Protein 7SBE (pdb70)

InterPro domains:
  IPR000477 Reverse transcriptase domain [PS50878] (412-735)
  IPR003545 Telomerase reverse transcriptase [PR01365] (371-385)
  IPR003545 Telomerase reverse transcriptase [PR01365] (511-527)
  IPR003545 Telomerase reverse transcriptase [PR01365] (613-629)
  IPR003545 Telomerase reverse transcriptase [PR01365] (653-665)
  IPR003545 Telomerase reverse transcriptase [PTHR12066] (258-808)
  IPR021891 Telomerase ribonucleoprotein complex - RNA-binding domain [PF12009] (265-401)
  IPR021891 Telomerase ribonucleoprotein complex - RNA-binding domain [SM00975] (264-403)
  IPR043502 DNA/RNA polymerase superfamily [SSF56672] (508-769)

Sequence (456 aa):
LTIDWNSALYHKIRPQDYKNIIETDQGLLIAEIFPKISESSKTPRSLNFALNNLKPILYELIRAHERFSYRHIINNICPKSDTFYSSPKSVIKLLIVCVRKTFPLDLLGSNSNYSVLSKAIAILVKKPLHSKILFDELCKGLRVKDVKWLETRRLPAGEQTQKIPYYDVKNRQALLYKLFFWILSCYVPKLLSTFFYVTELSSTVDIVYIRHDTWKTMSQPFLKSYFRLTIDWNSALYHKIRPQDYKNIIETDQGLLIAEIFPKISESSKTPRSLNFALNNLKPILYELIRAHERFSYRHIINNICPKSDTFYSSPKSVIKLLIVCVRKTFPLDLLGSNSNYSVLSKAIAILVKKPLHSKILFDELCKGLRVKDVKWLETRRLPAGEQTQKIPYYDVKNRQALLYKLFFWILSCYVPKLLSTFFYVTELSSTVDIVYIRHDTWKTMSQPFLKSYFR

Solvent-accessible surface area: 27005 Å² total; per-residue (Å²): 150,62,5,47,3,41,60,28,2,99,121,126,76,133,79,83,55,28,96,62,6,2,55,54,74,51,49,105,0,26,34,70,6,0,81,172,29,38,115,53,114,185,20,64,197,51,28,66,111,2,14,78,41,0,125,75,15,0,92,81,0,13,104,19,0,82,164,38,62,3,155,107,16,6,81,97,38,3,70,135,72,149,67,93,97,14,50,54,168,22,0,26,125,0,0,30,31,0,5,153,144,6,15,27,98,61,0,0,9,21,104,46,0,20,42,16,2,22,129,1,0,21,63,0,0,126,64,42,24,118,15,130,6,129,11,107,91,4,8,131,38,13,74,13,154,19,3,150,6,4,54,26,58,177,52,98,100,69,122,109,134,82,188,41,75,160,152,40,41,119,33,18,69,44,6,0,50,80,0,0,65,10,0,0,19,55,2,0,1,48,0,1,10,5,2,2,54,4,29,66,102,106,60,128,80,64,34,15,3,6,25,29,50,25,74,137,101,86,10,120,91,159,103,161,81,182,195,283,134,55,8,54,0,41,68,19,1,99,112,138,78,127,79,72,40,53,124,63,7,3,59,41,73,50,47,105,0,26,24,80,5,0,66,172,38,38,112,53,117,189,27,73,181,47,23,61,108,1,16,78,43,0,103,82,16,0,115,81,0,13,116,20,4,101,158,44,49,7,148,84,13,3,72,104,27,3,71,118,66,148,72,137,117,18,49,45,109,22,0,18,101,0,0,47,33,0,5,204,139,6,14,25,96,57,0,0,9,20,110,53,0,30,52,17,1,26,134,1,0,18,85,0,0,134,15,55,11,118,19,112,32,104,10,99,118,13,5,177,42,18,135,15,174,46,3,98,7,3,49,23,58,190,52,86,97,68,90,124,131,80,185,47,72,182,172,37,40,110,39,16,74,60,10,0,58,91,0,0,66,9,0,0,21,48,2,0,0,46,0,0,6,2,2,1,56,2,35,73,116,91,95,139,67,53,18,16,0,13,22,30,56,26,93,136,47,84,17,100,84,131,111,169,75,169,143,271

Radius of gyration: 27.52 Å; Cα contacts (8 Å, |Δi|>4): 487; chains: 2; bounding box: 83×62×60 Å

CATH classification: 1.10.132.70

Secondary structure (DSSP, 8-state):
-B--HHHHHSSS--TT-GGGGS--SHHHHHHHHSTTTTT-TT--HHHHHHHHHHHHHHHHHHHHHHS--HHHHHHHHS---SSSS--HHHHHHHHHHHHHHHS-HHHH-SHHHHHHHHHHHHHHHHS-SS---BSTTT-SS--TTS-GGG------SS---PPPPHHHHHHHHHHHHHHHHHIIIIIHHHHHHHHEEEE--SSS---EEEEHHHHHHHHHHHHH----/-EEEHHHHHTSS--TT-GGGSS---HHHHHHHHSTTTTT-S---HHHHHHHHHHHHHHHHHHHHHHT--HHHHHHHHS---SSSSB-HHHHHHHHHHHHHHHS-HHHH-SHHHHHHHHHHHHHHHTSPSS-EEEHHHHTTT--GGG-GGG------SS--SPPP-HHHHHHHHHHHHHHHHHIIIIIHHHHHHHHEEEE--STT---EEEEHHHHHHHHHHHHHT---

Foldseek 3Di:
DWQQVQCLQPPPFDALPLLVLADLPLLVRVCLLVVAQSPDPPHPVLVVQLVVLCSVQSNQLSVLSVPDDLVVLCCVLPNCDPDQFGDLVSVLCSLLVVCVRRHDCLLLQHVQSSVLVSVLSSVPLQDFHRDIDDLVVSCPRRDLVRRCSLPPDDDDPPPPVDDDDPVSVVVSVVSSSSNSCCCNSHNSSNSQSHQFDWAQPPPPRRTTTGGPVSVCVVCVVVVVDDPD/DKAFLQCLLVPPADALPQLVLAPLPLLVRLCLLVPPQSPDPPHPVLVVQLSVLCSVQSNQLSVLSNVDDLVVLCCPQPNPDPDQFGDLVSVLVSVLVVCVRRHDCLLLQHPQSSVLVSVVSSCSSQDFNRDMDDLVVSCPRRDLVRRVSSVRDDDDPPPPPDDDDDVRVVVSVVSSSSNSVCCNRHNSSRSQSNAFDWAQDDDPGRTTTGGPVSVCVVCVVVVVPDDD

B-factor: mean 91.44, std 20.19, range [41.0, 183.96]

Structure (mmCIF, N/CA/C/O backbone):
data_7SBE
#
_entry.id   7SBE
#
_cell.length_a   140.370
_cell.length_b   85.000
_cell.length_c   48.420
_cell.angle_alpha   90.000
_cell.angle_beta   106.110
_cell.angle_gamma   90.000
#
_symmetry.space_group_name_H-M   'C 1 2 1'
#
loop_
_entity.id
_entity.type
_entity.pdbx_description
1 polymer 'Telomerase reverse transcriptase'
2 water water
#
loop_
_atom_site.group_PDB
_atom_site.id
_atom_site.type_symbol
_atom_site.label_atom_id
_atom_site.label_alt_id
_atom_site.label_comp_id
_atom_site.label_asym_id
_atom_site.label_entity_id
_atom_site.label_seq_id
_atom_site.pdbx_PDB_ins_code
_atom_site.Cartn_x
_atom_site.Cartn_y
_atom_site.Cartn_z
_atom_site.occupancy
_atom_site.B_iso_or_equiv
_atom_site.auth_seq_id
_atom_site.auth_comp_id
_atom_site.auth_asym_id
_atom_site.auth_atom_id
_atom_site.pdbx_PDB_model_num
ATOM 1 N N . LEU A 1 9 ? 2.969 19.650 43.110 1.00 92.07 176 LEU A N 1
ATOM 2 C CA . LEU A 1 9 ? 2.056 19.136 44.124 1.00 104.43 176 LEU A CA 1
ATOM 3 C C . LEU A 1 9 ? 2.433 19.672 45.499 1.00 96.90 176 LEU A C 1
ATOM 4 O O . LEU A 1 9 ? 3.608 19.694 45.865 1.00 91.39 176 LEU A O 1
ATOM 9 N N . THR A 1 10 ? 1.432 20.105 46.260 1.00 93.70 177 THR A N 1
ATOM 10 C CA . THR A 1 10 ? 1.659 20.715 47.558 1.00 106.08 177 THR A CA 1
ATOM 11 C C . THR A 1 10 ? 0.840 20.008 48.627 1.00 109.75 177 THR A C 1
ATOM 12 O O . THR A 1 10 ? -0.046 19.198 48.341 1.00 112.25 177 THR A O 1
ATOM 16 N N . ILE A 1 11 ? 1.160 20.326 49.874 1.00 113.64 178 ILE A N 1
ATOM 17 C CA . ILE A 1 11 ? 0.310 20.010 51.017 1.00 114.65 178 ILE A CA 1
ATOM 18 C C . ILE A 1 11 ? -0.074 21.346 51.638 1.00 106.40 178 ILE A C 1
ATOM 19 O O . ILE A 1 11 ? 0.650 21.897 52.473 1.00 98.32 178 ILE A O 1
ATOM 24 N N . ASP A 1 12 ? -1.205 21.898 51.204 1.00 106.12 179 ASP A N 1
ATOM 25 C CA . ASP A 1 12 ? -1.807 23.015 51.917 1.00 114.98 179 ASP A CA 1
ATOM 26 C C . ASP A 1 12 ? -2.144 22.512 53.314 1.00 115.55 179 ASP A C 1
ATOM 27 O O . ASP A 1 12 ? -3.100 21.750 53.494 1.00 114.38 179 ASP A O 1
ATOM 32 N N . TRP A 1 13 ? -1.344 22.907 54.304 1.00 115.40 180 TRP A N 1
ATOM 33 C CA . TRP A 1 13 ? -1.438 22.261 55.606 1.00 113.35 180 TRP A CA 1
ATOM 34 C C . TRP A 1 13 ? -2.563 22.821 56.463 1.00 121.88 180 TRP A C 1
ATOM 35 O O . TRP A 1 13 ? -3.160 22.071 57.241 1.00 115.25 180 TRP A O 1
ATOM 46 N N . ASN A 1 14 ? -2.870 24.116 56.342 1.00 126.21 181 ASN A N 1
ATOM 47 C CA . ASN A 1 14 ? -3.923 24.701 57.168 1.00 117.12 181 ASN A CA 1
ATOM 48 C C . ASN A 1 14 ? -5.255 23.992 56.955 1.00 128.67 181 ASN A C 1
ATOM 49 O O . ASN A 1 14 ? -5.968 23.691 57.920 1.00 128.64 181 ASN A O 1
ATOM 54 N N . SER A 1 15 ? -5.608 23.711 55.697 1.00 132.87 182 SER A N 1
ATOM 55 C CA . SER A 1 15 ? -6.825 22.951 55.433 1.00 133.54 182 SER A CA 1
ATOM 56 C C . SER A 1 15 ? -6.657 21.494 55.841 1.00 125.26 182 SER A C 1
ATOM 57 O O . SER A 1 15 ? -7.577 20.893 56.407 1.00 125.41 182 SER A O 1
ATOM 60 N N . ALA A 1 16 ? -5.489 20.910 55.565 1.00 118.93 183 ALA A N 1
ATOM 61 C CA . ALA A 1 16 ? -5.197 19.569 56.055 1.00 109.38 183 ALA A CA 1
ATOM 62 C C . ALA A 1 16 ? -5.181 19.512 57.577 1.00 117.44 183 ALA A C 1
ATOM 63 O O . ALA A 1 16 ? -5.323 18.425 58.147 1.00 111.26 183 ALA A O 1
ATOM 65 N N . LEU A 1 17 ? -5.029 20.656 58.244 1.00 128.68 184 LEU A N 1
ATOM 66 C CA . LEU A 1 17 ? -4.982 20.718 59.699 1.00 115.73 184 LEU A CA 1
ATOM 67 C C . LEU A 1 17 ? -6.349 20.915 60.341 1.00 119.00 184 LEU A C 1
ATOM 68 O O . LEU A 1 17 ? -6.478 20.710 61.553 1.00 119.02 184 LEU A O 1
ATOM 73 N N . TYR A 1 18 ? -7.364 21.318 59.576 1.00 125.67 185 TYR A N 1
ATOM 74 C CA . TYR A 1 18 ? -8.685 21.593 60.134 1.00 122.83 185 TYR A CA 1
ATOM 75 C C . TYR A 1 18 ? -9.773 20.958 59.279 1.00 126.14 185 TYR A C 1
ATOM 76 O O . TYR A 1 18 ? -10.871 21.505 59.128 1.00 128.78 185 TYR A O 1
ATOM 85 N N . HIS A 1 19 ? -9.485 19.788 58.716 1.00 133.37 186 HIS A N 1
ATOM 86 C CA . HIS A 1 19 ? -10.445 19.021 57.933 1.00 138.72 186 HIS A CA 1
ATOM 87 C C . HIS A 1 19 ? -10.676 17.684 58.621 1.00 133.03 186 HIS A C 1
ATOM 88 O O . HIS A 1 19 ? -9.714 16.998 58.985 1.00 137.03 186 HIS A O 1
ATOM 95 N N . LYS A 1 20 ? -11.949 17.318 58.794 1.00 129.83 187 LYS A N 1
ATOM 96 C CA . LYS A 1 20 ? -12.328 16.123 59.547 1.00 132.25 187 LYS A CA 1
ATOM 97 C C . LYS A 1 20 ? -11.751 16.148 60.959 1.00 125.89 187 LYS A C 1
ATOM 98 O O . LYS A 1 20 ? -11.433 15.099 61.528 1.00 114.40 187 LYS A O 1
ATOM 104 N N . ILE A 1 21 ? -11.598 17.346 61.526 1.00 131.18 188 ILE A N 1
ATOM 105 C CA . ILE A 1 21 ? -11.011 17.470 62.851 1.00 125.44 188 ILE A CA 1
ATOM 106 C C . ILE A 1 21 ? -11.968 16.895 63.884 1.00 115.28 188 ILE A C 1
ATOM 107 O O . ILE A 1 21 ? -13.182 17.127 63.835 1.00 116.09 188 ILE A O 1
ATOM 112 N N . ARG A 1 22 ? -11.426 16.108 64.807 1.00 113.01 189 ARG A N 1
ATOM 113 C CA . ARG A 1 22 ? -12.216 15.490 65.867 1.00 121.33 189 ARG A CA 1
ATOM 114 C C . ARG A 1 22 ? -11.378 15.591 67.131 1.00 117.81 189 ARG A C 1
ATOM 115 O O . ARG A 1 22 ? -10.616 14.674 67.468 1.00 116.90 189 ARG A O 1
ATOM 123 N N . PRO A 1 23 ? -11.469 16.716 67.840 1.00 108.93 190 PRO A N 1
ATOM 124 C CA . PRO A 1 23 ? -10.563 16.963 68.972 1.00 111.71 190 PRO A CA 1
ATOM 125 C C . PRO A 1 23 ? -10.682 15.879 70.031 1.00 111.79 190 PRO A C 1
ATOM 126 O O . PRO A 1 23 ? -11.780 15.542 70.481 1.00 108.91 190 PRO A O 1
ATOM 130 N N . GLN A 1 24 ? -9.531 15.343 70.438 1.00 110.33 191 GLN A N 1
ATOM 131 C CA . GLN A 1 24 ? -9.402 14.271 71.423 1.00 106.34 191 GLN A CA 1
ATOM 132 C C . GLN A 1 24 ? -10.174 13.012 71.039 1.00 98.27 191 GLN A C 1
ATOM 133 O O . GLN A 1 24 ? -10.381 12.135 71.886 1.00 101.19 191 GLN A O 1
ATOM 139 N N . ASP A 1 25 ? -10.605 12.898 69.781 1.00 101.60 192 ASP A N 1
ATOM 140 C CA . ASP A 1 25 ? -11.163 11.654 69.250 1.00 117.32 192 ASP A CA 1
ATOM 141 C C . ASP A 1 25 ? -10.004 10.760 68.812 1.00 101.66 192 ASP A C 1
ATOM 142 O O . ASP A 1 25 ? -9.753 10.527 67.627 1.00 96.08 192 ASP A O 1
ATOM 147 N N . TYR A 1 26 ? -9.285 10.254 69.815 1.00 96.81 193 TYR A N 1
ATOM 148 C CA . TYR A 1 26 ? -8.070 9.493 69.559 1.00 97.74 193 TYR A CA 1
ATOM 149 C C . TYR A 1 26 ? -8.338 8.207 68.794 1.00 96.32 193 TYR A C 1
ATOM 150 O O . TYR A 1 26 ? -7.396 7.605 68.267 1.00 82.64 193 TYR A O 1
ATOM 159 N N . LYS A 1 27 ? -9.596 7.778 68.707 1.00 95.21 194 LYS A N 1
ATOM 160 C CA . LYS A 1 27 ? -9.908 6.594 67.920 1.00 92.60 194 LYS A CA 1
ATOM 161 C C . LYS A 1 27 ? -9.997 6.904 66.433 1.00 86.30 194 LYS A C 1
ATOM 162 O O . LYS A 1 27 ? -9.679 6.043 65.606 1.00 95.09 194 LYS A O 1
ATOM 168 N N . ASN A 1 28 ? -10.415 8.116 66.072 1.00 85.00 195 ASN A N 1
ATOM 169 C CA . ASN A 1 28 ? -10.583 8.493 64.677 1.00 86.04 195 ASN A CA 1
ATOM 170 C C . ASN A 1 28 ? -9.319 9.093 64.071 1.00 78.86 195 ASN A C 1
ATOM 171 O O . ASN A 1 28 ? -9.400 9.797 63.057 1.00 94.00 195 ASN A O 1
ATOM 176 N N . ILE A 1 29 ? -8.156 8.834 64.673 1.00 75.94 196 ILE A N 1
ATOM 177 C CA . ILE A 1 29 ? -6.894 9.224 64.053 1.00 82.73 196 ILE A CA 1
ATOM 178 C C . ILE A 1 29 ? -6.676 8.440 62.767 1.00 84.13 196 ILE A C 1
ATOM 179 O O . ILE A 1 29 ? -6.252 8.996 61.746 1.00 71.25 196 ILE A O 1
ATOM 184 N N . ILE A 1 30 ? -6.971 7.143 62.791 1.00 88.18 197 ILE A N 1
ATOM 185 C CA . ILE A 1 30 ? -6.820 6.266 61.638 1.00 68.85 197 ILE A CA 1
ATOM 186 C C . ILE A 1 30 ? -8.175 5.654 61.317 1.00 81.49 197 ILE A C 1
ATOM 187 O O . ILE A 1 30 ? -8.899 5.225 62.223 1.00 84.02 197 ILE A O 1
ATOM 192 N N . GLU A 1 31 ? -8.513 5.618 60.029 1.00 80.21 198 GLU A N 1
ATOM 193 C CA . GLU A 1 31 ? -9.719 4.947 59.564 1.00 72.82 198 GLU A CA 1
ATOM 194 C C . GLU A 1 31 ? -9.702 3.483 59.984 1.00 74.19 198 GLU A C 1
ATOM 195 O O . GLU A 1 31 ? -8.916 2.692 59.454 1.00 78.28 198 GLU A O 1
ATOM 201 N N . THR A 1 32 ? -10.554 3.113 60.942 1.00 82.62 199 THR A N 1
ATOM 202 C CA . THR A 1 32 ? -10.598 1.737 61.420 1.00 73.94 199 THR A CA 1
ATOM 203 C C . THR A 1 32 ? -11.379 0.812 60.495 1.00 71.94 199 THR A C 1
ATOM 204 O O . THR A 1 32 ? -11.295 -0.411 60.654 1.00 73.02 199 THR A O 1
ATOM 208 N N . ASP A 1 33 ? -12.132 1.361 59.544 1.00 85.24 200 ASP A N 1
ATOM 209 C CA . ASP A 1 33 ? -12.741 0.576 58.474 1.00 71.59 200 ASP A CA 1
ATOM 210 C C . ASP A 1 33 ? -11.664 0.310 57.428 1.00 65.99 200 ASP A C 1
ATOM 211 O O . ASP A 1 33 ? -11.258 1.223 56.702 1.00 66.61 200 ASP A O 1
ATOM 216 N N . GLN A 1 34 ? -11.195 -0.939 57.351 1.00 68.25 201 GLN A N 1
ATOM 217 C CA . GLN A 1 34 ? -9.993 -1.221 56.571 1.00 61.01 201 GLN A CA 1
ATOM 218 C C . GLN A 1 34 ? -10.222 -1.049 55.075 1.00 75.42 201 GLN A C 1
ATOM 219 O O . GLN A 1 34 ? -9.308 -0.627 54.357 1.00 62.82 201 GLN A O 1
ATOM 225 N N . GLY A 1 35 ? -11.416 -1.375 54.582 1.00 75.38 202 GLY A N 1
ATOM 226 C CA . GLY A 1 35 ? -11.704 -1.124 53.181 1.00 71.46 202 GLY A CA 1
ATOM 227 C C . GLY A 1 35 ? -11.697 0.356 52.849 1.00 71.48 202 GLY A C 1
ATOM 228 O O . GLY A 1 35 ? -11.162 0.770 51.818 1.00 81.67 202 GLY A O 1
ATOM 229 N N . LEU A 1 36 ? -12.288 1.173 53.724 1.00 75.07 203 LEU A N 1
ATOM 230 C CA . LEU A 1 36 ? -12.215 2.619 53.553 1.00 66.90 203 LEU A CA 1
ATOM 231 C C . LEU A 1 36 ? -10.783 3.122 53.663 1.00 67.93 203 LEU A C 1
ATOM 232 O O . LEU A 1 36 ? -10.416 4.093 52.991 1.00 80.27 203 LEU A O 1
ATOM 237 N N . LEU A 1 37 ? -9.962 2.474 54.493 1.00 57.15 204 LEU A N 1
ATOM 238 C CA . LEU A 1 37 ? -8.589 2.932 54.683 1.00 57.45 204 LEU A CA 1
ATOM 239 C C . LEU A 1 37 ? -7.773 2.792 53.406 1.00 67.74 204 LEU A C 1
ATOM 240 O O . LEU A 1 37 ? -7.008 3.695 53.050 1.00 75.55 204 LEU A O 1
ATOM 245 N N . ILE A 1 38 ? -7.911 1.665 52.705 1.00 69.55 205 ILE A N 1
ATOM 246 C CA . ILE A 1 38 ? -7.088 1.463 51.518 1.00 68.94 205 ILE A CA 1
ATOM 247 C C . ILE A 1 38 ? -7.560 2.352 50.372 1.00 65.34 205 ILE A C 1
ATOM 248 O O . ILE A 1 38 ? -6.747 2.804 49.555 1.00 64.22 205 ILE A O 1
ATOM 253 N N . ALA A 1 39 ? -8.864 2.635 50.294 1.00 65.49 206 ALA A N 1
ATOM 254 C CA . ALA A 1 39 ? -9.343 3.592 49.302 1.00 76.53 206 ALA A CA 1
ATOM 255 C C . ALA A 1 39 ? -8.896 5.004 49.646 1.00 76.29 206 ALA A C 1
ATOM 256 O O . ALA A 1 39 ? -8.703 5.832 48.750 1.00 85.13 206 ALA A O 1
ATOM 258 N N . GLU A 1 40 ? -8.735 5.290 50.938 1.00 81.92 207 GLU A N 1
ATOM 259 C CA . GLU A 1 40 ? -8.157 6.557 51.371 1.00 72.14 207 GLU A CA 1
ATOM 260 C C . GLU A 1 40 ? -6.752 6.739 50.810 1.00 76.02 207 GLU A C 1
ATOM 261 O O . GLU A 1 40 ? -6.406 7.815 50.307 1.00 81.76 207 GLU A O 1
ATOM 267 N N . ILE A 1 41 ? -5.932 5.689 50.880 1.00 75.48 208 ILE A N 1
ATOM 268 C CA . ILE A 1 41 ? -4.534 5.785 50.476 1.00 79.13 208 ILE A CA 1
ATOM 269 C C . ILE A 1 41 ? -4.391 5.669 48.965 1.00 73.47 208 ILE A C 1
ATOM 270 O O . ILE A 1 41 ? -3.638 6.427 48.343 1.00 71.44 208 ILE A O 1
ATOM 275 N N . PHE A 1 42 ? -5.099 4.720 48.351 1.00 81.19 209 PHE A N 1
ATOM 276 C CA . PHE A 1 42 ? -5.029 4.467 46.914 1.00 81.81 209 PHE A CA 1
ATOM 277 C C . PHE A 1 42 ? -6.413 4.725 46.332 1.00 90.10 209 PHE A C 1
ATOM 278 O O . PHE A 1 42 ? -7.195 3.787 46.111 1.00 90.30 209 PHE A O 1
ATOM 286 N N . PRO A 1 43 ? -6.742 5.998 46.057 1.00 88.29 210 PRO A N 1
ATOM 287 C CA . PRO A 1 43 ? -8.123 6.380 45.717 1.00 82.66 210 PRO A CA 1
ATOM 288 C C . PRO A 1 43 ? -8.748 5.603 44.570 1.00 104.36 210 PRO A C 1
ATOM 289 O O . PRO A 1 43 ? -9.779 4.955 44.762 1.00 112.51 210 PRO A O 1
ATOM 293 N N . LYS A 1 44 ? -8.157 5.674 43.378 1.00 98.41 211 LYS A N 1
ATOM 294 C CA . LYS A 1 44 ? -8.724 4.996 42.216 1.00 98.76 211 LYS A CA 1
ATOM 295 C C . LYS A 1 44 ? -8.238 3.558 42.091 1.00 94.59 211 LYS A C 1
ATOM 296 O O . LYS A 1 44 ? -9.000 2.675 41.680 1.00 99.23 211 LYS A O 1
ATOM 302 N N . ILE A 1 45 ? -6.985 3.316 42.475 1.00 94.98 212 ILE A N 1
ATOM 303 C CA . ILE A 1 45 ? -6.322 2.048 42.185 1.00 84.42 212 ILE A CA 1
ATOM 304 C C . ILE A 1 45 ? -7.027 0.892 42.886 1.00 85.79 212 ILE A C 1
ATOM 305 O O . ILE A 1 45 ? -7.108 -0.221 42.350 1.00 96.22 212 ILE A O 1
ATOM 310 N N . SER A 1 46 ? -7.558 1.133 44.082 1.00 87.66 213 SER A N 1
ATOM 311 C CA . SER A 1 46 ? -8.002 0.055 44.959 1.00 83.69 213 SER A CA 1
ATOM 312 C C . SER A 1 46 ? -9.425 -0.425 44.686 1.00 90.38 213 SER A C 1
ATOM 313 O O . SER A 1 46 ? -9.882 -1.350 45.363 1.00 103.39 213 SER A O 1
ATOM 316 N N . GLU A 1 47 ? -10.141 0.171 43.730 1.00 83.11 214 GLU A N 1
ATOM 317 C CA . GLU A 1 47 ? -11.403 -0.399 43.277 1.00 84.31 214 GLU A CA 1
ATOM 318 C C . GLU A 1 47 ? -11.498 -0.510 41.765 1.00 76.22 214 GLU A C 1
ATOM 319 O O . GLU A 1 47 ? -12.527 -0.970 41.265 1.00 75.93 214 GLU A O 1
ATOM 325 N N . SER A 1 48 ? -10.471 -0.102 41.026 1.00 82.36 215 SER A N 1
ATOM 326 C CA . SER A 1 48 ? -10.460 -0.332 39.589 1.00 72.73 215 SER A CA 1
ATOM 327 C C . SER A 1 48 ? -10.482 -1.826 39.306 1.00 73.87 215 SER A C 1
ATOM 328 O O . SER A 1 48 ? -9.691 -2.589 39.870 1.00 78.19 215 SER A O 1
ATOM 331 N N . SER A 1 49 ? -11.404 -2.249 38.446 1.00 71.36 216 SER A N 1
ATOM 332 C CA . SER A 1 49 ? -11.461 -3.633 37.999 1.00 73.14 216 SER A CA 1
ATOM 333 C C . SER A 1 49 ? -10.525 -3.901 36.829 1.00 65.39 216 SER A C 1
ATOM 334 O O . SER A 1 49 ? -10.576 -4.988 36.245 1.00 80.39 216 SER A O 1
ATOM 337 N N . LYS A 1 50 ? -9.674 -2.937 36.479 1.00 65.47 217 LYS A N 1
ATOM 338 C CA . LYS A 1 50 ? -8.726 -3.048 35.376 1.00 81.42 217 LYS A CA 1
ATOM 339 C C . LYS A 1 50 ? -7.312 -2.758 35.857 1.00 78.86 217 LYS A C 1
ATOM 340 O O . LYS A 1 50 ? -6.501 -2.163 35.141 1.00 86.94 217 LYS A O 1
ATOM 346 N N . THR A 1 51 ? -6.993 -3.168 37.081 1.00 69.01 218 THR A N 1
ATOM 347 C CA . THR A 1 51 ? -5.656 -2.947 37.616 1.00 74.82 218 THR A CA 1
ATOM 348 C C . THR A 1 51 ? -4.707 -4.038 37.122 1.00 82.85 218 THR A C 1
ATOM 349 O O . THR A 1 51 ? -5.083 -5.214 37.082 1.00 64.99 218 THR A O 1
ATOM 353 N N . PRO A 1 52 ? -3.486 -3.679 36.721 1.00 82.19 219 PRO A N 1
ATOM 354 C CA . PRO A 1 52 ? -2.494 -4.710 36.401 1.00 65.95 219 PRO A CA 1
ATOM 355 C C . PRO A 1 52 ? -2.252 -5.611 37.598 1.00 76.32 219 PRO A C 1
ATOM 356 O O . PRO A 1 52 ? -2.284 -5.172 38.749 1.00 87.50 219 PRO A O 1
ATOM 360 N N . ARG A 1 53 ? -2.014 -6.886 37.306 1.00 80.93 220 ARG A N 1
ATOM 361 C CA . ARG A 1 53 ? -2.003 -7.896 38.354 1.00 83.47 220 ARG A CA 1
ATOM 362 C C . ARG A 1 53 ? -0.799 -7.744 39.272 1.00 82.79 220 ARG A C 1
ATOM 363 O O . ARG A 1 53 ? -0.860 -8.137 40.444 1.00 72.91 220 ARG A O 1
ATOM 371 N N . SER A 1 54 ? 0.307 -7.203 38.756 1.00 76.37 221 SER A N 1
ATOM 372 C CA . SER A 1 54 ? 1.441 -6.898 39.619 1.00 70.11 221 SER A CA 1
ATOM 373 C C . SER A 1 54 ? 1.035 -5.918 40.711 1.00 85.27 221 SER A C 1
ATOM 374 O O . SER A 1 54 ? 1.503 -6.014 41.852 1.00 89.97 221 SER A O 1
ATOM 377 N N . LEU A 1 55 ? 0.146 -4.979 40.384 1.00 81.33 222 LEU A N 1
ATOM 378 C CA . LEU A 1 55 ? -0.334 -4.042 41.392 1.00 78.84 222 LEU A CA 1
ATOM 379 C C . LEU A 1 55 ? -1.329 -4.709 42.334 1.00 74.38 222 LEU A C 1
ATOM 380 O O . LEU A 1 55 ? -1.269 -4.503 43.551 1.00 62.28 222 LEU A O 1
ATOM 385 N N . ASN A 1 56 ? -2.243 -5.519 41.792 1.00 83.16 223 ASN A N 1
ATOM 386 C CA . ASN A 1 56 ? -3.220 -6.204 42.635 1.00 76.22 223 ASN A CA 1
ATOM 387 C C . ASN A 1 56 ? -2.536 -7.066 43.690 1.00 73.22 223 ASN A C 1
ATOM 388 O O . ASN A 1 56 ? -3.026 -7.183 44.820 1.00 71.32 223 ASN A O 1
ATOM 393 N N . PHE A 1 57 ? -1.400 -7.680 43.342 1.00 71.91 224 PHE A N 1
ATOM 394 C CA . PHE A 1 57 ? -0.617 -8.397 44.344 1.00 69.77 224 PHE A CA 1
ATOM 395 C C . PHE A 1 57 ? -0.054 -7.441 45.388 1.00 76.98 224 PHE A C 1
ATOM 396 O O . PHE A 1 57 ? -0.025 -7.765 46.582 1.00 68.88 224 PHE A O 1
ATOM 404 N N . ALA A 1 58 ? 0.401 -6.261 44.956 1.00 76.95 225 ALA A N 1
ATOM 405 C CA . ALA A 1 58 ? 0.939 -5.280 45.894 1.00 62.36 225 ALA A CA 1
ATOM 406 C C . ALA A 1 58 ? -0.103 -4.887 46.932 1.00 68.14 225 ALA A C 1
ATOM 407 O O . ALA A 1 58 ? 0.188 -4.843 48.133 1.00 54.67 225 ALA A O 1
ATOM 409 N N . LEU A 1 59 ? -1.329 -4.599 46.485 1.00 69.37 226 LEU A N 1
ATOM 410 C CA . LEU A 1 59 ? -2.405 -4.297 47.423 1.00 56.53 226 LEU A CA 1
ATOM 411 C C . LEU A 1 59 ? -2.698 -5.486 48.329 1.00 70.95 226 LEU A C 1
ATOM 412 O O . LEU A 1 59 ? -2.953 -5.315 49.527 1.00 64.76 226 LEU A O 1
ATOM 417 N N . ASN A 1 60 ? -2.672 -6.701 47.772 1.00 77.20 227 ASN A N 1
ATOM 418 C CA . ASN A 1 60 ? -2.895 -7.891 48.588 1.00 76.06 227 ASN A CA 1
ATOM 419 C C . ASN A 1 60 ? -1.824 -8.025 49.663 1.00 67.05 227 ASN A C 1
ATOM 420 O O . ASN A 1 60 ? -2.129 -8.341 50.818 1.00 64.04 227 ASN A O 1
ATOM 425 N N . ASN A 1 61 ? -0.561 -7.778 49.301 1.00 68.45 228 ASN A N 1
ATOM 426 C CA . ASN A 1 61 ? 0.509 -7.761 50.294 1.00 59.53 228 ASN A CA 1
ATOM 427 C C . ASN A 1 61 ? 0.249 -6.715 51.371 1.00 67.82 228 ASN A C 1
ATOM 428 O O . ASN A 1 61 ? 0.753 -6.835 52.494 1.00 74.76 228 ASN A O 1
ATOM 433 N N . LEU A 1 62 ? -0.533 -5.683 51.045 1.00 72.10 229 LEU A N 1
ATOM 434 C CA . LEU A 1 62 ? -0.773 -4.573 51.961 1.00 72.40 229 LEU A CA 1
ATOM 435 C C . LEU A 1 62 ? -1.888 -4.869 52.957 1.00 74.50 229 LEU A C 1
ATOM 436 O O . LEU A 1 62 ? -1.852 -4.359 54.083 1.00 69.41 229 LEU A O 1
ATOM 441 N N . LYS A 1 63 ? -2.878 -5.676 52.561 1.00 73.13 230 LYS A N 1
ATOM 442 C CA . LYS A 1 63 ? -4.002 -6.038 53.431 1.00 72.16 230 LYS A CA 1
ATOM 443 C C . LYS A 1 63 ? -3.597 -6.437 54.847 1.00 78.92 230 LYS A C 1
ATOM 444 O O . LYS A 1 63 ? -4.212 -5.933 55.796 1.00 66.48 230 LYS A O 1
ATOM 450 N N . PRO A 1 64 ? -2.603 -7.307 55.072 1.00 79.67 231 PRO A N 1
ATOM 451 C CA . PRO A 1 64 ? -2.233 -7.617 56.462 1.00 77.84 231 PRO A CA 1
ATOM 452 C C . PRO A 1 64 ? -1.566 -6.459 57.179 1.00 65.18 231 PRO A C 1
ATOM 453 O O . PRO A 1 64 ? -1.757 -6.308 58.392 1.00 67.55 231 PRO A O 1
ATOM 457 N N . ILE A 1 65 ? -0.791 -5.636 56.471 1.00 77.36 232 ILE A N 1
ATOM 458 C CA . ILE A 1 65 ? -0.087 -4.535 57.123 1.00 74.84 232 ILE A CA 1
ATOM 459 C C . ILE A 1 65 ? -1.077 -3.487 57.612 1.00 72.44 232 ILE A C 1
ATOM 460 O O . ILE A 1 65 ? -1.008 -3.030 58.759 1.00 60.09 232 ILE A O 1
ATOM 465 N N . LEU A 1 66 ? -2.008 -3.083 56.744 1.00 68.93 233 LEU A N 1
ATOM 466 C CA . LEU A 1 66 ? -3.039 -2.139 57.158 1.00 66.69 233 LEU A CA 1
ATOM 467 C C . LEU A 1 66 ? -3.873 -2.708 58.296 1.00 73.38 233 LEU A C 1
ATOM 468 O O . LEU A 1 66 ? -4.225 -1.987 59.237 1.00 77.76 233 LEU A O 1
ATOM 473 N N . TYR A 1 67 ? -4.190 -4.003 58.233 1.00 81.04 234 TYR A N 1
ATOM 474 C CA . TYR A 1 67 ? -4.919 -4.639 59.324 1.00 60.89 234 TYR A CA 1
ATOM 475 C C . TYR A 1 67 ? -4.168 -4.494 60.640 1.00 79.82 234 TYR A C 1
ATOM 476 O O . TYR A 1 67 ? -4.746 -4.096 61.660 1.00 73.97 234 TYR A O 1
ATOM 485 N N . GLU A 1 68 ? -2.877 -4.831 60.640 1.00 75.35 235 GLU A N 1
ATOM 486 C CA . GLU A 1 68 ? -2.093 -4.718 61.864 1.00 68.14 235 GLU A CA 1
ATOM 487 C C . GLU A 1 68 ? -2.014 -3.273 62.333 1.00 75.12 235 GLU A C 1
ATOM 488 O O . GLU A 1 68 ? -2.083 -3.000 63.537 1.00 83.51 235 GLU A O 1
ATOM 494 N N . LEU A 1 69 ? -1.864 -2.335 61.395 1.00 77.26 236 LEU A N 1
ATOM 495 C CA . LEU A 1 69 ? -1.826 -0.922 61.756 1.00 62.56 236 LEU A CA 1
ATOM 496 C C . LEU A 1 69 ? -3.099 -0.504 62.481 1.00 76.80 236 LEU A C 1
ATOM 497 O O . LEU A 1 69 ? -3.045 0.237 63.470 1.00 77.08 236 LEU A O 1
ATOM 502 N N . ILE A 1 70 ? -4.255 -0.974 62.007 1.00 74.03 237 ILE A N 1
ATOM 503 C CA . ILE A 1 70 ? -5.515 -0.656 62.671 1.00 61.91 237 ILE A CA 1
ATOM 504 C C . ILE A 1 70 ? -5.559 -1.273 64.064 1.00 75.01 237 ILE A C 1
ATOM 505 O O . ILE A 1 70 ? -6.037 -0.649 65.019 1.00 84.16 237 ILE A O 1
ATOM 510 N N . ARG A 1 71 ? -5.060 -2.503 64.204 1.00 85.97 238 ARG A N 1
ATOM 511 C CA . ARG A 1 71 ? -5.070 -3.167 65.504 1.00 78.01 238 ARG A CA 1
ATOM 512 C C . ARG A 1 71 ? -4.185 -2.433 66.504 1.00 81.09 238 ARG A C 1
ATOM 513 O O . ARG A 1 71 ? -4.587 -2.192 67.648 1.00 79.06 238 ARG A O 1
ATOM 521 N N . ALA A 1 72 ? -2.967 -2.075 66.089 1.00 83.54 239 ALA A N 1
ATOM 522 C CA . ALA A 1 72 ? -2.072 -1.329 66.967 1.00 78.89 239 ALA A CA 1
ATOM 523 C C . ALA A 1 72 ? -2.681 0.008 67.367 1.00 79.91 239 ALA A C 1
ATOM 524 O O . ALA A 1 72 ? -2.585 0.419 68.530 1.00 82.67 239 ALA A O 1
ATOM 526 N N . HIS A 1 73 ? -3.324 0.692 66.419 1.00 82.21 240 HIS A N 1
ATOM 527 C CA . HIS A 1 73 ? -3.928 1.988 66.706 1.00 86.84 240 HIS A CA 1
ATOM 528 C C . HIS A 1 73 ? -5.018 1.884 67.765 1.00 91.82 240 HIS A C 1
ATOM 529 O O . HIS A 1 73 ? -5.250 2.841 68.512 1.00 88.06 240 HIS A O 1
ATOM 536 N N . GLU A 1 74 ? -5.683 0.733 67.860 1.00 87.89 241 GLU A N 1
ATOM 537 C CA . GLU A 1 74 ? -6.816 0.585 68.764 1.00 83.50 241 GLU A CA 1
ATOM 538 C C . GLU A 1 74 ? -6.424 0.104 70.155 1.00 90.61 241 GLU A C 1
ATOM 539 O O . GLU A 1 74 ? -7.228 0.230 71.086 1.00 86.95 241 GLU A O 1
ATOM 545 N N . ARG A 1 75 ? -5.220 -0.440 70.322 1.00 87.84 242 ARG A N 1
ATOM 546 C CA . ARG A 1 75 ? -4.710 -0.821 71.632 1.00 78.57 242 ARG A CA 1
ATOM 547 C C . ARG A 1 75 ? -3.719 0.194 72.186 1.00 81.08 242 ARG A C 1
ATOM 548 O O . ARG A 1 75 ? -3.044 -0.088 73.181 1.00 79.99 242 ARG A O 1
ATOM 556 N N . PHE A 1 76 ? -3.620 1.364 71.564 1.00 94.23 243 PHE A N 1
ATOM 557 C CA . PHE A 1 76 ? -2.668 2.395 71.945 1.00 76.59 243 PHE A CA 1
ATOM 558 C C . PHE A 1 76 ? -3.379 3.491 72.727 1.00 81.62 243 PHE A C 1
ATOM 559 O O . PHE A 1 76 ? -4.495 3.890 72.380 1.00 90.89 243 PHE A O 1
ATOM 567 N N . SER A 1 77 ? -2.734 3.971 73.787 1.00 71.10 244 SER A N 1
ATOM 568 C CA . SER A 1 77 ? -3.236 5.106 74.557 1.00 92.27 244 SER A CA 1
ATOM 569 C C . SER A 1 77 ? -2.476 6.346 74.100 1.00 78.48 244 SER A C 1
ATOM 570 O O . SER A 1 77 ? -1.325 6.562 74.489 1.00 78.94 244 SER A O 1
ATOM 573 N N . TYR A 1 78 ? -3.121 7.156 73.259 1.00 77.13 245 TYR A N 1
ATOM 574 C CA . TYR A 1 78 ? -2.510 8.412 72.846 1.00 88.28 245 TYR A CA 1
ATOM 575 C C . TYR A 1 78 ? -2.489 9.418 73.989 1.00 88.72 245 TYR A C 1
ATOM 576 O O . TYR A 1 78 ? -1.589 10.263 74.053 1.00 89.54 245 TYR A O 1
ATOM 585 N N . ARG A 1 79 ? -3.463 9.336 74.901 1.00 97.45 246 ARG A N 1
ATOM 586 C CA . ARG A 1 79 ? -3.442 10.183 76.088 1.00 91.25 246 ARG A CA 1
ATOM 587 C C . ARG A 1 79 ? -2.219 9.904 76.950 1.00 95.92 246 ARG A C 1
ATOM 588 O O . ARG A 1 79 ? -1.704 10.814 77.611 1.00 99.37 246 ARG A O 1
ATOM 596 N N . HIS A 1 80 ? -1.739 8.659 76.958 1.00 88.98 247 HIS A N 1
ATOM 597 C CA . HIS A 1 80 ? -0.582 8.320 77.779 1.00 88.44 247 HIS A CA 1
ATOM 598 C C . HIS A 1 80 ? 0.680 8.997 77.265 1.00 88.89 247 HIS A C 1
ATOM 599 O O . HIS A 1 80 ? 1.381 9.682 78.018 1.00 86.94 247 HIS A O 1
ATOM 606 N N . ILE A 1 81 ? 0.987 8.813 75.979 1.00 92.20 248 ILE A N 1
ATOM 607 C CA . ILE A 1 81 ? 2.295 9.210 75.470 1.00 86.41 248 ILE A CA 1
ATOM 608 C C . ILE A 1 81 ? 2.428 10.728 75.416 1.00 89.85 248 ILE A C 1
ATOM 609 O O . ILE A 1 81 ? 3.531 11.264 75.584 1.00 89.32 248 ILE A O 1
ATOM 614 N N . ILE A 1 82 ? 1.326 11.452 75.199 1.00 79.86 249 ILE A N 1
ATOM 615 C CA . ILE A 1 82 ? 1.431 12.907 75.171 1.00 89.42 249 ILE A CA 1
ATOM 616 C C . ILE A 1 82 ? 1.726 13.445 76.565 1.00 91.10 249 ILE A C 1
ATOM 617 O O . ILE A 1 82 ? 2.453 14.433 76.712 1.00 93.01 249 ILE A O 1
ATOM 622 N N . ASN A 1 83 ? 1.195 12.803 77.611 1.00 88.50 250 ASN A N 1
ATOM 623 C CA . ASN A 1 83 ? 1.534 13.210 78.969 1.00 84.09 250 ASN A CA 1
ATOM 624 C C . ASN A 1 83 ? 2.997 12.946 79.297 1.00 81.71 250 ASN A C 1
ATOM 625 O O . ASN A 1 83 ? 3.543 13.587 80.200 1.00 92.30 250 ASN A O 1
ATOM 630 N N . ASN A 1 84 ? 3.641 12.019 78.587 1.00 89.10 251 ASN A N 1
ATOM 631 C CA . ASN A 1 84 ? 5.072 11.802 78.766 1.00 88.24 251 ASN A CA 1
ATOM 632 C C . ASN A 1 84 ? 5.884 12.788 77.931 1.00 97.14 251 ASN A C 1
ATOM 633 O O . ASN A 1 84 ? 6.680 13.566 78.469 1.00 105.29 251 ASN A O 1
ATOM 638 N N . ILE A 1 85 ? 5.680 12.782 76.612 1.00 81.67 252 ILE A N 1
ATOM 639 C CA . ILE A 1 85 ? 6.513 13.593 75.727 1.00 93.66 252 ILE A CA 1
ATOM 640 C C . ILE A 1 85 ? 6.184 15.075 75.870 1.00 80.69 252 ILE A C 1
ATOM 641 O O . ILE A 1 85 ? 7.087 15.920 75.911 1.00 85.57 252 ILE A O 1
ATOM 646 N N . CYS A 1 86 ? 4.900 15.420 75.951 1.00 82.13 253 CYS A N 1
ATOM 647 C CA . CYS A 1 86 ? 4.456 16.815 75.944 1.00 86.04 253 CYS A CA 1
ATOM 648 C C . CYS A 1 86 ? 3.550 17.100 77.138 1.00 86.47 253 CYS A C 1
ATOM 649 O O . CYS A 1 86 ? 2.377 17.449 76.973 1.00 97.89 253 CYS A O 1
ATOM 652 N N . PRO A 1 87 ? 4.062 16.975 78.361 1.00 99.02 254 PRO A N 1
ATOM 653 C CA . PRO A 1 87 ? 3.203 17.167 79.534 1.00 100.85 254 PRO A CA 1
ATOM 654 C C . PRO A 1 87 ? 2.832 18.629 79.729 1.00 104.97 254 PRO A C 1
ATOM 655 O O . PRO A 1 87 ? 3.441 19.539 79.163 1.00 118.34 254 PRO A O 1
ATOM 659 N N . LYS A 1 88 ? 1.804 18.841 80.551 1.00 109.36 255 LYS A N 1
ATOM 660 C CA . LYS A 1 88 ? 1.373 20.189 80.899 1.00 110.77 255 LYS A CA 1
ATOM 661 C C . LYS A 1 88 ? 2.499 20.939 81.597 1.00 114.60 255 LYS A C 1
ATOM 662 O O . LYS A 1 88 ? 3.008 20.493 82.630 1.00 114.89 255 LYS A O 1
ATOM 668 N N . SER A 1 89 ? 2.895 22.100 81.093 1.00 119.36 256 SER A N 1
ATOM 669 C CA . SER A 1 89 ? 4.020 22.794 81.712 1.00 114.08 256 SER A CA 1
ATOM 670 C C . SER A 1 89 ? 3.809 24.226 82.107 1.00 122.59 256 SER A C 1
ATOM 671 O O . SER A 1 89 ? 2.704 24.739 82.091 1.00 132.51 256 SER A O 1
ATOM 674 N N . ASP A 1 90 ? 4.919 24.870 82.443 1.00 132.43 257 ASP A N 1
ATOM 675 C CA . ASP A 1 90 ? 4.932 26.267 82.837 1.00 134.27 257 ASP A CA 1
ATOM 676 C C . ASP A 1 90 ? 4.638 27.050 81.606 1.00 136.24 257 ASP A C 1
ATOM 677 O O . ASP A 1 90 ? 3.886 28.010 81.630 1.00 135.67 257 ASP A O 1
ATOM 682 N N . THR A 1 91 ? 5.271 26.644 80.518 1.00 130.83 258 THR A N 1
ATOM 683 C CA . THR A 1 91 ? 5.009 27.261 79.245 1.00 126.99 258 THR A CA 1
ATOM 684 C C . THR A 1 91 ? 3.646 26.702 78.865 1.00 127.10 258 THR A C 1
ATOM 685 O O . THR A 1 91 ? 3.354 25.535 79.084 1.00 131.99 258 THR A O 1
ATOM 689 N N . PHE A 1 92 ? 2.793 27.524 78.296 1.00 119.97 259 PHE A N 1
ATOM 690 C CA . PHE A 1 92 ? 1.485 27.035 77.941 1.00 117.03 259 PHE A CA 1
ATOM 691 C C . PHE A 1 92 ? 1.415 26.476 76.535 1.00 111.97 259 PHE A C 1
ATOM 692 O O . PHE A 1 92 ? 0.369 26.060 76.098 1.00 111.30 259 PHE A O 1
ATOM 700 N N . TYR A 1 93 ? 2.532 26.461 75.834 1.00 107.24 260 TYR A N 1
ATOM 701 C CA . TYR A 1 93 ? 2.590 25.953 74.484 1.00 108.86 260 TYR A CA 1
ATOM 702 C C . TYR A 1 93 ? 3.611 24.837 74.450 1.00 107.10 260 TYR A C 1
ATOM 703 O O . TYR A 1 93 ? 4.586 24.878 75.170 1.00 106.31 260 TYR A O 1
ATOM 712 N N . SER A 1 94 ? 3.393 23.851 73.598 1.00 97.47 261 SER A N 1
ATOM 713 C CA . SER A 1 94 ? 4.276 22.703 73.474 1.00 94.57 261 SER A CA 1
ATOM 714 C C . SER A 1 94 ? 5.357 23.014 72.447 1.00 95.77 261 SER A C 1
ATOM 715 O O . SER A 1 94 ? 5.055 23.456 71.333 1.00 97.54 261 SER A O 1
ATOM 718 N N . SER A 1 95 ? 6.609 22.805 72.835 1.00 84.42 262 SER A N 1
ATOM 719 C CA . SER A 1 95 ? 7.716 23.104 71.944 1.00 77.58 262 SER A CA 1
ATOM 720 C C . SER A 1 95 ? 7.632 22.219 70.704 1.00 86.93 262 SER A C 1
ATOM 721 O O . SER A 1 95 ? 7.267 21.041 70.807 1.00 82.20 262 SER A O 1
ATOM 724 N N . PRO A 1 96 ? 7.944 22.752 69.520 1.00 94.76 263 PRO A N 1
ATOM 725 C CA . PRO A 1 96 ? 7.940 21.905 68.316 1.00 88.64 263 PRO A CA 1
ATOM 726 C C . PRO A 1 96 ? 8.786 20.655 68.472 1.00 84.62 263 PRO A C 1
ATOM 727 O O . PRO A 1 96 ? 8.378 19.580 68.020 1.00 81.33 263 PRO A O 1
ATOM 731 N N . LYS A 1 97 ? 9.942 20.767 69.135 1.00 90.17 264 LYS A N 1
ATOM 732 C CA . LYS A 1 97 ? 10.786 19.600 69.380 1.00 82.72 264 LYS A CA 1
ATOM 733 C C . LYS A 1 97 ? 10.033 18.522 70.150 1.00 82.16 264 LYS A C 1
ATOM 734 O O . LYS A 1 97 ? 10.151 17.330 69.842 1.00 90.13 264 LYS A O 1
ATOM 740 N N . SER A 1 98 ? 9.255 18.918 71.159 1.00 84.71 265 SER A N 1
ATOM 741 C CA . SER A 1 98 ? 8.435 17.943 71.868 1.00 92.12 265 SER A CA 1
ATOM 742 C C . SER A 1 98 ? 7.332 17.403 70.967 1.00 82.15 265 SER A C 1
ATOM 743 O O . SER A 1 98 ? 6.998 16.215 71.029 1.00 82.02 265 SER A O 1
ATOM 746 N N . VAL A 1 99 ? 6.759 18.262 70.120 1.00 77.60 266 VAL A N 1
ATOM 747 C CA . VAL A 1 99 ? 5.757 17.808 69.161 1.00 85.91 266 VAL A CA 1
ATOM 748 C C . VAL A 1 99 ? 6.374 16.830 68.167 1.00 85.97 266 VAL A C 1
ATOM 749 O O . VAL A 1 99 ? 5.748 15.831 67.791 1.00 76.21 266 VAL A O 1
ATOM 753 N N . ILE A 1 100 ? 7.606 17.100 67.728 1.00 82.67 267 ILE A N 1
ATOM 754 C CA . ILE A 1 100 ? 8.368 16.191 66.874 1.00 78.54 267 ILE A CA 1
ATOM 755 C C . ILE A 1 100 ? 8.421 14.810 67.502 1.00 77.56 267 ILE A C 1
ATOM 756 O O . ILE A 1 100 ? 7.885 13.840 66.954 1.00 91.67 267 ILE A O 1
ATOM 761 N N . LYS A 1 101 ? 9.106 14.733 68.643 1.00 85.68 268 LYS A N 1
ATOM 762 C CA . LYS A 1 101 ? 9.315 13.466 69.328 1.00 76.41 268 LYS A CA 1
ATOM 763 C C . LYS A 1 101 ? 8.004 12.714 69.502 1.00 76.46 268 LYS A C 1
ATOM 764 O O . LYS A 1 101 ? 7.929 11.507 69.251 1.00 81.70 268 LYS A O 1
ATOM 770 N N . LEU A 1 102 ? 6.949 13.426 69.907 1.00 81.58 269 LEU A N 1
ATOM 771 C CA . LEU A 1 102 ? 5.657 12.784 70.125 1.00 85.69 269 LEU A CA 1
ATOM 772 C C . LEU A 1 102 ? 5.155 12.102 68.860 1.00 85.27 269 LEU A C 1
ATOM 773 O O . LEU A 1 102 ? 4.762 10.930 68.888 1.00 72.22 269 LEU A O 1
ATOM 778 N N . LEU A 1 103 ? 5.159 12.825 67.738 1.00 75.21 270 LEU A N 1
ATOM 779 C CA . LEU A 1 103 ? 4.675 12.253 66.486 1.00 71.44 270 LEU A CA 1
ATOM 780 C C . LEU A 1 103 ? 5.519 11.056 66.066 1.00 81.49 270 LEU A C 1
ATOM 781 O O . LEU A 1 103 ? 4.988 9.973 65.793 1.00 75.44 270 LEU A O 1
ATOM 786 N N . ILE A 1 104 ? 6.841 11.234 66.020 1.00 81.35 271 ILE A N 1
ATOM 787 C CA . ILE A 1 104 ? 7.735 10.154 65.610 1.00 74.91 271 ILE A CA 1
ATOM 788 C C . ILE A 1 104 ? 7.552 8.938 66.506 1.00 74.86 271 ILE A C 1
ATOM 789 O O . ILE A 1 104 ? 7.506 7.797 66.028 1.00 85.87 271 ILE A O 1
ATOM 794 N N . VAL A 1 105 ? 7.440 9.161 67.818 1.00 77.03 272 VAL A N 1
ATOM 795 C CA . VAL A 1 105 ? 7.252 8.053 68.754 1.00 73.56 272 VAL A CA 1
ATOM 796 C C . VAL A 1 105 ? 5.942 7.329 68.465 1.00 80.32 272 VAL A C 1
ATOM 797 O O . VAL A 1 105 ? 5.887 6.093 68.442 1.00 76.48 272 VAL A O 1
ATOM 801 N N . CYS A 1 106 ? 4.868 8.091 68.236 1.00 76.76 273 CYS A N 1
ATOM 802 C CA . CYS A 1 106 ? 3.581 7.486 67.906 1.00 67.80 273 CYS A CA 1
ATOM 803 C C . CYS A 1 106 ? 3.691 6.587 66.681 1.00 80.07 273 CYS A C 1
ATOM 804 O O . CYS A 1 106 ? 3.145 5.477 66.665 1.00 72.45 273 CYS A O 1
ATOM 807 N N . VAL A 1 107 ? 4.398 7.048 65.648 1.00 72.69 274 VAL A N 1
ATOM 808 C CA . VAL A 1 107 ? 4.602 6.229 64.456 1.00 65.48 274 VAL A CA 1
ATOM 809 C C . VAL A 1 107 ? 5.400 4.980 64.803 1.00 75.47 274 VAL A C 1
ATOM 810 O O . VAL A 1 107 ? 5.054 3.865 64.395 1.00 74.36 274 VAL A O 1
ATOM 814 N N . ARG A 1 108 ? 6.476 5.149 65.576 1.00 72.70 275 ARG A N 1
ATOM 815 C CA . ARG A 1 108 ? 7.375 4.036 65.861 1.00 74.51 275 ARG A CA 1
ATOM 816 C C . ARG A 1 108 ? 6.685 2.929 66.650 1.00 83.99 275 ARG A C 1
ATOM 817 O O . ARG A 1 108 ? 7.051 1.755 66.520 1.00 88.82 275 ARG A O 1
ATOM 825 N N . LYS A 1 109 ? 5.682 3.272 67.455 1.00 87.15 276 LYS A N 1
ATOM 826 C CA . LYS A 1 109 ? 5.062 2.296 68.341 1.00 77.20 276 LYS A CA 1
ATOM 827 C C . LYS A 1 109 ? 3.801 1.661 67.767 1.00 71.69 276 LYS A C 1
ATOM 828 O O . LYS A 1 109 ? 3.329 0.662 68.320 1.00 88.48 276 LYS A O 1
ATOM 834 N N . THR A 1 110 ? 3.247 2.198 66.681 1.00 79.01 277 THR A N 1
ATOM 835 C CA . THR A 1 110 ? 2.033 1.650 66.089 1.00 75.90 277 THR A CA 1
ATOM 836 C C . THR A 1 110 ? 2.199 1.186 64.650 1.00 76.84 277 THR A C 1
ATOM 837 O O . THR A 1 110 ? 1.567 0.200 64.263 1.00 73.21 277 THR A O 1
ATOM 841 N N . PHE A 1 111 ? 3.019 1.860 63.853 1.00 79.52 278 PHE A N 1
ATOM 842 C CA . PHE A 1 111 ? 3.159 1.500 62.446 1.00 76.78 278 PHE A CA 1
ATOM 843 C C . PHE A 1 111 ? 3.901 0.175 62.316 1.00 76.70 278 PHE A C 1
ATOM 844 O O . PHE A 1 111 ? 4.961 0.003 62.929 1.00 80.26 278 PHE A O 1
ATOM 852 N N . PRO A 1 112 ? 3.379 -0.785 61.552 1.00 71.99 279 PRO A N 1
ATOM 853 C CA . PRO A 1 112 ? 4.194 -1.949 61.190 1.00 62.80 279 PRO A CA 1
ATOM 854 C C . PRO A 1 112 ? 5.442 -1.505 60.444 1.00 71.73 279 PRO A C 1
ATOM 855 O O . PRO A 1 112 ? 5.442 -0.494 59.739 1.00 79.05 279 PRO A O 1
ATOM 859 N N . LEU A 1 113 ? 6.521 -2.271 60.615 1.00 82.63 280 LEU A N 1
ATOM 860 C CA . LEU A 1 113 ? 7.778 -1.898 59.977 1.00 78.89 280 LEU A CA 1
ATOM 861 C C . LEU A 1 113 ? 7.700 -2.034 58.461 1.00 74.22 280 LEU A C 1
ATOM 862 O O . LEU A 1 113 ? 8.306 -1.235 57.738 1.00 88.79 280 LEU A O 1
ATOM 867 N N . ASP A 1 114 ? 6.943 -3.012 57.959 1.00 75.26 281 ASP A N 1
ATOM 868 C CA . ASP A 1 114 ? 6.843 -3.203 56.515 1.00 81.26 281 ASP A CA 1
ATOM 869 C C . ASP A 1 114 ? 5.964 -2.164 55.828 1.00 82.10 281 ASP A C 1
ATOM 870 O O . ASP A 1 114 ? 5.793 -2.261 54.607 1.00 71.14 281 ASP A O 1
ATOM 875 N N . LEU A 1 115 ? 5.396 -1.192 56.546 1.00 71.82 282 LEU A N 1
ATOM 876 C CA . LEU A 1 115 ? 4.569 -0.191 55.877 1.00 68.18 282 LEU A CA 1
ATOM 877 C C . LEU A 1 115 ? 5.425 0.761 55.052 1.00 75.14 282 LEU A C 1
ATOM 878 O O . LEU A 1 115 ? 5.184 0.951 53.854 1.00 74.72 282 LEU A O 1
ATOM 883 N N . LEU A 1 116 ? 6.422 1.381 55.675 1.00 68.70 283 LEU A N 1
ATOM 884 C CA . LEU A 1 116 ? 7.406 2.159 54.939 1.00 80.87 283 LEU A CA 1
ATOM 885 C C . LEU A 1 116 ? 8.659 1.355 54.628 1.00 86.68 283 LEU A C 1
ATOM 886 O O . LEU A 1 116 ? 9.554 1.864 53.947 1.00 94.93 283 LEU A O 1
ATOM 891 N N . GLY A 1 117 ? 8.739 0.114 55.100 1.00 77.53 284 GLY A N 1
ATOM 892 C CA . GLY A 1 117 ? 9.811 -0.779 54.711 1.00 76.02 284 GLY A CA 1
ATOM 893 C C . GLY A 1 117 ? 10.926 -0.916 55.726 1.00 81.42 284 GLY A C 1
ATOM 894 O O . GLY A 1 117 ? 10.997 -1.913 56.451 1.00 90.91 284 GLY A O 1
ATOM 895 N N . SER A 1 118 ? 11.804 0.078 55.783 1.00 84.84 285 SER A N 1
ATOM 896 C CA . SER A 1 118 ? 12.999 0.031 56.610 1.00 83.43 285 SER A CA 1
ATOM 897 C C . SER A 1 118 ? 13.024 1.219 57.561 1.00 93.99 285 SER A C 1
ATOM 898 O O . SER A 1 118 ? 12.206 2.138 57.470 1.00 97.46 285 SER A O 1
ATOM 901 N N . ASN A 1 119 ? 13.988 1.192 58.484 1.00 89.58 286 ASN A N 1
ATOM 902 C CA . ASN A 1 119 ? 14.233 2.363 59.320 1.00 82.76 286 ASN A CA 1
ATOM 903 C C . ASN A 1 119 ? 14.755 3.523 58.484 1.00 92.36 286 ASN A C 1
ATOM 904 O O . ASN A 1 119 ? 14.439 4.687 58.761 1.00 95.05 286 ASN A O 1
ATOM 909 N N . SER A 1 120 ? 15.567 3.222 57.467 1.00 82.82 287 SER A N 1
ATOM 910 C CA . SER A 1 120 ? 16.012 4.242 56.523 1.00 87.92 287 SER A CA 1
ATOM 911 C C . SER A 1 120 ? 14.832 5.045 55.990 1.00 91.68 287 SER A C 1
ATOM 912 O O . SER A 1 120 ? 14.858 6.281 55.979 1.00 100.73 287 SER A O 1
ATOM 915 N N . ASN A 1 121 ? 13.777 4.353 55.557 1.00 85.20 288 ASN A N 1
ATOM 916 C CA . ASN A 1 121 ? 12.599 5.048 55.051 1.00 87.92 288 ASN A CA 1
ATOM 917 C C . ASN A 1 121 ? 11.826 5.734 56.171 1.00 89.02 288 ASN A C 1
ATOM 918 O O . ASN A 1 121 ? 11.215 6.784 55.945 1.00 96.97 288 ASN A O 1
ATOM 923 N N . TYR A 1 122 ? 11.835 5.164 57.379 1.00 78.02 289 TYR A N 1
ATOM 924 C CA . TYR A 1 122 ? 11.174 5.829 58.496 1.00 86.35 289 TYR A CA 1
ATOM 925 C C . TYR A 1 122 ? 11.954 7.055 58.952 1.00 93.04 289 TYR A C 1
ATOM 926 O O . TYR A 1 122 ? 11.371 7.977 59.535 1.00 80.64 289 TYR A O 1
ATOM 935 N N . SER A 1 123 ? 13.264 7.084 58.698 1.00 94.30 290 SER A N 1
ATOM 936 C CA . SER A 1 123 ? 14.031 8.306 58.917 1.00 87.39 290 SER A CA 1
ATOM 937 C C . SER A 1 123 ? 13.564 9.408 57.975 1.00 91.52 290 SER A C 1
ATOM 938 O O . SER A 1 123 ? 13.344 10.550 58.395 1.00 88.55 290 SER A O 1
ATOM 941 N N . VAL A 1 124 ? 13.402 9.075 56.690 1.00 85.18 291 VAL A N 1
ATOM 942 C CA . VAL A 1 124 ? 12.843 10.014 55.721 1.00 87.22 291 VAL A CA 1
ATOM 943 C C . VAL A 1 124 ? 11.487 10.520 56.186 1.00 89.77 291 VAL A C 1
ATOM 944 O O . VAL A 1 124 ? 11.124 11.677 55.939 1.00 83.31 291 VAL A O 1
ATOM 948 N N . LEU A 1 125 ? 10.719 9.669 56.870 1.00 82.48 292 LEU A N 1
ATOM 949 C CA . LEU A 1 125 ? 9.484 10.128 57.49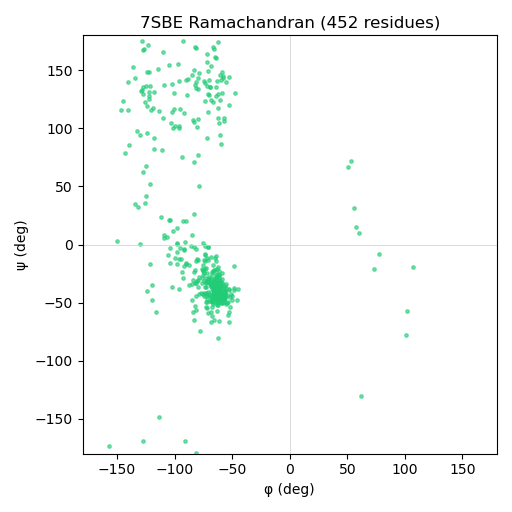3 1.00 75.74 292 LEU A CA 1
ATOM 950 C C . LEU A 1 125 ? 9.780 11.089 58.637 1.00 82.56 292 LEU A C 1
ATOM 951 O O . LEU A 1 125 ? 9.207 12.181 58.706 1.00 75.55 292 LEU A O 1
ATOM 956 N N . SER A 1 126 ? 10.685 10.698 59.540 1.00 78.32 293 SER A N 1
ATOM 957 C CA . SER A 1 126 ? 11.061 11.553 60.662 1.00 71.49 293 SER A C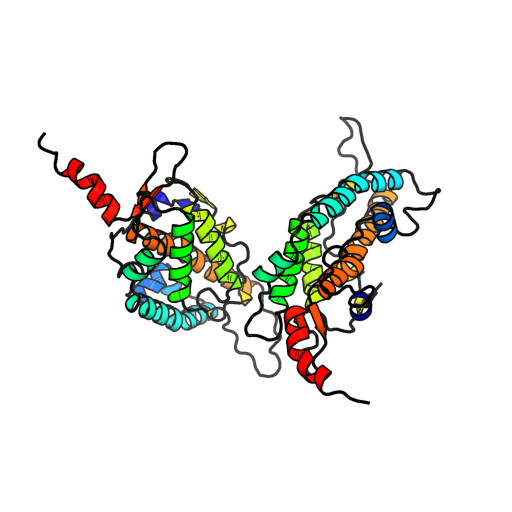A 1
ATOM 958 C C . SER A 1 126 ? 11.499 12.932 60.186 1.00 87.92 293 SER A C 1
ATOM 959 O O . SER A 1 126 ? 11.037 13.958 60.700 1.00 79.24 293 SER A O 1
ATOM 962 N N . LYS A 1 127 ? 12.400 12.971 59.201 1.00 86.24 294 LYS A N 1
ATOM 963 C CA . LYS A 1 127 ? 12.812 14.245 58.623 1.00 76.04 294 LYS A CA 1
ATOM 964 C C . LYS A 1 127 ? 11.618 15.000 58.057 1.00 80.61 294 LYS A C 1
ATOM 965 O O . LYS A 1 127 ? 11.496 16.216 58.249 1.00 84.86 294 LYS A O 1
ATOM 971 N N . ALA A 1 128 ? 10.721 14.295 57.364 1.00 82.33 295 ALA A N 1
ATOM 972 C CA . ALA A 1 128 ? 9.528 14.938 56.824 1.00 81.16 295 ALA A CA 1
ATOM 973 C C . ALA A 1 128 ? 8.650 15.490 57.939 1.00 82.75 295 ALA A C 1
ATOM 974 O O . ALA A 1 128 ? 8.103 16.593 57.821 1.00 66.77 295 ALA A O 1
ATOM 976 N N . ILE A 1 129 ? 8.506 14.738 59.032 1.00 83.11 296 ILE A N 1
ATOM 977 C CA . ILE A 1 129 ? 7.732 15.240 60.160 1.00 82.36 296 ILE A CA 1
ATOM 978 C C . ILE A 1 129 ? 8.396 16.469 60.764 1.00 90.24 296 ILE A C 1
ATOM 979 O O . ILE A 1 129 ? 7.707 17.380 61.227 1.00 87.54 296 ILE A O 1
ATOM 984 N N . ALA A 1 130 ? 9.730 16.532 60.752 1.00 88.80 297 ALA A N 1
ATOM 985 C CA . ALA A 1 130 ? 10.423 17.673 61.346 1.00 75.82 297 ALA A CA 1
ATOM 986 C C . ALA A 1 130 ? 10.193 18.944 60.539 1.00 87.63 297 ALA A C 1
ATOM 987 O O . ALA A 1 130 ? 9.923 20.009 61.106 1.00 74.30 297 ALA A O 1
ATOM 989 N N . ILE A 1 131 ? 10.311 18.852 59.213 1.00 72.17 298 ILE A N 1
ATOM 990 C CA . ILE A 1 131 ? 10.081 20.013 58.359 1.00 69.03 298 ILE A CA 1
ATOM 991 C C . ILE A 1 131 ? 8.666 20.541 58.558 1.00 84.58 298 ILE A C 1
ATOM 992 O O . ILE A 1 131 ? 8.451 21.751 58.689 1.00 92.40 298 ILE A O 1
ATOM 997 N N . LEU A 1 132 ? 7.690 19.634 58.635 1.00 85.23 299 LEU A N 1
ATOM 998 C CA . LEU A 1 132 ? 6.278 20.001 58.568 1.00 93.37 299 LEU A CA 1
ATOM 999 C C . LEU A 1 132 ? 5.879 20.926 59.712 1.00 91.81 299 LEU A C 1
ATOM 1000 O O . LEU A 1 132 ? 5.521 22.090 59.497 1.00 95.27 299 LEU A O 1
ATOM 1005 N N . VAL A 1 133 ? 5.922 20.404 60.938 1.00 83.22 300 VAL A N 1
ATOM 1006 C CA . VAL A 1 133 ? 5.508 21.132 62.136 1.00 89.19 300 VAL A CA 1
ATOM 1007 C C . VAL A 1 133 ? 6.211 22.477 62.249 1.00 94.28 300 VAL A C 1
ATOM 1008 O O . VAL A 1 133 ? 5.615 23.474 62.677 1.00 90.51 300 VAL A O 1
ATOM 1012 N N . LYS A 1 134 ? 7.493 22.526 61.880 1.00 103.35 301 LYS A N 1
ATOM 1013 C CA . LYS A 1 134 ? 8.233 23.780 61.941 1.00 91.17 301 LYS A CA 1
ATOM 1014 C C . LYS A 1 134 ? 7.693 24.817 60.966 1.00 93.35 301 LYS A C 1
ATOM 1015 O O . LYS A 1 134 ? 7.922 26.013 61.168 1.00 101.01 301 LYS A O 1
ATOM 1021 N N . LYS A 1 135 ? 6.982 24.390 59.917 1.00 95.28 302 LYS A N 1
ATOM 1022 C CA . LYS A 1 135 ? 6.402 25.346 58.989 1.00 101.82 302 LYS A CA 1
ATOM 1023 C C . LYS A 1 135 ? 5.130 25.954 59.578 1.00 102.41 302 LYS A C 1
ATOM 1024 O O . LYS A 1 135 ? 4.399 25.291 60.319 1.00 99.46 302 LYS A O 1
ATOM 1030 N N . PRO A 1 136 ? 4.847 27.211 59.262 1.00 109.24 303 PRO A N 1
ATOM 1031 C CA . PRO A 1 136 ? 3.760 27.936 59.927 1.00 117.14 303 PRO A CA 1
ATOM 1032 C C . PRO A 1 136 ? 2.398 27.593 59.329 1.00 117.82 303 PRO A C 1
ATOM 1033 O O . PRO A 1 136 ? 2.278 26.785 58.410 1.00 123.40 303 PRO A O 1
ATOM 1037 N N . LEU A 1 137 ? 1.364 28.229 59.875 1.00 115.90 304 LEU A N 1
ATOM 1038 C CA . LEU A 1 137 ? 0.022 28.081 59.331 1.00 120.63 304 LEU A CA 1
ATOM 1039 C C . LEU A 1 137 ? -0.069 28.736 57.959 1.00 125.82 304 LEU A C 1
ATOM 1040 O O . LEU A 1 137 ? 0.662 29.681 57.648 1.00 122.69 304 LEU A O 1
ATOM 1045 N N . HIS A 1 138 ? -0.991 28.229 57.142 1.00 122.94 305 HIS A N 1
ATOM 1046 C CA . HIS A 1 138 ? -1.187 28.684 55.766 1.00 124.67 305 HIS A CA 1
ATOM 1047 C C . HIS A 1 138 ? 0.144 28.700 55.008 1.00 127.16 305 HIS A C 1
ATOM 1048 O O . HIS A 1 138 ? 0.675 29.744 54.633 1.00 137.07 305 HIS A O 1
ATOM 1055 N N . SER A 1 139 ? 0.671 27.494 54.801 1.00 122.51 306 SER A N 1
ATOM 1056 C CA . SER A 1 139 ? 1.962 27.310 54.150 1.00 120.03 306 SER A CA 1
ATOM 1057 C C . SER A 1 139 ? 1.890 26.102 53.231 1.00 115.37 306 SER A C 1
ATOM 1058 O O . SER A 1 139 ? 1.692 24.977 53.698 1.00 117.94 306 SER A O 1
ATOM 1061 N N . LYS A 1 140 ? 2.046 26.339 51.932 1.00 116.10 307 LYS A N 1
ATOM 1062 C CA . LYS A 1 140 ? 2.134 25.255 50.967 1.00 106.89 307 LYS A CA 1
ATOM 1063 C C . LYS A 1 140 ? 3.541 24.671 50.977 1.00 110.02 307 LYS A C 1
ATOM 1064 O O . LYS A 1 140 ? 4.528 25.394 51.140 1.00 107.05 307 LYS A O 1
ATOM 1070 N N . ILE A 1 141 ? 3.631 23.352 50.808 1.00 114.44 308 ILE A N 1
ATOM 1071 C CA . ILE A 1 141 ? 4.894 22.627 50.904 1.00 105.40 308 ILE A CA 1
ATOM 1072 C C . ILE A 1 141 ? 5.054 21.749 49.672 1.00 89.50 308 ILE A C 1
ATOM 1073 O O . ILE A 1 141 ? 4.128 21.021 49.303 1.00 101.23 308 ILE A O 1
ATOM 1078 N N . LEU A 1 142 ? 6.231 21.799 49.055 1.00 95.38 309 LEU A N 1
ATOM 1079 C CA . LEU A 1 142 ? 6.526 20.943 47.910 1.00 108.01 309 LEU A CA 1
ATOM 1080 C C . LEU A 1 142 ? 6.690 19.507 48.390 1.00 98.44 309 LEU A C 1
ATOM 1081 O O . LEU A 1 142 ? 7.626 19.195 49.133 1.00 94.27 309 LEU A O 1
ATOM 1086 N N . PHE A 1 143 ? 5.775 18.630 47.971 1.00 96.20 310 PHE A N 1
ATOM 1087 C CA . PHE A 1 143 ? 5.768 17.263 48.483 1.00 101.20 310 PHE A CA 1
ATOM 1088 C C . PHE A 1 143 ? 6.999 16.488 48.029 1.00 97.85 310 PHE A C 1
ATOM 1089 O O . PHE A 1 143 ? 7.644 15.807 48.835 1.00 91.38 310 PHE A O 1
ATOM 1097 N N . ASP A 1 144 ? 7.339 16.576 46.740 1.00 101.77 311 ASP A N 1
ATOM 1098 C CA . ASP A 1 144 ? 8.434 15.773 46.204 1.00 95.37 311 ASP A CA 1
ATOM 1099 C C . ASP A 1 144 ? 9.773 16.115 46.843 1.00 90.63 311 ASP A C 1
ATOM 1100 O O . ASP A 1 144 ? 10.694 15.291 46.803 1.00 91.12 311 ASP A O 1
ATOM 1105 N N . GLU A 1 145 ? 9.904 17.306 47.431 1.00 103.71 312 GLU A N 1
ATOM 1106 C CA . GLU A 1 145 ? 11.111 17.623 48.186 1.00 102.55 312 GLU A CA 1
ATOM 1107 C C . GLU A 1 145 ? 11.270 16.705 49.391 1.00 99.96 312 GLU A C 1
ATOM 1108 O O . GLU A 1 145 ? 12.396 16.435 49.823 1.00 100.24 312 GLU A O 1
ATOM 1114 N N . LEU A 1 146 ? 10.159 16.202 49.932 1.00 94.80 313 LEU A N 1
ATOM 1115 C CA . LEU A 1 146 ? 10.199 15.399 51.148 1.00 87.50 313 LEU A CA 1
ATOM 1116 C C . LEU A 1 146 ? 10.539 13.937 50.891 1.00 90.23 313 LEU A C 1
ATOM 1117 O O . LEU A 1 146 ? 11.034 13.263 51.801 1.00 86.04 313 LEU A O 1
ATOM 1122 N N . CYS A 1 147 ? 10.292 13.430 49.683 1.00 81.52 314 CYS A N 1
ATOM 1123 C CA . CYS A 1 147 ? 10.569 12.032 49.370 1.00 66.50 314 CYS A CA 1
ATOM 1124 C C . CYS A 1 147 ? 12.053 11.826 49.099 1.00 86.69 314 CYS A C 1
ATOM 1125 O O . CYS A 1 147 ? 12.432 11.218 48.093 1.00 102.50 314 CYS A O 1
ATOM 1128 N N . LYS A 1 148 ? 12.898 12.306 50.011 1.00 87.86 315 LYS A N 1
ATOM 1129 C CA . LYS A 1 148 ? 14.318 12.464 49.715 1.00 95.49 315 LYS A CA 1
ATOM 1130 C C . LYS A 1 148 ? 15.020 11.121 49.536 1.00 94.96 315 LYS A C 1
ATOM 1131 O O . LYS A 1 148 ? 15.552 10.824 48.460 1.00 104.01 315 LYS A O 1
ATOM 1137 N N . GLY A 1 149 ? 15.033 10.291 50.573 1.00 93.54 316 GLY A N 1
ATOM 1138 C CA . GLY A 1 149 ? 15.845 9.092 50.542 1.00 106.78 316 GLY A CA 1
ATOM 1139 C C . GLY A 1 149 ? 15.024 7.821 50.500 1.00 92.24 316 GLY A C 1
ATOM 1140 O O . GLY A 1 149 ? 15.489 6.744 50.885 1.00 93.83 316 GLY A O 1
ATOM 1141 N N . LEU A 1 150 ? 13.789 7.952 50.016 1.00 92.03 317 LEU A N 1
ATOM 1142 C CA . LEU A 1 150 ? 12.865 6.825 49.959 1.00 81.09 317 LEU A CA 1
ATOM 1143 C C . LEU A 1 150 ? 13.393 5.723 49.050 1.00 91.65 317 LEU A C 1
ATOM 1144 O O . LEU A 1 150 ? 13.452 5.888 47.827 1.00 98.03 317 LEU A O 1
ATOM 1149 N N . ARG A 1 151 ? 13.803 4.605 49.644 1.00 91.12 318 ARG A N 1
ATOM 1150 C CA . ARG A 1 151 ? 14.241 3.434 48.893 1.00 96.08 318 ARG A CA 1
ATOM 1151 C C . ARG A 1 151 ? 13.038 2.525 48.676 1.00 91.39 318 ARG A C 1
ATOM 1152 O O . ARG A 1 151 ? 12.492 1.966 49.634 1.00 91.07 318 ARG A O 1
ATOM 1160 N N . VAL A 1 152 ? 12.620 2.379 47.417 1.00 89.89 319 VAL A N 1
ATOM 1161 C CA . VAL A 1 152 ? 11.550 1.444 47.092 1.00 87.71 319 VAL A CA 1
ATOM 1162 C C . VAL A 1 152 ? 12.012 -0.003 47.147 1.00 89.69 319 VAL A C 1
ATOM 1163 O O . VAL A 1 152 ? 11.181 -0.913 47.053 1.00 93.36 319 VAL A O 1
ATOM 1167 N N . LYS A 1 153 ? 13.317 -0.239 47.297 1.00 94.94 320 LYS A N 1
ATOM 1168 C CA . LYS A 1 153 ? 13.834 -1.597 47.390 1.00 90.08 320 LYS A CA 1
ATOM 1169 C C . LYS A 1 153 ? 13.713 -2.175 48.794 1.00 101.35 320 LYS A C 1
ATOM 1170 O O . LYS A 1 153 ? 13.716 -3.401 48.945 1.00 100.42 320 LYS A O 1
ATOM 1176 N N . ASP A 1 154 ? 13.608 -1.327 49.817 1.00 99.14 321 ASP A N 1
ATOM 1177 C CA . ASP A 1 154 ? 13.513 -1.798 51.193 1.00 100.93 321 ASP A CA 1
ATOM 1178 C C . ASP A 1 154 ? 12.109 -2.247 51.576 1.00 89.40 321 ASP A C 1
ATOM 1179 O O . ASP A 1 154 ? 11.945 -2.881 52.623 1.00 80.08 321 ASP A O 1
ATOM 1184 N N . VAL A 1 155 ? 11.104 -1.936 50.766 1.00 90.70 322 VAL A N 1
ATOM 1185 C CA . VAL A 1 155 ? 9.713 -2.204 51.099 1.00 75.87 322 VAL A CA 1
ATOM 1186 C C . VAL A 1 155 ? 9.270 -3.466 50.367 1.00 73.05 322 VAL A C 1
ATOM 1187 O O . VAL A 1 155 ? 9.246 -3.506 49.130 1.00 66.41 322 VAL A O 1
ATOM 1191 N N . LYS A 1 156 ? 8.924 -4.502 51.136 1.00 76.50 323 LYS A N 1
ATOM 1192 C CA . LYS A 1 156 ? 8.718 -5.829 50.563 1.00 58.19 323 LYS A CA 1
ATOM 1193 C C . LYS A 1 156 ? 7.340 -6.001 49.940 1.00 67.66 323 LYS A C 1
ATOM 1194 O O . LYS A 1 156 ? 7.208 -6.728 48.949 1.00 79.03 323 LYS A O 1
ATOM 1200 N N . TRP A 1 157 ? 6.304 -5.361 50.493 1.00 60.28 324 TRP A N 1
ATOM 1201 C CA . TRP A 1 157 ? 4.968 -5.545 49.935 1.00 67.63 324 TRP A CA 1
ATOM 1202 C C . TRP A 1 157 ? 4.855 -5.025 48.507 1.00 72.26 324 TRP A C 1
ATOM 1203 O O . TRP A 1 157 ? 3.844 -5.289 47.847 1.00 80.17 324 TRP A O 1
ATOM 1214 N N . LEU A 1 158 ? 5.867 -4.316 48.014 1.00 71.91 325 LEU A N 1
ATOM 1215 C CA . LEU A 1 158 ? 5.959 -3.944 46.611 1.00 75.90 325 LEU A CA 1
ATOM 1216 C C . LEU A 1 158 ? 6.739 -4.958 45.782 1.00 69.61 325 LEU A C 1
ATOM 1217 O O . LEU A 1 158 ? 6.814 -4.807 44.558 1.00 79.47 325 LEU A O 1
ATOM 1222 N N . GLU A 1 159 ? 7.314 -5.982 46.410 1.00 60.07 326 GLU A N 1
ATOM 1223 C CA . GLU A 1 159 ? 8.049 -7.031 45.704 1.00 85.66 326 GLU A CA 1
ATOM 1224 C C . GLU A 1 159 ? 7.101 -8.203 45.480 1.00 78.21 326 GLU A C 1
ATOM 1225 O O . GLU A 1 159 ? 6.839 -8.990 46.393 1.00 75.74 326 GLU A O 1
ATOM 1231 N N . THR A 1 160 ? 6.589 -8.318 44.257 1.00 77.10 327 THR A N 1
ATOM 1232 C CA . THR A 1 160 ? 5.630 -9.354 43.904 1.00 81.47 327 THR A CA 1
ATOM 1233 C C . THR A 1 160 ? 6.248 -10.486 43.092 1.00 82.18 327 THR A C 1
ATOM 1234 O O . THR A 1 160 ? 5.551 -11.454 42.774 1.00 78.90 327 THR A O 1
ATOM 1238 N N . ARG A 1 161 ? 7.531 -10.387 42.753 1.00 76.80 328 ARG A N 1
ATOM 1239 C CA . ARG A 1 161 ? 8.200 -11.462 42.036 1.00 87.48 328 ARG A CA 1
ATOM 1240 C C . ARG A 1 161 ? 8.456 -12.641 42.967 1.00 78.92 328 ARG A C 1
ATOM 1241 O O . ARG A 1 161 ? 8.828 -12.464 44.130 1.00 64.24 328 ARG A O 1
ATOM 1249 N N . ARG A 1 162 ? 8.241 -13.852 42.452 1.00 82.56 329 ARG A N 1
ATOM 1250 C CA . ARG A 1 162 ? 8.523 -15.097 43.173 1.00 72.27 329 ARG A CA 1
ATOM 1251 C C . ARG A 1 162 ? 9.343 -15.972 42.230 1.00 77.49 329 ARG A C 1
ATOM 1252 O O . ARG A 1 162 ? 8.789 -16.699 41.402 1.00 73.16 329 ARG A O 1
ATOM 1260 N N . LEU A 1 163 ? 10.658 -15.903 42.363 1.00 75.33 330 LEU A N 1
ATOM 1261 C CA . LEU A 1 163 ? 11.578 -16.520 41.424 1.00 81.21 330 LEU A CA 1
ATOM 1262 C C . LEU A 1 163 ? 12.046 -17.878 41.926 1.00 83.08 330 LEU A C 1
ATOM 1263 O O . LEU A 1 163 ? 12.028 -18.149 43.130 1.00 90.99 330 LEU A O 1
ATOM 1268 N N . PRO A 1 164 ? 12.462 -18.764 41.021 1.00 82.99 331 PRO A N 1
ATOM 1269 C CA . PRO A 1 164 ? 12.979 -20.071 41.446 1.00 87.00 331 PRO A CA 1
ATOM 1270 C C . PRO A 1 164 ? 14.286 -19.932 42.214 1.00 93.92 331 PRO A C 1
ATOM 1271 O O . PRO A 1 164 ? 14.911 -18.871 42.263 1.00 85.24 331 PRO A O 1
ATOM 1275 N N . ALA A 1 165 ? 14.701 -21.055 42.811 1.00 93.14 332 ALA A N 1
ATOM 1276 C CA . ALA A 1 165 ? 15.836 -21.054 43.731 1.00 97.65 332 ALA A CA 1
ATOM 1277 C C . ALA A 1 165 ? 17.097 -20.492 43.086 1.00 108.00 332 ALA A C 1
ATOM 1278 O O . ALA A 1 165 ? 17.855 -19.753 43.726 1.00 110.74 332 ALA A O 1
ATOM 1280 N N . GLY A 1 166 ? 17.335 -20.823 41.821 1.00 110.52 333 GLY A N 1
ATOM 1281 C CA . GLY A 1 166 ? 18.550 -20.406 41.150 1.00 122.28 333 GLY A CA 1
ATOM 1282 C C . GLY A 1 166 ? 18.684 -18.912 40.935 1.00 114.49 333 GLY A C 1
ATOM 1283 O O . GLY A 1 166 ? 19.575 -18.274 41.504 1.00 131.15 333 GLY A O 1
ATOM 1284 N N . GLU A 1 167 ? 17.796 -18.339 40.123 1.00 116.81 334 GLU A N 1
ATOM 1285 C CA . GLU A 1 167 ? 17.966 -16.971 39.633 1.00 122.71 334 GLU A CA 1
ATOM 1286 C C . GLU A 1 167 ? 17.234 -15.986 40.548 1.00 119.41 334 GLU A C 1
ATOM 1287 O O . GLU A 1 167 ? 16.170 -15.450 40.232 1.00 120.34 334 GLU A O 1
ATOM 1293 N N . GLN A 1 168 ? 17.850 -15.747 41.709 1.00 107.85 335 GLN A N 1
ATOM 1294 C CA . GLN A 1 168 ? 17.342 -14.783 42.677 1.00 98.37 335 GLN A CA 1
ATOM 1295 C C . GLN A 1 168 ? 17.917 -13.386 42.486 1.00 97.18 335 GLN A C 1
ATOM 1296 O O . GLN A 1 168 ? 17.334 -12.418 42.986 1.00 91.53 335 GLN A O 1
ATOM 1302 N N . THR A 1 169 ? 19.039 -13.259 41.779 1.00 105.62 336 THR A N 1
ATOM 1303 C CA . THR A 1 169 ? 19.708 -11.981 41.565 1.00 107.09 336 THR A CA 1
ATOM 1304 C C . THR A 1 169 ? 19.109 -11.179 40.410 1.00 106.83 336 THR A C 1
ATOM 1305 O O . THR A 1 169 ? 19.811 -10.353 39.814 1.00 111.40 336 THR A O 1
ATOM 1309 N N . GLN A 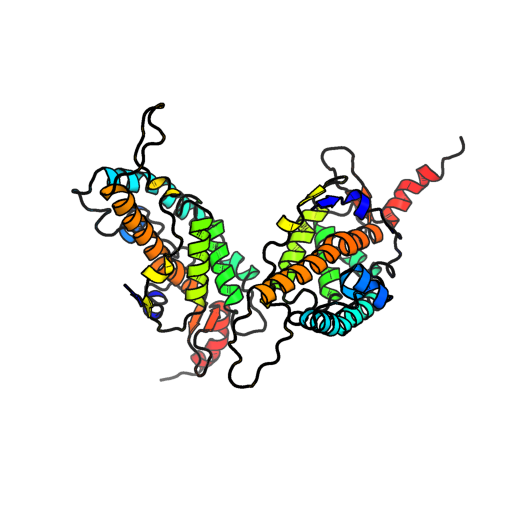1 170 ? 17.834 -11.396 40.098 1.00 101.61 337 GLN A N 1
ATOM 1310 C CA . GLN A 1 170 ? 17.223 -10.785 38.926 1.00 103.32 337 GLN A CA 1
ATOM 1311 C C . GLN A 1 170 ? 17.068 -9.279 39.108 1.00 111.90 337 GLN A C 1
ATOM 1312 O O . GLN A 1 170 ? 16.642 -8.802 40.163 1.00 116.31 337 GLN A O 1
ATOM 1318 N N . LYS A 1 171 ? 17.420 -8.530 38.065 1.00 110.79 338 LYS A N 1
ATOM 1319 C CA . LYS A 1 171 ? 17.266 -7.083 38.078 1.00 105.85 338 LYS A CA 1
ATOM 1320 C C . LYS A 1 171 ? 15.829 -6.703 37.743 1.00 106.43 338 LYS A C 1
ATOM 1321 O O . LYS A 1 171 ? 15.201 -7.301 36.864 1.00 93.03 338 LYS A O 1
ATOM 1327 N N . ILE A 1 172 ? 15.312 -5.705 38.446 1.00 111.40 339 ILE A N 1
ATOM 1328 C CA . ILE A 1 172 ? 13.911 -5.308 38.286 1.00 100.87 339 ILE A CA 1
ATOM 1329 C C . ILE A 1 172 ? 13.786 -4.415 37.055 1.00 89.05 339 ILE A C 1
ATOM 1330 O O . ILE A 1 172 ? 14.612 -3.507 36.872 1.00 95.43 339 ILE A O 1
ATOM 1335 N N . PRO A 1 173 ? 12.787 -4.635 36.200 1.00 95.53 340 PRO A N 1
ATOM 1336 C CA . PRO A 1 173 ? 12.618 -3.779 35.019 1.00 91.08 340 PRO A CA 1
ATOM 1337 C C . PRO A 1 173 ? 12.272 -2.349 35.406 1.00 95.39 340 PRO A C 1
ATOM 1338 O O . PRO A 1 173 ? 11.817 -2.068 36.517 1.00 97.35 340 PRO A O 1
ATOM 1342 N N . TYR A 1 174 ? 12.488 -1.434 34.456 1.00 93.19 341 TYR A N 1
ATOM 1343 C CA . TYR A 1 174 ? 12.227 -0.020 34.714 1.00 97.69 341 TYR A CA 1
ATOM 1344 C C . TYR A 1 174 ? 10.751 0.224 35.000 1.00 94.97 341 TYR A C 1
ATOM 1345 O O . TYR A 1 174 ? 10.402 0.896 35.977 1.00 91.31 341 TYR A O 1
ATOM 1354 N N . TYR A 1 175 ? 9.870 -0.289 34.133 1.00 94.86 342 TYR A N 1
ATOM 1355 C CA . TYR A 1 175 ? 8.431 -0.178 34.361 1.00 95.85 342 TYR A CA 1
ATOM 1356 C C . TYR A 1 175 ? 8.072 -0.653 35.764 1.00 106.65 342 TYR A C 1
ATOM 1357 O O . TYR A 1 175 ? 7.285 -0.009 36.468 1.00 101.05 342 TYR A O 1
ATOM 1366 N N . ASP A 1 176 ? 8.674 -1.759 36.203 1.00 95.44 343 ASP A N 1
ATOM 1367 C CA . ASP A 1 176 ? 8.375 -2.288 37.529 1.00 87.85 343 ASP A CA 1
ATOM 1368 C C . ASP A 1 176 ? 8.789 -1.312 38.625 1.00 94.44 343 ASP A C 1
ATOM 1369 O O . ASP A 1 176 ? 7.983 -0.967 39.497 1.00 87.22 343 ASP A O 1
ATOM 1374 N N . VAL A 1 177 ? 10.042 -0.844 38.595 1.00 93.34 344 VAL A N 1
ATOM 1375 C CA . VAL A 1 177 ? 10.526 0.019 39.672 1.00 93.37 344 VAL A CA 1
ATOM 1376 C C . VAL A 1 177 ? 9.791 1.357 39.670 1.00 94.35 344 VAL A C 1
ATOM 1377 O O . VAL A 1 177 ? 9.524 1.929 40.734 1.00 98.04 344 VAL A O 1
ATOM 1381 N N . LYS A 1 178 ? 9.435 1.868 38.487 1.00 86.58 345 LYS A N 1
ATOM 1382 C CA . LYS A 1 178 ? 8.708 3.133 38.417 1.00 83.01 345 LYS A CA 1
ATOM 1383 C C . LYS A 1 178 ? 7.318 2.991 39.031 1.00 86.24 345 LYS A C 1
ATOM 1384 O O . LYS A 1 178 ? 6.854 3.887 39.745 1.00 88.17 345 LYS A O 1
ATOM 1390 N N . ASN A 1 179 ? 6.651 1.858 38.791 1.00 86.64 346 ASN A N 1
ATOM 1391 C CA . ASN A 1 179 ? 5.342 1.635 39.399 1.00 85.42 346 ASN A CA 1
ATOM 1392 C C . ASN A 1 179 ? 5.433 1.606 40.918 1.00 76.58 346 ASN A C 1
ATOM 1393 O O . ASN A 1 179 ? 4.589 2.188 41.609 1.00 68.97 346 ASN A O 1
ATOM 1398 N N . ARG A 1 180 ? 6.445 0.921 41.456 1.00 82.89 347 ARG A N 1
ATOM 1399 C CA . ARG A 1 180 ? 6.600 0.851 42.905 1.00 82.90 347 ARG A CA 1
ATOM 1400 C C . ARG A 1 180 ? 6.929 2.218 43.490 1.00 85.49 347 ARG A C 1
ATOM 1401 O O . ARG A 1 180 ? 6.483 2.548 44.595 1.00 69.65 347 ARG A O 1
ATOM 1409 N N . GLN A 1 181 ? 7.707 3.025 42.763 1.00 82.44 348 GLN A N 1
ATOM 1410 C CA . GLN A 1 181 ? 7.946 4.401 43.186 1.00 77.88 348 GLN A CA 1
ATOM 1411 C C . GLN A 1 181 ? 6.636 5.164 43.326 1.00 74.08 348 GLN A C 1
ATOM 1412 O O . GLN A 1 181 ? 6.437 5.896 44.302 1.00 67.04 348 GLN A O 1
ATOM 1418 N N . ALA A 1 182 ? 5.728 4.997 42.362 1.00 69.01 349 ALA A N 1
ATOM 1419 C CA . ALA A 1 182 ? 4.441 5.682 42.422 1.00 71.01 349 ALA A CA 1
ATOM 1420 C C . ALA A 1 182 ? 3.639 5.237 43.638 1.00 70.83 349 ALA A C 1
ATOM 1421 O O . ALA A 1 182 ? 3.111 6.069 44.386 1.00 74.17 349 ALA A O 1
ATOM 1423 N N . LEU A 1 183 ? 3.542 3.922 43.853 1.00 72.78 350 LEU A N 1
ATOM 1424 C CA . LEU A 1 183 ? 2.765 3.400 44.973 1.00 67.62 350 LEU A CA 1
ATOM 1425 C C . LEU A 1 183 ? 3.318 3.891 46.306 1.00 74.49 350 LEU A C 1
ATOM 1426 O O . LEU A 1 183 ? 2.572 4.390 47.156 1.00 63.02 350 LEU A O 1
ATOM 1431 N N . LEU A 1 184 ? 4.631 3.752 46.505 1.00 71.33 351 LEU A N 1
ATOM 1432 C CA . LEU A 1 184 ? 5.241 4.170 47.763 1.00 53.96 351 LEU A CA 1
ATOM 1433 C C . LEU A 1 184 ? 5.042 5.660 48.010 1.00 81.91 351 LEU A C 1
ATOM 1434 O O . LEU A 1 184 ? 4.731 6.074 49.134 1.00 86.20 351 LEU A O 1
ATOM 1439 N N . TYR A 1 185 ? 5.215 6.485 46.973 1.00 71.29 352 TYR A N 1
ATOM 1440 C CA . TYR A 1 185 ? 5.021 7.922 47.138 1.00 72.99 352 TYR A CA 1
ATOM 1441 C C . TYR A 1 185 ? 3.561 8.259 47.405 1.00 77.29 352 TYR A C 1
ATOM 1442 O O . TYR A 1 185 ? 3.272 9.212 48.139 1.00 74.94 352 TYR A O 1
ATOM 1451 N N . LYS A 1 186 ? 2.633 7.491 46.828 1.00 68.63 353 LYS A N 1
ATOM 1452 C CA . LYS A 1 186 ? 1.220 7.690 47.130 1.00 77.14 353 LYS A CA 1
ATOM 1453 C C . LYS A 1 186 ? 0.925 7.379 48.591 1.00 80.14 353 LYS A C 1
ATOM 1454 O O . LYS A 1 186 ? 0.106 8.054 49.226 1.00 80.52 353 LYS A O 1
ATOM 1460 N N . LEU A 1 187 ? 1.580 6.353 49.142 1.00 71.76 354 LEU A N 1
ATOM 1461 C CA . LEU A 1 187 ? 1.392 6.030 50.553 1.00 75.74 354 LEU A CA 1
ATOM 1462 C C . LEU A 1 187 ? 2.073 7.058 51.447 1.00 82.01 354 LEU A C 1
ATOM 1463 O O . LEU A 1 187 ? 1.498 7.492 52.453 1.00 76.75 354 LEU A O 1
ATOM 1468 N N . PHE A 1 188 ? 3.303 7.447 51.100 1.00 79.15 355 PHE A N 1
ATOM 1469 C CA . PHE A 1 188 ? 3.991 8.505 51.834 1.00 80.68 355 PHE A CA 1
ATOM 1470 C C . PHE A 1 188 ? 3.166 9.785 51.850 1.00 78.80 355 PHE A C 1
ATOM 1471 O O . PHE A 1 188 ? 3.070 10.459 52.883 1.00 76.19 355 PHE A O 1
ATOM 1479 N N . PHE A 1 189 ? 2.553 10.129 50.714 1.00 78.05 356 PHE A N 1
ATOM 1480 C CA . PHE A 1 189 ? 1.707 11.316 50.649 1.00 73.54 356 PHE A CA 1
ATOM 1481 C C . PHE A 1 189 ? 0.549 11.226 51.633 1.00 70.51 356 PHE A C 1
ATOM 1482 O O . PHE A 1 189 ? 0.159 12.231 52.238 1.00 78.41 356 PHE A O 1
ATOM 1490 N N . TRP A 1 190 ? -0.015 10.029 51.805 1.00 80.91 357 TRP A N 1
ATOM 1491 C CA . TRP A 1 190 ? -1.110 9.866 52.753 1.00 74.09 357 TRP A CA 1
ATOM 1492 C C . TRP A 1 190 ? -0.628 9.992 54.192 1.00 72.93 357 TRP A C 1
ATOM 1493 O O . TRP A 1 190 ? -1.376 10.464 55.056 1.00 63.63 357 TRP A O 1
ATOM 1504 N N . ILE A 1 191 ? 0.608 9.576 54.471 1.00 79.95 358 ILE A N 1
ATOM 1505 C CA . ILE A 1 191 ? 1.145 9.701 55.823 1.00 72.96 358 ILE A CA 1
ATOM 1506 C C . ILE A 1 191 ? 1.268 11.169 56.210 1.00 78.21 358 ILE A C 1
ATOM 1507 O O . ILE A 1 191 ? 0.882 11.577 57.312 1.00 74.44 358 ILE A O 1
ATOM 1512 N N . LEU A 1 192 ? 1.794 11.988 55.299 1.00 81.84 359 LEU A N 1
ATOM 1513 C CA . LEU A 1 192 ? 2.117 13.372 55.620 1.00 72.86 359 LEU A CA 1
ATOM 1514 C C . LEU A 1 192 ? 0.921 14.304 55.480 1.00 75.36 359 LEU A C 1
ATOM 1515 O O . LEU A 1 192 ? 0.809 15.272 56.239 1.00 72.86 359 LEU A O 1
ATOM 1520 N N . SER A 1 193 ? 0.029 14.042 54.529 1.00 75.35 360 SER A N 1
ATOM 1521 C CA . SER A 1 193 ? -1.088 14.937 54.268 1.00 76.64 360 SER A CA 1
ATOM 1522 C C . SER A 1 193 ? -2.385 14.497 54.930 1.00 70.32 360 SER A C 1
ATOM 1523 O O . SER A 1 193 ? -3.310 15.309 55.034 1.00 65.46 360 SER A O 1
ATOM 1526 N N . CYS A 1 194 ? -2.484 13.243 55.370 1.00 82.26 361 CYS A N 1
ATOM 1527 C CA . CYS A 1 194 ? -3.670 12.754 56.063 1.00 76.42 361 CYS A CA 1
ATOM 1528 C C . CYS A 1 194 ? -3.367 12.346 57.499 1.00 71.92 361 CYS A C 1
ATOM 1529 O O . CYS A 1 194 ? -3.964 12.888 58.433 1.00 77.09 361 CYS A O 1
ATOM 1532 N N . TYR A 1 195 ? -2.442 11.406 57.706 1.00 74.66 362 TYR A N 1
ATOM 1533 C CA . TYR A 1 195 ? -2.257 10.845 59.041 1.00 81.01 362 TYR A CA 1
ATOM 1534 C C . TYR A 1 195 ? -1.581 11.836 59.981 1.00 74.96 362 TYR A C 1
ATOM 1535 O O . TYR A 1 195 ? -2.079 12.096 61.083 1.00 69.33 362 TYR A O 1
ATOM 1544 N N . VAL A 1 196 ? -0.424 12.370 59.580 1.00 76.61 363 VAL A N 1
ATOM 1545 C CA . VAL A 1 196 ? 0.290 13.324 60.431 1.00 78.78 363 VAL A CA 1
ATOM 1546 C C . VAL A 1 196 ? -0.588 14.508 60.838 1.00 77.86 363 VAL A C 1
ATOM 1547 O O . VAL A 1 196 ? -0.658 14.809 62.036 1.00 67.44 363 VAL A O 1
ATOM 1551 N N . PRO A 1 197 ? -1.279 15.199 59.922 1.00 79.12 364 PRO A N 1
ATOM 1552 C CA . PRO A 1 197 ? -2.094 16.344 60.360 1.00 80.38 364 PRO A CA 1
ATOM 1553 C C . PRO A 1 197 ? -3.249 15.950 61.260 1.00 72.99 364 PRO A C 1
ATOM 1554 O O . PRO A 1 197 ? -3.665 16.754 62.103 1.00 77.56 364 PRO A O 1
ATOM 1558 N N . LYS A 1 198 ? -3.786 14.737 61.109 1.00 61.32 365 LYS A N 1
ATOM 1559 C CA . LYS A 1 198 ? -4.869 14.308 61.985 1.00 76.04 365 LYS A CA 1
ATOM 1560 C C . LYS A 1 198 ? -4.365 13.954 63.375 1.00 82.21 365 LYS A C 1
ATOM 1561 O O . LYS A 1 198 ? -5.095 14.132 64.356 1.00 68.44 365 LYS A O 1
ATOM 1567 N N . LEU A 1 199 ? -3.133 13.451 63.480 1.00 81.03 366 LEU A N 1
ATOM 1568 C CA . LEU A 1 199 ? -2.517 13.284 64.791 1.00 75.99 366 LEU A CA 1
ATOM 1569 C C . LEU A 1 199 ? -2.360 14.631 65.484 1.00 77.34 366 LEU A C 1
ATOM 1570 O O . LEU A 1 199 ? -2.717 14.787 66.659 1.00 71.44 366 LEU A O 1
ATOM 1575 N N . LEU A 1 200 ? -1.828 15.619 64.761 1.00 82.43 367 LEU A N 1
ATOM 1576 C CA . LEU A 1 200 ? -1.619 16.948 65.328 1.00 65.51 367 LEU A CA 1
ATOM 1577 C C . LEU A 1 200 ? -2.926 17.549 65.826 1.00 82.24 367 LEU A C 1
ATOM 1578 O O . LEU A 1 200 ? -3.014 18.018 66.967 1.00 77.48 367 LEU A O 1
ATOM 1583 N N . SER A 1 201 ? -3.958 17.539 64.978 1.00 87.02 368 SER A N 1
ATOM 1584 C CA . SER A 1 201 ? -5.230 18.153 65.343 1.00 79.36 368 SER A CA 1
ATOM 1585 C C . SER A 1 201 ? -5.844 17.498 66.572 1.00 72.23 368 SER A C 1
ATOM 1586 O O . SER A 1 201 ? -6.511 18.172 67.366 1.00 80.50 368 SER A O 1
ATOM 1589 N N . THR A 1 202 ? -5.627 16.194 66.751 1.00 87.47 369 THR A N 1
ATOM 1590 C CA . THR A 1 202 ? -6.222 15.495 67.885 1.00 85.29 369 THR A CA 1
ATOM 1591 C C . THR A 1 202 ? -5.543 15.879 69.193 1.00 84.80 369 THR A C 1
ATOM 1592 O O . THR A 1 202 ? -6.213 16.076 70.213 1.00 71.95 369 THR A O 1
ATOM 1596 N N . PHE A 1 203 ? -4.213 15.986 69.185 1.00 87.00 370 PHE A N 1
ATOM 1597 C CA . PHE A 1 203 ? -3.486 16.354 70.395 1.00 69.95 370 PHE A CA 1
ATOM 1598 C C . PHE A 1 203 ? -3.558 17.851 70.667 1.00 86.89 370 PHE A C 1
ATOM 1599 O O . PHE A 1 203 ? -3.750 18.266 71.816 1.00 76.43 370 PHE A O 1
ATOM 1607 N N . PHE A 1 204 ? -3.399 18.672 69.631 1.00 82.80 371 PHE A N 1
ATOM 1608 C CA . PHE A 1 204 ? -3.148 20.096 69.801 1.00 78.66 371 PHE A CA 1
ATOM 1609 C C . PHE A 1 204 ? -4.173 20.926 69.051 1.00 84.66 371 PHE A C 1
ATOM 1610 O O . PHE A 1 204 ? -4.509 20.626 67.900 1.00 82.10 371 PHE A O 1
ATOM 1618 N N . TYR A 1 205 ? -4.661 21.969 69.712 1.00 88.75 372 TYR A N 1
ATOM 1619 C CA . TYR A 1 205 ? -5.171 23.130 68.999 1.00 93.52 372 TYR A CA 1
ATOM 1620 C C . TYR A 1 205 ? -3.983 23.903 68.438 1.00 92.61 372 TYR A C 1
ATOM 1621 O O . TYR A 1 205 ? -3.072 24.273 69.186 1.00 76.42 372 TYR A O 1
ATOM 1630 N N . VAL A 1 206 ? -3.965 24.120 67.128 1.00 88.96 373 VAL A N 1
ATOM 1631 C CA . VAL A 1 206 ? -2.836 24.745 66.450 1.00 96.57 373 VAL A CA 1
ATOM 1632 C C . VAL A 1 206 ? -3.228 26.140 65.989 1.00 97.12 373 VAL A C 1
ATOM 1633 O O . VAL A 1 206 ? -4.337 26.351 65.481 1.00 106.77 373 VAL A O 1
ATOM 1637 N N . THR A 1 207 ? -2.318 27.093 66.183 1.00 91.90 374 THR A N 1
ATOM 1638 C CA . THR A 1 207 ? -2.596 28.494 65.902 1.00 89.57 374 THR A CA 1
ATOM 1639 C C . THR A 1 207 ? -1.285 29.237 65.672 1.00 92.87 374 THR A C 1
ATOM 1640 O O . THR A 1 207 ? -0.196 28.655 65.701 1.00 88.50 374 THR A O 1
ATOM 1644 N N . GLU A 1 208 ? -1.369 30.545 65.536 1.00 96.51 375 GLU A N 1
ATOM 1645 C CA . GLU A 1 208 ? -0.200 31.354 65.349 1.00 98.08 375 GLU A CA 1
ATOM 1646 C C . GLU A 1 208 ? -0.293 32.547 66.250 1.00 113.41 375 GLU A C 1
ATOM 1647 O O . GLU A 1 208 ? -1.361 33.077 66.467 1.00 108.64 375 GLU A O 1
ATOM 1653 N N . LEU A 1 209 ? 0.834 32.969 66.786 1.00 121.00 376 LEU A N 1
ATOM 1654 C CA . LEU A 1 209 ? 0.850 34.159 67.629 1.00 120.09 376 LEU A CA 1
ATOM 1655 C C . LEU A 1 209 ? 0.641 35.433 66.828 1.00 127.13 376 LEU A C 1
ATOM 1656 O O . LEU A 1 209 ? 0.586 36.514 67.426 1.00 131.59 376 LEU A O 1
ATOM 1661 N N . SER A 1 210 ? 0.526 35.321 65.504 1.00 132.56 377 SER A N 1
ATOM 1662 C CA . SER A 1 210 ? 0.369 36.376 64.510 1.00 146.25 377 SER A CA 1
ATOM 1663 C C . SER A 1 210 ? 1.687 37.086 64.214 1.00 155.47 377 SER A C 1
ATOM 1664 O O . SER A 1 210 ? 1.737 37.882 63.276 1.00 163.61 377 SER A O 1
ATOM 1667 N N . SER A 1 211 ? 2.758 36.815 64.958 1.00 148.33 378 SER A N 1
ATOM 1668 C CA . SER A 1 211 ? 4.015 37.537 64.845 1.00 153.09 378 SER A CA 1
ATOM 1669 C C . SER A 1 211 ? 5.105 36.605 64.307 1.00 139.35 378 SER A C 1
ATOM 1670 O O . SER A 1 211 ? 4.809 35.698 63.508 1.00 139.51 378 SER A O 1
ATOM 1673 N N . THR A 1 212 ? 6.353 36.832 64.733 1.00 143.20 379 THR A N 1
ATOM 1674 C CA . THR A 1 212 ? 7.475 36.019 64.270 1.00 146.81 379 THR A CA 1
ATOM 1675 C C . THR A 1 212 ? 7.239 34.541 64.558 1.00 144.06 379 THR A C 1
ATOM 1676 O O . THR A 1 212 ? 7.482 33.682 63.702 1.00 141.12 379 THR A O 1
ATOM 1680 N N . VAL A 1 213 ? 6.779 34.225 65.766 1.00 142.71 380 VAL A N 1
ATOM 1681 C CA . VAL A 1 213 ? 6.340 32.875 66.093 1.00 134.07 380 VAL A CA 1
ATOM 1682 C C . VAL A 1 213 ? 5.020 32.620 65.375 1.00 132.95 380 VAL A C 1
ATOM 1683 O O . VAL A 1 213 ? 3.941 32.939 65.890 1.00 124.73 380 VAL A O 1
ATOM 1687 N N . ASP A 1 214 ? 5.130 32.063 64.173 1.00 145.62 381 ASP A N 1
ATOM 1688 C CA . ASP A 1 214 ? 3.966 31.804 63.332 1.00 132.94 381 ASP A CA 1
ATOM 1689 C C . ASP A 1 214 ? 3.430 30.384 63.385 1.00 121.34 381 ASP A C 1
ATOM 1690 O O . ASP A 1 214 ? 2.652 29.985 62.535 1.00 118.82 381 ASP A O 1
ATOM 1695 N N . ILE A 1 215 ? 3.870 29.621 64.368 1.00 106.17 382 ILE A N 1
ATOM 1696 C CA . ILE A 1 215 ? 3.368 28.265 64.559 1.00 106.02 382 ILE A CA 1
ATOM 1697 C C . ILE A 1 215 ? 3.341 27.955 66.053 1.00 101.03 382 ILE A C 1
ATOM 1698 O O . ILE A 1 215 ? 4.379 27.949 66.725 1.00 99.31 382 ILE A O 1
ATOM 1703 N N . VAL A 1 216 ? 2.143 27.736 66.590 1.00 87.35 383 VAL A N 1
ATOM 1704 C CA . VAL A 1 216 ? 1.942 27.511 68.017 1.00 89.89 383 VAL A CA 1
ATOM 1705 C C . VAL A 1 216 ? 1.146 26.227 68.203 1.00 94.16 383 VAL A C 1
ATOM 1706 O O . VAL A 1 216 ? 0.154 26.000 67.503 1.00 95.88 383 VAL A O 1
ATOM 1710 N N . TYR A 1 217 ? 1.577 25.394 69.149 1.00 79.69 384 TYR A N 1
ATOM 1711 C CA . TYR A 1 217 ? 0.896 24.153 69.498 1.00 87.09 384 TYR A CA 1
ATOM 1712 C C . TYR A 1 217 ? 0.500 24.211 70.964 1.00 92.40 384 TYR A C 1
ATOM 1713 O O . TYR A 1 217 ? 1.367 24.261 71.844 1.00 92.73 384 TYR A O 1
ATOM 1722 N N . ILE A 1 218 ? -0.803 24.206 71.222 1.00 87.91 385 ILE A N 1
ATOM 1723 C CA . ILE A 1 218 ? -1.340 24.262 72.574 1.00 84.69 385 ILE A CA 1
ATOM 1724 C C . ILE A 1 218 ? -2.215 23.035 72.779 1.00 82.68 385 ILE A C 1
ATOM 1725 O O . ILE A 1 218 ? -3.129 22.781 71.983 1.00 79.37 385 ILE A O 1
ATOM 1730 N N . ARG A 1 219 ? -1.927 22.270 73.835 1.00 82.19 386 ARG A N 1
ATOM 1731 C CA . ARG A 1 219 ? -2.736 21.105 74.169 1.00 76.85 386 ARG A CA 1
ATOM 1732 C C . ARG A 1 219 ? -4.206 21.491 74.260 1.00 80.24 386 ARG A C 1
ATOM 1733 O O . ARG A 1 219 ? -4.549 22.588 74.709 1.00 88.34 386 ARG A O 1
ATOM 1741 N N . HIS A 1 220 ? -5.076 20.579 73.819 1.00 77.78 387 HIS A N 1
ATOM 1742 C CA . HIS A 1 220 ? -6.491 20.912 73.689 1.00 85.69 387 HIS A CA 1
ATOM 1743 C C . HIS A 1 220 ? -7.116 21.248 75.037 1.00 83.69 387 HIS A C 1
ATOM 1744 O O . HIS A 1 220 ? -7.935 22.169 75.134 1.00 82.18 387 HIS A O 1
ATOM 1751 N N . ASP A 1 221 ? -6.745 20.517 76.089 1.00 78.52 388 ASP A N 1
ATOM 1752 C CA . ASP A 1 221 ? -7.275 20.824 77.414 1.00 77.11 388 ASP A CA 1
ATOM 1753 C C . ASP A 1 221 ? -6.753 22.167 77.913 1.00 84.16 388 ASP A C 1
ATOM 1754 O O . ASP A 1 221 ? -7.526 23.003 78.396 1.00 89.54 388 ASP A O 1
ATOM 1759 N N . THR A 1 222 ? -5.440 22.391 77.794 1.00 85.49 389 THR A N 1
ATOM 1760 C CA . THR A 1 222 ? -4.863 23.686 78.131 1.00 68.94 389 THR A CA 1
ATOM 1761 C C . THR A 1 222 ? -5.550 24.807 77.366 1.00 81.11 389 THR A C 1
ATOM 1762 O O . THR A 1 222 ? -5.869 25.857 77.936 1.00 89.83 389 THR A O 1
ATOM 1766 N N . TRP A 1 223 ? -5.807 24.593 76.074 1.00 82.94 390 TRP A N 1
ATOM 1767 C CA . TRP A 1 223 ? -6.494 25.612 75.292 1.00 82.15 390 TRP A CA 1
ATOM 1768 C C . TRP A 1 223 ? -7.895 25.872 75.829 1.00 83.78 390 TRP A C 1
ATOM 1769 O O . TRP A 1 223 ? -8.335 27.026 75.904 1.00 94.77 390 TRP A O 1
ATOM 1780 N N . LYS A 1 224 ? -8.617 24.812 76.200 1.00 81.48 391 LYS A N 1
ATOM 1781 C CA . LYS A 1 224 ? -9.989 24.989 76.665 1.00 89.23 391 LYS A CA 1
ATOM 1782 C C . LYS A 1 224 ? -10.037 25.715 78.000 1.00 88.91 391 LYS A C 1
ATOM 1783 O O . LYS A 1 224 ? -10.970 26.485 78.253 1.00 83.97 391 LYS A O 1
ATOM 1789 N N . THR A 1 225 ? -9.047 25.486 78.862 1.00 82.65 392 THR A N 1
ATOM 1790 C CA . THR A 1 225 ? -8.957 26.254 80.097 1.00 86.57 392 THR A CA 1
ATOM 1791 C C . THR A 1 225 ? -8.651 27.718 79.806 1.00 90.87 392 THR A C 1
ATOM 1792 O O . THR A 1 225 ? -9.260 28.617 80.401 1.00 88.01 392 THR A O 1
ATOM 1796 N N . MET A 1 226 ? -7.729 27.976 78.875 1.00 91.01 393 MET A N 1
ATOM 1797 C CA . MET A 1 226 ? -7.364 29.349 78.543 1.00 85.88 393 MET A CA 1
ATOM 1798 C C . MET A 1 226 ? -8.446 30.171 77.856 1.00 87.78 393 MET A C 1
ATOM 1799 O O . MET A 1 226 ? -8.453 31.403 77.945 1.00 87.64 393 MET A O 1
ATOM 1804 N N . SER A 1 227 ? -9.374 29.505 77.172 1.00 83.75 394 SER A N 1
ATOM 1805 C CA . SER A 1 227 ? -10.467 30.213 76.520 1.00 88.21 394 SER A CA 1
ATOM 1806 C C . SER A 1 227 ? -11.730 30.289 77.368 1.00 84.05 394 SER A C 1
ATOM 1807 O O . SER A 1 227 ? -12.624 31.072 77.028 1.00 95.87 394 SER A O 1
ATOM 1810 N N . GLN A 1 228 ? -11.821 29.522 78.461 1.00 78.50 395 GLN A N 1
ATOM 1811 C CA . GLN A 1 228 ? -13.037 29.456 79.270 1.00 91.30 395 GLN A CA 1
ATOM 1812 C C . GLN A 1 228 ? -13.546 30.835 79.690 1.00 86.76 395 GLN A C 1
ATOM 1813 O O . GLN A 1 228 ? -14.719 31.140 79.440 1.00 90.09 395 GLN A O 1
ATOM 1819 N N . PRO A 1 229 ? -12.732 31.695 80.320 1.00 83.50 396 PRO A N 1
ATOM 1820 C CA . PRO A 1 229 ? -13.253 33.024 80.688 1.00 86.01 396 PRO A CA 1
ATOM 1821 C C . PRO A 1 229 ? -13.752 33.820 79.497 1.00 98.18 396 PRO A C 1
ATOM 1822 O O . PRO A 1 229 ? -14.717 34.585 79.633 1.00 105.53 396 PRO A O 1
ATOM 1826 N N . PHE A 1 230 ? -13.131 33.655 78.328 1.00 91.55 397 PHE A N 1
ATOM 1827 C CA . PHE A 1 230 ? -13.583 34.372 77.141 1.00 99.66 397 PHE A CA 1
ATOM 1828 C C . PHE A 1 230 ? -14.960 33.890 76.699 1.00 104.87 397 PHE A C 1
ATOM 1829 O O . PHE A 1 230 ? -15.858 34.700 76.445 1.00 118.86 397 PHE A O 1
ATOM 1837 N N . LEU A 1 231 ? -15.147 32.569 76.594 1.00 90.20 398 LEU A N 1
ATOM 1838 C CA . LEU A 1 231 ? -16.466 32.045 76.248 1.00 98.20 398 LEU A CA 1
ATOM 1839 C C . LEU A 1 231 ? -17.488 32.365 77.332 1.00 116.08 398 LEU A C 1
ATOM 1840 O O . LEU A 1 231 ? -18.657 32.638 77.031 1.00 118.60 398 LEU A O 1
ATOM 1845 N N . LYS A 1 232 ? -17.066 32.339 78.600 1.00 112.64 399 LYS A N 1
ATOM 1846 C CA . LYS A 1 232 ? -17.996 32.581 79.700 1.00 111.73 399 LYS A CA 1
ATOM 1847 C C . LYS A 1 232 ? -18.618 33.973 79.617 1.00 118.81 399 LYS A C 1
ATOM 1848 O O . LYS A 1 232 ? -19.733 34.184 80.107 1.00 120.23 399 LYS A O 1
ATOM 1854 N N . SER A 1 233 ? -17.924 34.926 78.997 1.00 114.44 400 SER A N 1
ATOM 1855 C CA . SER A 1 233 ? -18.468 36.254 78.731 1.00 118.76 400 SER A CA 1
ATOM 1856 C C . SER A 1 233 ? -19.033 36.267 77.314 1.00 128.62 400 SER A C 1
ATOM 1857 O O . SER A 1 233 ? -18.287 36.105 76.341 1.00 125.89 400 SER A O 1
ATOM 1860 N N . TYR A 1 234 ? -20.347 36.463 77.192 1.00 134.18 401 TYR A N 1
ATOM 1861 C CA . TYR A 1 234 ? -20.991 36.435 75.886 1.00 133.54 401 TYR A CA 1
ATOM 1862 C C . TYR A 1 234 ? -22.228 37.323 75.778 1.00 137.80 401 TYR A C 1
ATOM 1863 O O . TYR A 1 234 ? -22.890 37.367 74.741 1.00 133.50 401 TYR A O 1
ATOM 1872 N N . PHE A 1 235 ? -22.539 38.057 76.837 1.00 143.99 402 PHE A N 1
ATOM 1873 C CA . PHE A 1 235 ? -23.897 38.510 77.106 1.00 137.79 402 PHE A CA 1
ATOM 1874 C C . PHE A 1 235 ? -24.384 39.587 76.140 1.00 136.82 402 PHE A C 1
ATOM 1875 O O . PHE A 1 235 ? -25.544 40.008 76.239 1.00 137.02 402 PHE A O 1
ATOM 1883 N N . ARG A 1 236 ? -23.551 40.027 75.202 1.00 132.13 403 ARG A N 1
ATOM 1884 C CA . ARG A 1 236 ? -24.007 40.932 74.151 1.00 120.58 403 ARG A CA 1
ATOM 1885 C C . ARG A 1 236 ? -24.787 40.163 73.088 1.00 126.25 403 ARG A C 1
ATOM 1886 O O . ARG A 1 236 ? -25.835 40.613 72.624 1.00 114.73 403 ARG A O 1
ATOM 1894 N N . LEU B 1 9 ? 43.958 0.857 34.498 1.00 102.20 176 LEU B N 1
ATOM 1895 C CA . LEU B 1 9 ? 44.296 1.186 35.881 1.00 107.15 176 LEU B CA 1
ATOM 1896 C C . LEU B 1 9 ? 43.356 0.508 36.846 1.00 115.25 176 LEU B C 1
ATOM 1897 O O . LEU B 1 9 ? 42.141 0.559 36.679 1.00 117.00 176 LEU B O 1
ATOM 1902 N N . THR B 1 10 ? 43.918 -0.106 37.875 1.00 110.54 177 THR B N 1
ATOM 1903 C CA . THR B 1 10 ? 43.130 -0.863 38.825 1.00 114.80 177 THR B CA 1
ATOM 1904 C C . THR B 1 10 ? 43.621 -0.516 40.221 1.00 121.59 177 THR B C 1
ATOM 1905 O O . THR B 1 10 ? 44.766 -0.090 40.401 1.00 127.68 177 THR B O 1
ATOM 1909 N N . ILE B 1 11 ? 42.735 -0.641 41.202 1.00 116.90 178 ILE B N 1
ATOM 1910 C CA . ILE B 1 11 ? 43.035 -0.240 42.573 1.00 119.34 178 ILE B CA 1
ATOM 1911 C C . ILE B 1 11 ? 42.850 -1.452 43.482 1.00 114.28 178 ILE B C 1
ATOM 1912 O O . ILE B 1 11 ? 41.819 -2.136 43.425 1.00 107.49 178 ILE B O 1
ATOM 1917 N N . ASP B 1 12 ? 43.872 -1.743 44.286 1.00 103.18 179 ASP B N 1
ATOM 1918 C CA . ASP B 1 12 ? 43.809 -2.840 45.248 1.00 112.87 179 ASP B CA 1
ATOM 1919 C C . ASP B 1 12 ? 43.046 -2.331 46.459 1.00 114.55 179 ASP B C 1
ATOM 1920 O O . ASP B 1 12 ? 43.591 -1.603 47.292 1.00 112.26 179 ASP B O 1
ATOM 1925 N N . TRP B 1 13 ? 41.772 -2.712 46.547 1.00 114.77 180 TRP B N 1
ATOM 1926 C CA . TRP B 1 13 ? 40.952 -2.310 47.682 1.00 110.69 180 TRP B CA 1
ATOM 1927 C C . TRP B 1 13 ? 41.579 -2.753 48.996 1.00 118.92 180 TRP B C 1
ATOM 1928 O O . TRP B 1 13 ? 41.702 -1.963 49.939 1.00 127.84 180 TRP B O 1
ATOM 1939 N N . ASN B 1 14 ? 42.007 -4.015 49.062 1.00 119.89 181 ASN B N 1
ATOM 1940 C CA . ASN B 1 14 ? 42.568 -4.553 50.298 1.00 118.58 181 ASN B CA 1
ATOM 1941 C C . ASN B 1 14 ? 43.807 -3.779 50.731 1.00 115.23 181 ASN B C 1
ATOM 1942 O O . ASN B 1 14 ? 43.918 -3.363 51.890 1.00 114.95 181 ASN B O 1
ATOM 1947 N N . SER B 1 15 ? 44.755 -3.577 49.811 1.00 120.16 182 SER B N 1
ATOM 1948 C CA . SER B 1 15 ? 45.974 -2.849 50.155 1.00 116.82 182 SER B CA 1
ATOM 1949 C C . SER B 1 15 ? 45.670 -1.401 50.520 1.00 119.58 182 SER B C 1
ATOM 1950 O O . SER B 1 15 ? 46.263 -0.851 51.456 1.00 118.32 182 SER B O 1
ATOM 1953 N N . ALA B 1 16 ? 44.744 -0.767 49.797 1.00 111.41 183 ALA B N 1
ATOM 1954 C CA . ALA B 1 16 ? 44.337 0.588 50.149 1.00 107.64 183 ALA B CA 1
ATOM 1955 C C . ALA B 1 16 ? 43.615 0.630 51.490 1.00 113.27 183 ALA B C 1
ATOM 1956 O O . ALA B 1 16 ? 43.735 1.618 52.222 1.00 103.70 183 ALA B O 1
ATOM 1958 N N . LEU B 1 17 ? 42.887 -0.433 51.839 1.00 126.16 184 LEU B N 1
ATOM 1959 C CA . LEU B 1 17 ? 42.120 -0.444 53.080 1.00 117.10 184 LEU B CA 1
ATOM 1960 C C . LEU B 1 17 ? 43.001 -0.599 54.312 1.00 120.20 184 LEU B C 1
ATOM 1961 O O . LEU B 1 17 ? 42.566 -0.246 55.412 1.00 113.50 184 LEU B O 1
ATOM 1966 N N . TYR B 1 18 ? 44.214 -1.126 54.159 1.00 126.07 185 TYR B N 1
ATOM 1967 C CA . TYR B 1 18 ? 45.156 -1.297 55.260 1.00 120.52 185 TYR B CA 1
ATOM 1968 C C . TYR B 1 18 ? 46.486 -0.616 54.944 1.00 122.61 185 TYR B C 1
ATOM 1969 O O . TYR B 1 18 ? 47.562 -1.155 55.210 1.00 129.01 185 TYR B O 1
ATOM 1978 N N . HIS B 1 19 ? 46.419 0.587 54.371 1.00 123.85 186 HIS B N 1
ATOM 1979 C CA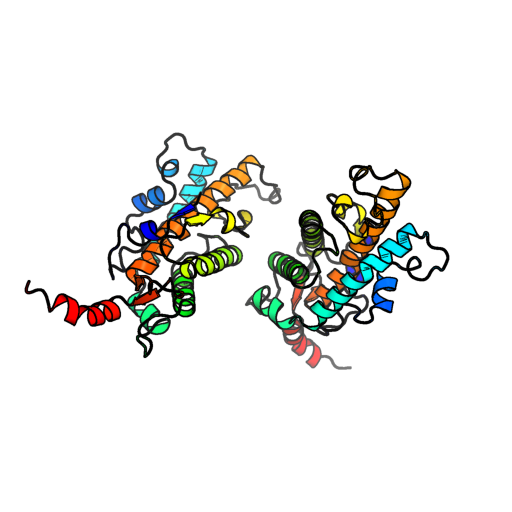 . HIS B 1 19 ? 47.627 1.271 53.904 1.00 130.26 186 HIS B CA 1
ATOM 1980 C C . HIS B 1 19 ? 48.394 1.907 55.061 1.00 128.00 186 HIS B C 1
ATOM 1981 O O . HIS B 1 19 ? 49.456 1.421 55.460 1.00 127.50 186 HIS B O 1
ATOM 1988 N N . LYS B 1 20 ? 47.874 3.015 55.591 1.00 121.69 187 LYS B N 1
ATOM 1989 C CA . LYS B 1 20 ? 48.475 3.676 56.741 1.00 127.94 187 LYS B CA 1
ATOM 1990 C C . LYS B 1 20 ? 47.436 3.723 57.855 1.00 127.78 187 LYS B C 1
ATOM 1991 O O . LYS B 1 20 ? 47.174 4.792 58.421 1.00 114.59 187 LYS B O 1
ATOM 1997 N N . ILE B 1 21 ? 46.858 2.561 58.172 1.00 131.02 188 ILE B N 1
ATOM 1998 C CA . ILE B 1 21 ? 45.665 2.509 59.006 1.00 125.32 188 ILE B CA 1
ATOM 1999 C C . ILE B 1 21 ? 45.919 3.162 60.355 1.00 116.97 188 ILE B C 1
ATOM 2000 O O . ILE B 1 21 ? 47.009 3.063 60.934 1.00 111.76 188 ILE B O 1
ATOM 2005 N N . ARG B 1 22 ? 44.895 3.839 60.857 1.00 114.87 189 ARG B N 1
ATOM 2006 C CA . ARG B 1 22 ? 44.949 4.535 62.139 1.00 122.23 189 ARG B CA 1
ATOM 2007 C C . ARG B 1 22 ? 43.596 4.370 62.803 1.00 110.36 189 ARG B C 1
ATOM 2008 O O . ARG B 1 22 ? 42.755 5.280 62.775 1.00 118.67 189 ARG B O 1
ATOM 2016 N N . PRO B 1 23 ? 43.340 3.197 63.402 1.00 106.96 190 PRO B N 1
ATOM 2017 C CA . PRO B 1 23 ? 42.003 2.903 63.943 1.00 108.87 190 PRO B CA 1
ATOM 2018 C C . PRO B 1 23 ? 41.489 3.981 64.889 1.00 108.99 190 PRO B C 1
ATOM 2019 O O . PRO B 1 23 ? 42.118 4.278 65.909 1.00 98.88 190 PRO B O 1
ATOM 2023 N N . GLN B 1 24 ? 40.350 4.574 64.540 1.00 103.99 191 GLN B N 1
ATOM 2024 C CA . GLN B 1 24 ? 39.684 5.620 65.308 1.00 104.27 191 GLN B CA 1
ATOM 2025 C C . GLN B 1 24 ? 40.541 6.867 65.487 1.00 110.20 191 GLN B C 1
ATOM 2026 O O . GLN B 1 24 ? 40.179 7.758 66.269 1.00 114.91 191 GLN B O 1
ATOM 2032 N N . ASP B 1 25 ? 41.673 6.964 64.791 1.00 103.67 192 ASP B N 1
ATOM 2033 C CA . ASP B 1 25 ? 42.450 8.202 64.739 1.00 114.84 192 ASP B CA 1
ATOM 2034 C C . ASP B 1 25 ? 41.774 9.112 63.718 1.00 104.55 192 ASP B C 1
ATOM 2035 O O . ASP B 1 25 ? 42.221 9.280 62.580 1.00 102.14 192 ASP B O 1
ATOM 2040 N N . TYR B 1 26 ? 40.663 9.709 64.152 1.00 94.05 193 TYR B N 1
ATOM 2041 C CA . TYR B 1 26 ? 39.801 10.468 63.253 1.00 99.52 193 TYR B CA 1
ATOM 2042 C C . TYR B 1 26 ? 40.484 11.706 62.689 1.00 94.28 193 TYR B C 1
ATOM 2043 O O . TYR B 1 26 ? 40.068 12.204 61.637 1.00 89.75 193 TYR B O 1
ATOM 2052 N N . LYS B 1 27 ? 41.524 12.208 63.354 1.00 92.76 194 LYS B N 1
ATOM 2053 C CA . LYS B 1 27 ? 42.167 13.437 62.908 1.00 100.22 194 LYS B CA 1
ATOM 2054 C C . LYS B 1 27 ? 43.020 13.235 61.662 1.00 94.46 194 LYS B C 1
ATOM 2055 O O . LYS B 1 27 ? 43.236 14.193 60.913 1.00 86.92 194 LYS B O 1
ATOM 2061 N N . ASN B 1 28 ? 43.501 12.016 61.417 1.00 83.32 195 ASN B N 1
ATOM 2062 C CA . ASN B 1 28 ? 44.423 11.749 60.322 1.00 81.23 195 ASN B CA 1
ATOM 2063 C C . ASN B 1 28 ? 43.750 11.065 59.137 1.00 69.39 195 ASN B C 1
ATOM 2064 O O . ASN B 1 28 ? 44.434 10.434 58.323 1.00 87.12 195 ASN B O 1
ATOM 2069 N N . ILE B 1 29 ? 42.425 11.173 59.023 1.00 76.46 196 ILE B N 1
ATOM 2070 C CA . ILE B 1 29 ? 41.746 10.725 57.812 1.00 84.33 196 ILE B CA 1
ATOM 2071 C C . ILE B 1 29 ? 42.234 11.519 56.612 1.00 73.53 196 ILE B C 1
ATOM 2072 O O . ILE B 1 29 ? 42.335 10.988 55.499 1.00 60.95 196 ILE B O 1
ATOM 2077 N N . ILE B 1 30 ? 42.566 12.790 56.821 1.00 82.20 197 ILE B N 1
ATOM 2078 C CA . ILE B 1 30 ? 42.980 13.703 55.766 1.00 58.81 197 ILE B CA 1
ATOM 2079 C C . ILE B 1 30 ? 44.290 14.349 56.191 1.00 66.76 197 ILE B C 1
ATOM 2080 O O . ILE B 1 30 ? 44.420 14.799 57.335 1.00 63.49 197 ILE B O 1
ATOM 2085 N N . GLU B 1 31 ? 45.262 14.380 55.279 1.00 71.13 198 GLU B N 1
ATOM 2086 C CA . GLU B 1 31 ? 46.510 15.090 55.531 1.00 72.98 198 GLU B CA 1
ATOM 2087 C C . GLU B 1 31 ? 46.224 16.551 55.857 1.00 71.31 198 GLU B C 1
ATOM 2088 O O . GLU B 1 31 ? 45.867 17.333 54.970 1.00 72.96 198 GLU B O 1
ATOM 2094 N N . THR B 1 32 ? 46.362 16.922 57.131 1.00 77.36 199 THR B N 1
ATOM 2095 C CA . THR B 1 32 ? 46.132 18.297 57.556 1.00 78.24 199 THR B CA 1
ATOM 2096 C C . THR B 1 32 ? 47.257 19.237 57.139 1.00 78.52 199 THR B C 1
ATOM 2097 O O . THR B 1 32 ? 47.083 20.458 57.215 1.00 67.34 199 THR B O 1
ATOM 2101 N N . ASP B 1 33 ? 48.394 18.697 56.703 1.00 81.02 200 ASP B N 1
ATOM 2102 C CA . ASP B 1 33 ? 49.494 19.489 56.162 1.00 72.43 200 ASP B CA 1
ATOM 2103 C C . ASP B 1 33 ? 49.197 19.755 54.690 1.00 77.57 200 ASP B C 1
ATOM 2104 O O . ASP B 1 33 ? 49.290 18.846 53.858 1.00 79.18 200 ASP B O 1
ATOM 2109 N 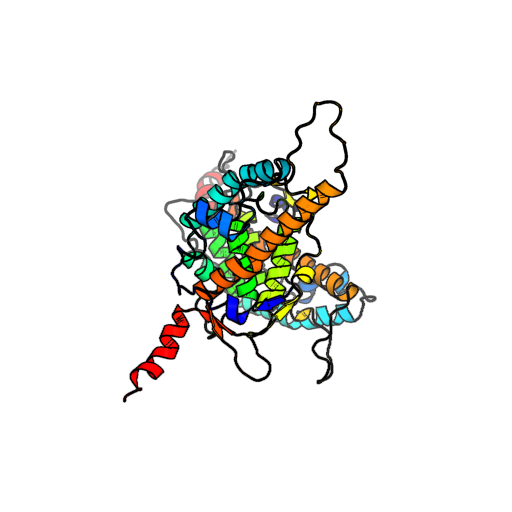N . GLN B 1 34 ? 48.837 21.000 54.363 1.00 78.47 201 GLN B N 1
ATOM 2110 C CA . GLN B 1 34 ? 48.315 21.291 53.030 1.00 75.77 201 GLN B CA 1
ATOM 2111 C C . GLN B 1 34 ? 49.367 21.092 51.945 1.00 71.37 201 GLN B C 1
ATOM 2112 O O . GLN B 1 34 ? 49.032 20.662 50.834 1.00 68.59 201 GLN B O 1
ATOM 2118 N N . GLY B 1 35 ? 50.632 21.396 52.237 1.00 77.08 202 GLY B N 1
ATOM 2119 C CA . GLY B 1 35 ? 51.682 21.135 51.265 1.00 66.65 202 GLY B CA 1
ATOM 2120 C C . GLY B 1 35 ? 51.841 19.658 50.964 1.00 64.37 202 GLY B C 1
ATOM 2121 O O . GLY B 1 35 ? 52.080 19.268 49.818 1.00 75.83 202 GLY B O 1
ATOM 2122 N N . LEU B 1 36 ? 51.706 18.815 51.990 1.00 80.10 203 LEU B N 1
ATOM 2123 C CA . LEU B 1 36 ? 51.760 17.373 51.782 1.00 67.76 203 LEU B CA 1
ATOM 2124 C C . LEU B 1 36 ? 50.501 16.856 51.102 1.00 67.82 203 LEU B C 1
ATOM 2125 O O . LEU B 1 36 ? 50.570 15.903 50.319 1.00 77.97 203 LEU B O 1
ATOM 2130 N N . LEU B 1 37 ? 49.350 17.469 51.386 1.00 59.09 204 LEU B N 1
ATOM 2131 C CA . LEU B 1 37 ? 48.102 17.030 50.772 1.00 69.04 204 LEU B CA 1
ATOM 2132 C C . LEU B 1 37 ? 48.136 17.221 49.261 1.00 74.75 204 LEU B C 1
ATOM 2133 O O . LEU B 1 37 ? 47.808 16.303 48.502 1.00 69.72 204 LEU B O 1
ATOM 2138 N N . ILE B 1 38 ? 48.546 18.408 48.804 1.00 67.75 205 ILE B N 1
ATOM 2139 C CA . ILE B 1 38 ? 48.514 18.704 47.372 1.00 68.39 205 ILE B CA 1
ATOM 2140 C C . ILE B 1 38 ? 49.471 17.793 46.610 1.00 67.29 205 ILE B C 1
ATOM 2141 O O . ILE B 1 38 ? 49.142 17.292 45.528 1.00 68.61 205 ILE B O 1
ATOM 2146 N N . ALA B 1 39 ? 50.665 17.555 47.161 1.00 68.92 206 ALA B N 1
ATOM 2147 C CA . ALA B 1 39 ? 51.585 16.614 46.531 1.00 67.82 206 ALA B CA 1
ATOM 2148 C C . ALA B 1 39 ? 51.045 15.193 46.590 1.00 76.18 206 ALA B C 1
ATOM 2149 O O . ALA B 1 39 ? 51.299 14.393 45.683 1.00 79.82 206 ALA B O 1
ATOM 2151 N N . GLU B 1 40 ? 50.297 14.868 47.646 1.00 79.79 207 GLU B N 1
ATOM 2152 C CA . GLU B 1 40 ? 49.672 13.555 47.749 1.00 70.51 207 GLU B CA 1
ATOM 2153 C C . GLU B 1 40 ? 48.626 13.346 46.661 1.00 73.98 207 GLU B C 1
ATOM 2154 O O . GLU B 1 40 ? 48.452 12.223 46.172 1.00 80.82 207 GLU B O 1
ATOM 2160 N N . ILE B 1 41 ? 47.923 14.410 46.269 1.00 70.69 208 ILE B N 1
ATOM 2161 C CA . ILE B 1 41 ? 46.908 14.301 45.226 1.00 71.00 208 ILE B CA 1
ATOM 2162 C C . ILE B 1 41 ? 47.547 14.358 43.845 1.00 71.23 208 ILE B C 1
ATOM 2163 O O . ILE B 1 41 ? 47.313 13.486 43.000 1.00 72.35 208 ILE B O 1
ATOM 2168 N N . PHE B 1 42 ? 48.349 15.389 43.593 1.00 75.23 209 PHE B N 1
ATOM 2169 C CA . PHE B 1 42 ? 49.048 15.536 42.324 1.00 83.20 209 PHE B CA 1
ATOM 2170 C C . PHE B 1 42 ? 50.542 15.340 42.534 1.00 95.35 209 PHE B C 1
ATOM 2171 O O . PHE B 1 42 ? 51.290 16.321 42.647 1.00 72.99 209 PHE B O 1
ATOM 2179 N N . PRO B 1 43 ? 51.013 14.096 42.591 1.00 81.54 210 PRO B N 1
ATOM 2180 C CA . PRO B 1 43 ? 52.451 13.871 42.754 1.00 78.81 210 PRO B CA 1
ATOM 2181 C C . PRO B 1 43 ? 53.196 14.216 41.476 1.00 97.69 210 PRO B C 1
ATOM 2182 O O . PRO B 1 43 ? 52.747 13.901 40.370 1.00 96.82 210 PRO B O 1
ATOM 2186 N N . LYS B 1 44 ? 54.323 14.909 41.646 1.00 95.01 211 LYS B N 1
ATOM 2187 C CA . LYS B 1 44 ? 55.232 15.295 40.568 1.00 96.01 211 LYS B CA 1
ATOM 2188 C C . LYS B 1 44 ? 54.671 16.422 39.706 1.00 88.77 211 LYS B C 1
ATOM 2189 O O . LYS B 1 44 ? 55.441 17.140 39.059 1.00 98.53 211 LYS B O 1
ATOM 2195 N N . ILE B 1 45 ? 53.352 16.624 39.710 1.00 91.88 212 ILE B N 1
ATOM 2196 C CA . ILE B 1 45 ? 52.807 17.832 39.098 1.00 90.74 212 ILE B CA 1
ATOM 2197 C C . ILE B 1 45 ? 53.016 19.026 40.021 1.00 82.96 212 ILE B C 1
ATOM 2198 O O . ILE B 1 45 ? 53.385 20.119 39.576 1.00 83.74 212 ILE B O 1
ATOM 2203 N N . SER B 1 46 ? 52.797 18.832 41.325 1.00 95.22 213 SER B N 1
ATOM 2204 C CA . SER B 1 46 ? 52.820 19.937 42.276 1.00 70.24 213 SER B CA 1
ATOM 2205 C C . SER B 1 46 ? 54.230 20.415 42.601 1.00 72.09 213 SER B C 1
ATOM 2206 O O . SER B 1 46 ? 54.393 21.548 43.066 1.00 87.71 213 SER B O 1
ATOM 2209 N N . GLU B 1 47 ? 55.252 19.579 42.393 1.00 84.28 214 GLU B N 1
ATOM 2210 C CA . GLU B 1 47 ? 56.622 19.952 42.724 1.00 74.02 214 GLU B CA 1
ATOM 2211 C C . GLU B 1 47 ? 57.476 20.314 41.517 1.00 78.82 214 GLU B C 1
ATOM 2212 O O . GLU B 1 47 ? 58.534 20.923 41.699 1.00 84.25 214 GLU B O 1
ATOM 2218 N N . SER B 1 48 ? 57.050 19.972 40.303 1.00 77.65 215 SER B N 1
ATOM 2219 C CA . SER B 1 48 ? 57.829 20.314 39.119 1.00 73.93 215 SER B CA 1
ATOM 2220 C C . SER B 1 48 ? 57.924 21.827 38.953 1.00 78.87 215 SER B C 1
ATOM 2221 O O . SER B 1 48 ? 56.940 22.551 39.128 1.00 78.63 215 SER B O 1
ATOM 2224 N N . SER B 1 49 ? 59.128 22.307 38.637 1.00 73.45 216 SER B N 1
ATOM 2225 C CA . SER B 1 49 ? 59.341 23.699 38.266 1.00 79.69 216 SER B CA 1
ATOM 2226 C C . SER B 1 49 ? 59.256 23.911 36.760 1.00 62.57 216 SER B C 1
ATOM 2227 O O . SER B 1 49 ? 59.777 24.910 36.251 1.00 80.59 216 SER B O 1
ATOM 2230 N N . LYS B 1 50 ? 58.616 22.988 36.041 1.00 62.28 217 LYS B N 1
ATOM 2231 C CA . LYS B 1 50 ? 58.417 23.086 34.601 1.00 71.40 217 LYS B CA 1
ATOM 2232 C C . LYS B 1 50 ? 56.966 22.799 34.232 1.00 77.12 217 LYS B C 1
ATOM 2233 O O . LYS B 1 50 ? 56.688 22.245 33.166 1.00 90.59 217 LYS B O 1
ATOM 2239 N N . THR B 1 51 ? 56.022 23.163 35.114 1.00 72.68 218 THR B N 1
ATOM 2240 C CA . THR B 1 51 ? 54.641 22.885 34.752 1.00 79.62 218 THR B CA 1
ATOM 2241 C C . THR B 1 51 ? 54.075 24.007 33.888 1.00 74.95 218 THR B C 1
ATOM 2242 O O . THR B 1 51 ? 54.438 25.176 34.060 1.00 68.69 218 THR B O 1
ATOM 2246 N N . PRO B 1 52 ? 53.192 23.670 32.949 1.00 77.05 219 PRO B N 1
ATOM 2247 C CA . PRO B 1 52 ? 52.529 24.714 32.160 1.00 68.04 219 PRO B CA 1
ATOM 2248 C C . PRO B 1 52 ? 51.737 25.655 33.053 1.00 80.24 219 PRO B C 1
ATOM 2249 O O . PRO B 1 52 ? 51.102 25.237 34.024 1.00 86.80 219 PRO B O 1
ATOM 2253 N N . ARG B 1 53 ? 51.782 26.943 32.705 1.00 81.04 220 ARG B N 1
ATOM 2254 C CA . ARG B 1 53 ? 51.149 27.961 33.534 1.00 82.51 220 ARG B CA 1
ATOM 2255 C C . ARG B 1 53 ? 49.642 27.749 33.642 1.00 83.19 220 ARG B C 1
ATOM 2256 O O . ARG B 1 53 ? 49.027 28.168 34.629 1.00 78.69 220 ARG B O 1
ATOM 2264 N N . SER B 1 54 ? 49.032 27.103 32.645 1.00 82.35 221 SER B N 1
ATOM 2265 C CA . SER B 1 54 ? 47.607 26.812 32.728 1.00 73.50 221 SER B CA 1
ATOM 2266 C C . SER B 1 54 ? 47.305 25.863 33.878 1.00 84.56 221 SER B C 1
ATOM 2267 O O . SER B 1 54 ? 46.194 25.876 34.421 1.00 98.20 221 SER B O 1
ATOM 2270 N N . LEU B 1 55 ? 48.279 25.040 34.268 1.00 78.21 222 LEU B N 1
ATOM 2271 C CA . LEU B 1 55 ? 48.093 24.131 35.392 1.00 81.41 222 LEU B CA 1
ATOM 2272 C C . LEU B 1 55 ? 48.568 24.728 36.710 1.00 79.74 222 LEU B C 1
ATOM 2273 O O . LEU B 1 55 ? 48.048 24.358 37.770 1.00 68.71 222 LEU B O 1
ATOM 2278 N N . ASN B 1 56 ? 49.558 25.627 36.675 1.00 82.57 223 ASN B N 1
ATOM 2279 C CA . ASN B 1 56 ? 49.881 26.410 37.864 1.00 77.41 223 ASN B CA 1
ATOM 2280 C C . ASN B 1 56 ? 48.660 27.172 38.354 1.00 73.89 223 ASN B C 1
ATOM 2281 O O . ASN B 1 56 ? 48.393 27.230 39.561 1.00 77.92 223 ASN B O 1
ATOM 2286 N N . PHE B 1 57 ? 47.906 27.765 37.426 1.00 74.16 224 PHE B N 1
ATOM 2287 C CA . PHE B 1 57 ? 46.682 28.470 37.790 1.00 70.46 224 PHE B CA 1
ATOM 2288 C C . PHE B 1 57 ? 45.654 27.509 38.371 1.00 71.85 224 PHE B C 1
ATOM 2289 O O . PHE B 1 57 ? 45.004 27.812 39.378 1.00 67.84 224 PHE B O 1
ATOM 2297 N N . ALA B 1 58 ? 45.488 26.345 37.738 1.00 74.27 225 ALA B N 1
ATOM 2298 C CA . ALA B 1 58 ? 44.569 25.338 38.258 1.00 69.16 225 ALA B CA 1
ATOM 2299 C C . ALA B 1 58 ? 44.931 24.958 39.687 1.00 65.42 225 ALA B C 1
ATOM 2300 O O . ALA B 1 58 ? 44.067 24.904 40.569 1.00 60.19 225 ALA B O 1
ATOM 2302 N N . LEU B 1 59 ? 46.219 24.706 39.933 1.00 62.61 226 LEU B N 1
ATOM 2303 C CA . LEU B 1 59 ? 46.658 24.302 41.264 1.00 64.92 226 LEU B CA 1
ATOM 2304 C C . LEU B 1 59 ? 46.433 25.412 42.283 1.00 73.84 226 LEU B C 1
ATOM 2305 O O . LEU B 1 59 ? 46.042 25.145 43.426 1.00 68.87 226 LEU B O 1
ATOM 2310 N N . ASN B 1 60 ? 46.671 26.665 41.888 1.00 80.87 227 ASN B N 1
ATOM 2311 C CA . ASN B 1 60 ? 46.463 27.776 42.811 1.00 66.08 227 ASN B CA 1
ATOM 2312 C C . ASN B 1 60 ? 44.983 27.974 43.112 1.00 66.86 227 ASN B C 1
ATOM 2313 O O . ASN B 1 60 ? 44.617 28.330 44.238 1.00 70.62 227 ASN B O 1
ATOM 2318 N N . ASN B 1 61 ? 44.120 27.757 42.115 1.00 70.05 228 ASN B N 1
ATOM 2319 C CA . ASN B 1 61 ? 42.681 27.763 42.362 1.00 63.97 228 ASN B CA 1
ATOM 2320 C C . ASN B 1 61 ? 42.310 26.756 43.442 1.00 77.70 228 ASN B C 1
ATOM 2321 O O . ASN B 1 61 ? 41.408 26.999 44.254 1.00 64.38 228 ASN B O 1
ATOM 2326 N N . LEU B 1 62 ? 43.004 25.618 43.466 1.00 75.94 229 LEU B N 1
ATOM 2327 C CA . LEU B 1 62 ? 42.685 24.521 44.368 1.00 77.13 229 LEU B CA 1
ATOM 2328 C C . LEU B 1 62 ? 43.126 24.778 45.802 1.00 77.68 229 LEU B C 1
ATOM 2329 O O . LEU B 1 62 ? 42.595 24.141 46.719 1.00 62.60 229 LEU B O 1
ATOM 2334 N N . LYS B 1 63 ? 44.080 25.686 46.016 1.00 77.54 230 LYS B N 1
ATOM 2335 C CA . LYS B 1 63 ? 44.600 25.914 47.364 1.00 72.65 230 LYS B CA 1
ATOM 2336 C C . LYS B 1 63 ? 43.530 26.377 48.347 1.00 77.44 230 LYS B C 1
ATOM 2337 O O . LYS B 1 63 ? 43.482 25.834 49.465 1.00 74.87 230 LYS B O 1
ATOM 2343 N N . PRO B 1 64 ? 42.664 27.349 48.030 1.00 81.60 231 PRO B N 1
ATOM 2344 C CA . PRO B 1 64 ? 41.584 27.671 48.980 1.00 82.45 231 PRO B CA 1
ATOM 2345 C C . PRO B 1 64 ? 40.644 26.506 49.236 1.00 73.42 231 PRO B C 1
ATOM 2346 O O . PRO B 1 64 ? 40.167 26.337 50.366 1.00 66.50 231 PRO B O 1
ATOM 2350 N N . ILE B 1 65 ? 40.365 25.692 48.215 1.00 69.05 232 ILE B N 1
ATOM 2351 C CA . ILE B 1 65 ? 39.465 24.557 48.396 1.00 72.43 232 ILE B CA 1
ATOM 2352 C C . ILE B 1 65 ? 40.092 23.529 49.327 1.00 72.57 232 ILE B C 1
ATOM 2353 O O . ILE B 1 65 ? 39.471 23.090 50.303 1.00 57.68 232 ILE B O 1
ATOM 2358 N N . LEU B 1 66 ? 41.332 23.127 49.035 1.00 65.07 233 LEU B N 1
ATOM 2359 C CA . LEU B 1 66 ? 42.015 22.165 49.893 1.00 72.45 233 LEU B CA 1
ATOM 2360 C C . LEU B 1 66 ? 42.173 22.707 51.304 1.00 67.07 233 LEU B C 1
ATOM 2361 O O . LEU B 1 66 ? 42.101 21.949 52.278 1.00 68.10 233 LEU B O 1
ATOM 2366 N N . TYR B 1 67 ? 42.293 24.008 51.463 1.00 79.94 234 TYR B N 1
ATOM 2367 C CA . TYR B 1 67 ? 42.406 24.573 52.798 1.00 74.98 234 TYR B CA 1
ATOM 2368 C C . TYR B 1 67 ? 41.071 24.474 53.496 1.00 78.12 234 TYR B C 1
ATOM 2369 O O . TYR B 1 67 ? 41.005 24.070 54.628 1.00 60.93 234 TYR B O 1
ATOM 2378 N N . GLU B 1 68 ? 40.000 24.849 52.820 1.00 75.73 235 GLU B N 1
ATOM 2379 C CA . GLU B 1 68 ? 38.678 24.728 53.422 1.00 70.07 235 GLU B CA 1
ATOM 2380 C C . GLU B 1 68 ? 38.327 23.274 53.706 1.00 73.28 235 GLU B C 1
ATOM 2381 O O . GLU B 1 68 ? 37.607 22.988 54.668 1.00 79.31 235 GLU B O 1
ATOM 2387 N N . LEU B 1 69 ? 38.835 22.343 52.893 1.00 76.68 236 LEU B N 1
ATOM 2388 C CA . LEU B 1 69 ? 38.611 20.928 53.167 1.00 63.06 236 LEU B CA 1
ATOM 2389 C C . LEU B 1 69 ? 39.301 20.509 54.458 1.00 69.53 236 LEU B C 1
ATOM 2390 O O . LEU B 1 69 ? 38.711 19.814 55.293 1.00 70.90 236 LEU B O 1
ATOM 2395 N N . ILE B 1 70 ? 40.557 20.924 54.640 1.00 63.97 237 ILE B N 1
ATOM 2396 C CA . ILE B 1 70 ? 41.273 20.602 55.872 1.00 63.10 237 ILE B CA 1
ATOM 2397 C C . ILE B 1 70 ? 40.601 21.265 57.066 1.00 74.15 237 ILE B C 1
ATOM 2398 O O . ILE B 1 70 ? 40.463 20.661 58.136 1.00 79.33 237 ILE B O 1
ATOM 2403 N N . ARG B 1 71 ? 40.169 22.517 56.899 1.00 72.64 238 ARG B N 1
ATOM 2404 C CA . ARG B 1 71 ? 39.514 23.234 57.988 1.00 62.16 238 ARG B CA 1
ATOM 2405 C C . ARG B 1 71 ? 38.220 22.544 58.403 1.00 78.04 238 ARG 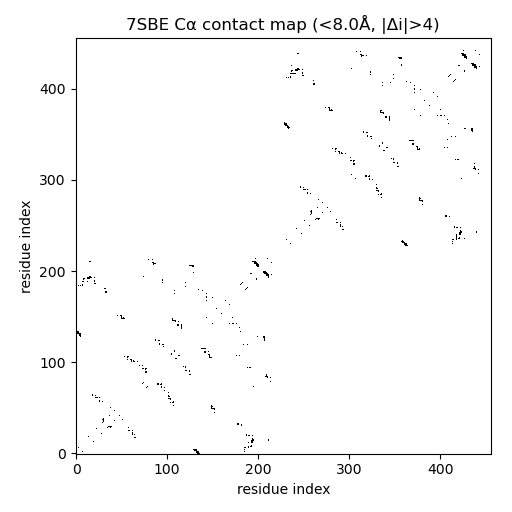B C 1
ATOM 2406 O O . ARG B 1 71 ? 37.973 22.325 59.595 1.00 77.25 238 ARG B O 1
ATOM 2414 N N . ALA B 1 72 ? 37.380 22.190 57.426 1.00 83.36 239 ALA B N 1
ATOM 2415 C CA . ALA B 1 72 ? 36.125 21.511 57.736 1.00 75.59 239 ALA B CA 1
ATOM 2416 C C . ALA B 1 72 ? 36.375 20.152 58.378 1.00 82.73 239 ALA B C 1
ATOM 2417 O O . ALA B 1 72 ? 35.658 19.752 59.304 1.00 81.34 239 ALA B O 1
ATOM 2419 N N . HIS B 1 73 ? 37.393 19.430 57.904 1.00 79.45 240 HIS B N 1
ATOM 2420 C CA . HIS B 1 73 ? 37.692 18.110 58.450 1.00 81.26 240 HIS B CA 1
ATOM 2421 C C . HIS B 1 73 ? 38.144 18.188 59.904 1.00 82.17 240 HIS B C 1
ATOM 2422 O O . HIS B 1 73 ? 37.905 17.251 60.674 1.00 77.65 240 HIS B O 1
ATOM 2429 N N . GLU B 1 74 ? 38.778 19.291 60.301 1.00 81.74 241 GLU B N 1
ATOM 2430 C CA . GLU B 1 74 ? 39.257 19.435 61.670 1.00 78.26 241 GLU B CA 1
ATOM 2431 C C . GLU B 1 74 ? 38.168 19.873 62.642 1.00 87.63 241 GLU B C 1
ATOM 2432 O O . GLU B 1 74 ? 38.372 19.775 63.857 1.00 73.71 241 GLU B O 1
ATOM 2438 N N . ARG B 1 75 ? 37.027 20.348 62.145 1.00 88.75 242 ARG B N 1
ATOM 2439 C CA . ARG B 1 75 ? 35.917 20.768 62.990 1.00 76.68 242 ARG B CA 1
ATOM 2440 C C . ARG B 1 75 ? 34.758 19.781 62.958 1.00 87.18 242 ARG B C 1
ATOM 2441 O O . ARG B 1 75 ? 33.699 20.058 63.534 1.00 80.94 242 ARG B O 1
ATOM 2449 N N . PHE B 1 76 ? 34.932 18.641 62.303 1.00 95.28 243 PHE B N 1
ATOM 2450 C CA . PHE B 1 76 ? 33.870 17.666 62.114 1.00 86.22 243 PHE B CA 1
ATOM 2451 C C . PHE B 1 76 ? 33.960 16.584 63.178 1.00 86.92 243 PHE B C 1
ATOM 2452 O O . PHE B 1 76 ? 35.055 16.149 63.546 1.00 85.33 243 PHE B O 1
ATOM 2460 N N . SER B 1 77 ? 32.803 16.152 63.670 1.00 86.92 244 SER B N 1
ATOM 2461 C CA . SER B 1 77 ? 32.740 15.089 64.668 1.00 91.67 244 SER B CA 1
ATOM 2462 C C . SER B 1 77 ? 32.485 13.772 63.950 1.00 79.09 244 SER B C 1
ATOM 2463 O O . SER B 1 77 ? 31.350 13.458 63.582 1.00 83.04 244 SER B O 1
ATOM 2466 N N . TYR B 1 78 ? 33.550 12.996 63.750 1.00 81.20 245 TYR B N 1
ATOM 2467 C CA . TYR B 1 78 ? 33.407 11.709 63.083 1.00 89.42 245 TYR B CA 1
ATOM 2468 C C . TYR B 1 78 ? 32.741 10.688 63.993 1.00 92.32 245 TYR B C 1
ATOM 2469 O O . TYR B 1 78 ? 31.950 9.858 63.532 1.00 90.00 245 TYR B O 1
ATOM 2478 N N . ARG B 1 79 ? 33.047 10.732 65.291 1.00 97.91 246 ARG B N 1
ATOM 2479 C CA . ARG B 1 79 ? 32.465 9.764 6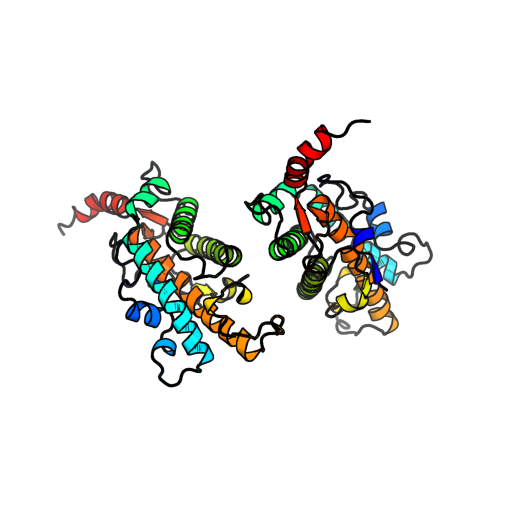6.214 1.00 97.27 246 ARG B CA 1
ATOM 2480 C C . ARG B 1 79 ? 30.963 9.973 66.369 1.00 101.47 246 ARG B C 1
ATOM 2481 O O . ARG B 1 79 ? 30.241 9.023 66.687 1.00 89.88 246 ARG B O 1
ATOM 2489 N N . HIS B 1 80 ? 30.472 11.187 66.097 1.00 88.75 247 HIS B N 1
ATOM 2490 C CA . HIS B 1 80 ? 29.033 11.443 66.114 1.00 78.41 247 HIS B CA 1
ATOM 2491 C C . HIS B 1 80 ? 28.347 10.798 64.923 1.00 91.03 247 HIS B C 1
ATOM 2492 O O . HIS B 1 80 ? 27.330 10.109 65.071 1.00 96.69 247 HIS B O 1
ATOM 2499 N N . ILE B 1 81 ? 28.887 11.029 63.727 1.00 87.19 248 ILE B N 1
ATOM 2500 C CA . ILE B 1 81 ? 28.154 10.723 62.509 1.00 90.21 248 ILE B CA 1
ATOM 2501 C C . ILE B 1 81 ? 27.990 9.217 62.339 1.00 90.25 248 ILE B C 1
ATOM 2502 O O . ILE B 1 81 ? 27.007 8.758 61.746 1.00 91.69 248 ILE B O 1
ATOM 2507 N N . ILE B 1 82 ? 28.923 8.423 62.869 1.00 74.87 249 ILE B N 1
ATOM 2508 C CA . ILE B 1 82 ? 28.742 6.978 62.819 1.00 90.25 249 ILE B CA 1
ATOM 2509 C C . ILE B 1 82 ? 27.717 6.529 63.852 1.00 94.87 249 ILE B C 1
ATOM 2510 O O . ILE B 1 82 ? 26.964 5.581 63.609 1.00 88.49 249 ILE B O 1
ATOM 2515 N N . ASN B 1 83 ? 27.644 7.205 65.001 1.00 95.13 250 ASN B N 1
ATOM 2516 C CA . ASN B 1 83 ? 26.657 6.849 66.013 1.00 88.32 250 ASN B CA 1
ATOM 2517 C C . ASN B 1 83 ? 25.231 7.147 65.573 1.00 87.12 250 ASN B C 1
ATOM 2518 O O . ASN B 1 83 ? 24.290 6.710 66.244 1.00 92.39 250 ASN B O 1
ATOM 2523 N N . ASN B 1 84 ? 25.049 7.872 64.470 1.00 95.61 251 ASN B N 1
ATOM 2524 C CA . ASN B 1 84 ? 23.730 8.140 63.914 1.00 93.75 251 ASN B CA 1
ATOM 2525 C C . ASN B 1 84 ? 23.402 7.267 62.709 1.00 96.86 251 ASN B C 1
ATOM 2526 O O . ASN B 1 84 ? 22.250 6.854 62.551 1.00 103.22 251 ASN B O 1
ATOM 2531 N N . ILE B 1 85 ? 24.377 6.968 61.854 1.00 84.02 252 ILE B N 1
ATOM 2532 C CA . ILE B 1 85 ? 24.132 6.167 60.659 1.00 93.98 252 ILE B CA 1
ATOM 2533 C C . ILE B 1 85 ? 24.460 4.695 60.887 1.00 91.66 252 ILE B C 1
ATOM 2534 O O . ILE B 1 85 ? 23.755 3.816 60.389 1.00 87.12 252 ILE B O 1
ATOM 2539 N N . CYS B 1 86 ? 25.521 4.398 61.630 1.00 89.42 253 CYS B N 1
ATOM 2540 C CA . CYS B 1 86 ? 25.918 3.017 61.913 1.00 87.72 253 CYS B CA 1
ATOM 2541 C C . CYS B 1 86 ? 26.023 2.811 63.420 1.00 96.57 253 CYS B C 1
ATOM 2542 O O . CYS B 1 86 ? 27.120 2.602 63.954 1.00 92.46 253 CYS B O 1
ATOM 2545 N N . PRO B 1 87 ? 24.900 2.864 64.141 1.00 95.14 254 PRO B N 1
ATOM 2546 C CA . PRO B 1 87 ? 24.965 2.730 65.602 1.00 88.07 254 PRO B CA 1
ATOM 2547 C C . PRO B 1 87 ? 25.290 1.304 66.021 1.00 93.51 254 PRO B C 1
ATOM 2548 O O . PRO B 1 87 ? 25.060 0.340 65.288 1.00 97.29 254 PRO B O 1
ATOM 2552 N N . LYS B 1 88 ? 25.837 1.187 67.234 1.00 99.69 255 LYS B N 1
ATOM 2553 C CA . LYS B 1 88 ? 26.129 -0.114 67.831 1.00 99.23 255 LYS B CA 1
ATOM 2554 C C . LYS B 1 88 ? 24.846 -0.922 67.948 1.00 107.24 255 LYS B C 1
ATOM 2555 O O . LYS B 1 88 ? 24.177 -0.901 68.987 1.00 110.33 255 LYS B O 1
ATOM 2561 N N . SER B 1 89 ? 24.496 -1.635 66.881 1.00 110.44 256 SER B N 1
ATOM 2562 C CA . SER B 1 89 ? 23.215 -2.311 66.793 1.00 114.52 256 SER B CA 1
ATOM 2563 C C . SER B 1 89 ? 23.329 -3.750 67.286 1.00 117.97 256 SER B C 1
ATOM 2564 O O . SER B 1 89 ? 24.409 -4.246 67.622 1.00 111.53 256 SER B O 1
ATOM 2567 N N . ASP B 1 90 ? 22.187 -4.412 67.345 1.00 124.89 257 ASP B N 1
ATOM 2568 C CA . ASP B 1 90 ? 22.137 -5.779 67.810 1.00 120.35 257 ASP B CA 1
ATOM 2569 C C . ASP B 1 90 ? 22.855 -6.695 66.854 1.00 125.94 257 ASP B C 1
ATOM 2570 O O . ASP B 1 90 ? 23.214 -7.809 67.199 1.00 125.89 257 ASP B O 1
ATOM 2575 N N . THR B 1 91 ? 23.070 -6.230 65.639 1.00 129.07 258 THR B N 1
ATOM 2576 C CA . THR B 1 91 ? 23.791 -7.053 64.694 1.00 127.88 258 THR B CA 1
ATOM 2577 C C . THR B 1 91 ? 25.254 -6.843 64.982 1.00 123.92 258 THR B C 1
ATOM 2578 O O . THR B 1 91 ? 25.683 -5.772 65.353 1.00 119.35 258 THR B O 1
ATOM 2582 N N . PHE B 1 92 ? 26.063 -7.841 64.732 1.00 118.59 259 PHE B N 1
ATOM 2583 C CA . PHE B 1 92 ? 27.473 -7.683 64.992 1.00 111.19 259 PHE B CA 1
ATOM 2584 C C . PHE B 1 92 ? 28.158 -6.832 63.939 1.00 116.35 259 PHE B C 1
ATOM 2585 O O . PHE B 1 92 ? 29.196 -6.269 64.198 1.00 116.49 259 PHE B O 1
ATOM 2593 N N . TYR B 1 93 ? 27.576 -6.736 62.752 1.00 119.16 260 TYR B N 1
ATOM 2594 C CA . TYR B 1 93 ? 28.138 -5.967 61.673 1.00 109.36 260 TYR B CA 1
ATOM 2595 C C . TYR B 1 93 ? 27.199 -4.904 61.122 1.00 105.75 260 TYR B C 1
ATOM 2596 O O . TYR B 1 93 ? 25.997 -5.063 61.130 1.00 117.63 260 TYR B O 1
ATOM 2605 N N . SER B 1 94 ? 27.775 -3.809 60.654 1.00 95.53 261 SER B N 1
ATOM 2606 C CA . SER B 1 94 ? 27.073 -2.707 60.012 1.00 94.65 261 SER B CA 1
ATOM 2607 C C . SER B 1 94 ? 26.779 -3.072 58.562 1.00 90.05 261 SER B C 1
ATOM 2608 O O . SER B 1 94 ? 27.659 -3.571 57.852 1.00 92.33 261 SER B O 1
ATOM 2611 N N . SER B 1 95 ? 25.547 -2.825 58.134 1.00 85.37 262 SER B N 1
ATOM 2612 C CA . SER B 1 95 ? 25.141 -3.197 56.790 1.00 81.22 262 SER B CA 1
ATOM 2613 C C . SER B 1 95 ? 25.833 -2.311 55.759 1.00 83.95 262 SER B C 1
ATOM 2614 O O . SER B 1 95 ? 26.021 -1.111 55.998 1.00 89.44 262 SER B O 1
ATOM 2617 N N . PRO B 1 96 ? 26.249 -2.875 54.623 1.00 81.45 263 PRO B N 1
ATOM 2618 C CA . PRO B 1 96 ? 26.781 -2.036 53.533 1.00 79.49 263 PRO B CA 1
ATOM 2619 C C . PRO B 1 96 ? 25.898 -0.849 53.196 1.00 77.50 263 PRO B C 1
ATOM 2620 O O . PRO B 1 96 ? 26.418 0.243 52.930 1.00 79.14 263 PRO B O 1
ATOM 2624 N N . LYS B 1 97 ? 24.574 -1.028 53.206 1.00 84.04 264 LYS B N 1
ATOM 2625 C CA . LYS B 1 97 ? 23.665 0.083 52.943 1.00 82.31 264 LYS B CA 1
ATOM 2626 C C . LYS B 1 97 ? 23.915 1.238 53.901 1.00 83.58 264 LYS B C 1
ATOM 2627 O O . LYS B 1 97 ? 23.879 2.408 53.502 1.00 83.95 264 LYS B O 1
ATOM 2633 N N . SER B 1 98 ? 24.176 0.930 55.172 1.00 77.22 265 SER B N 1
ATOM 2634 C CA . SER B 1 98 ? 24.459 1.977 56.144 1.00 91.90 265 SER B CA 1
ATOM 2635 C C . SER B 1 98 ? 25.870 2.529 55.992 1.00 80.53 265 SER B C 1
ATOM 2636 O O . SER B 1 98 ? 26.109 3.700 56.304 1.00 83.43 265 SER B O 1
ATOM 2639 N N . VAL B 1 99 ? 26.810 1.711 55.515 1.00 74.53 266 VAL B N 1
ATOM 2640 C CA . VAL B 1 99 ? 28.186 2.177 55.379 1.00 77.36 266 VAL B CA 1
ATOM 2641 C C . VAL B 1 99 ? 28.316 3.121 54.190 1.00 78.94 266 VAL B C 1
ATOM 2642 O O . VAL B 1 99 ? 28.967 4.170 54.284 1.00 81.84 266 VAL B O 1
ATOM 2646 N N . ILE B 1 100 ? 27.706 2.765 53.055 1.00 74.93 267 ILE B N 1
ATOM 2647 C CA . ILE B 1 100 ? 27.681 3.664 51.901 1.00 76.21 267 ILE B CA 1
ATOM 2648 C C . ILE B 1 100 ? 27.098 5.012 52.300 1.00 77.27 267 ILE B C 1
ATOM 2649 O O . ILE B 1 100 ? 27.629 6.073 51.949 1.00 85.40 267 ILE B O 1
ATOM 2654 N N . LYS B 1 101 ? 25.997 4.985 53.053 1.00 85.09 268 LYS B N 1
ATOM 2655 C CA . LYS B 1 101 ? 25.345 6.222 53.470 1.00 84.06 268 LYS B CA 1
ATOM 2656 C C . LYS B 1 101 ? 26.229 7.025 54.416 1.00 79.61 268 LYS B C 1
ATOM 2657 O O . LYS B 1 101 ? 26.288 8.257 54.322 1.00 83.56 268 LYS B O 1
ATOM 2663 N N . LEU B 1 102 ? 26.920 6.347 55.335 1.00 78.17 269 LEU B N 1
ATOM 2664 C CA . LEU B 1 102 ? 27.815 7.042 56.257 1.00 79.76 269 LEU B CA 1
ATOM 2665 C C . LEU B 1 102 ? 28.903 7.792 55.501 1.00 83.29 269 LEU B C 1
ATOM 2666 O O . LEU B 1 102 ? 29.175 8.966 55.779 1.00 87.21 269 LEU B O 1
ATOM 2671 N N . LEU B 1 103 ? 29.533 7.127 54.532 1.00 79.43 270 LEU B N 1
ATOM 2672 C CA . LEU B 1 103 ? 30.628 7.746 53.794 1.00 76.47 270 LEU B CA 1
ATOM 2673 C C . LEU B 1 103 ? 30.139 8.935 52.977 1.00 78.30 270 LEU B C 1
ATOM 2674 O O . LEU B 1 103 ? 30.748 10.012 53.001 1.00 75.64 270 LEU B O 1
ATOM 2679 N N . ILE B 1 104 ? 29.037 8.755 52.243 1.00 82.71 271 ILE B N 1
ATOM 2680 C CA . ILE B 1 104 ? 28.490 9.835 51.421 1.00 67.72 271 ILE B CA 1
ATOM 2681 C C . ILE B 1 104 ? 28.196 11.055 52.283 1.00 80.74 271 ILE B C 1
ATOM 2682 O O . ILE B 1 104 ? 28.569 12.185 51.946 1.00 75.35 271 ILE B O 1
ATOM 2687 N N . VAL B 1 105 ? 27.531 10.837 53.419 1.00 83.65 272 VAL B N 1
ATOM 2688 C CA . VAL B 1 105 ? 27.192 11.938 54.316 1.00 70.85 272 VAL B CA 1
ATOM 2689 C C . VAL B 1 105 ? 28.456 12.633 54.807 1.00 80.63 272 VAL B C 1
ATOM 2690 O O . VAL B 1 105 ? 28.502 13.865 54.923 1.00 68.51 272 VAL B O 1
ATOM 2694 N N . CYS B 1 106 ? 29.507 11.857 55.084 1.00 73.67 273 CYS B N 1
ATOM 2695 C CA . CYS B 1 106 ? 30.784 12.446 55.477 1.00 75.46 273 CYS B CA 1
ATOM 2696 C C . CYS B 1 106 ? 31.303 13.393 54.405 1.00 77.52 273 CYS B C 1
ATOM 2697 O O . CYS B 1 106 ? 31.735 14.513 54.703 1.00 80.95 273 CYS B O 1
ATOM 2700 N N . VAL B 1 107 ? 31.262 12.958 53.144 1.00 62.66 274 VAL B N 1
ATOM 2701 C CA . VAL B 1 107 ? 31.770 13.782 52.052 1.00 72.52 274 VAL B CA 1
ATOM 2702 C C . VAL B 1 107 ? 30.922 15.038 51.887 1.00 71.05 274 VAL B C 1
ATOM 2703 O O . VAL B 1 107 ? 31.447 16.131 51.643 1.00 69.39 274 VAL B O 1
ATOM 2707 N N . ARG B 1 108 ? 29.600 14.907 52.031 1.00 71.49 275 ARG B N 1
ATOM 2708 C CA . ARG B 1 108 ? 28.708 16.035 51.785 1.00 69.74 275 ARG B CA 1
ATOM 2709 C C . ARG B 1 108 ? 28.782 17.090 52.886 1.00 86.18 275 ARG B C 1
ATOM 2710 O O . ARG B 1 108 ? 28.464 18.258 52.633 1.00 84.63 275 ARG B O 1
ATOM 2718 N N . LYS B 1 109 ? 29.261 16.731 54.064 1.00 76.78 276 LYS B N 1
ATOM 2719 C CA . LYS B 1 109 ? 29.342 17.686 55.151 1.00 80.64 276 LYS B CA 1
ATOM 2720 C C . LYS B 1 109 ? 30.707 18.308 55.336 1.00 79.09 276 LYS B C 1
ATOM 2721 O O . LYS B 1 109 ? 30.877 19.191 56.144 1.00 92.80 276 LYS B O 1
ATOM 2727 N N . THR B 1 110 ? 31.689 17.840 54.602 1.00 80.67 277 THR B N 1
ATOM 2728 C CA . THR B 1 110 ? 33.047 18.361 54.731 1.00 83.19 277 THR B CA 1
ATOM 2729 C C . THR B 1 110 ? 33.634 18.873 53.427 1.00 82.35 277 THR B C 1
ATOM 2730 O O . THR B 1 110 ? 34.322 19.897 53.429 1.00 73.25 277 THR B O 1
ATOM 2734 N N . PHE B 1 111 ? 33.394 18.187 52.317 1.00 87.26 278 PHE B N 1
ATOM 2735 C CA . PHE B 1 111 ? 33.998 18.581 51.050 1.00 81.54 278 PHE B CA 1
ATOM 2736 C C . PHE B 1 111 ? 33.376 19.884 50.564 1.00 75.21 278 PHE B C 1
ATOM 2737 O O . PHE B 1 111 ? 32.146 19.989 50.500 1.00 81.09 278 PHE B O 1
ATOM 2745 N N . PRO B 1 112 ? 34.176 20.895 50.221 1.00 74.09 279 PRO B N 1
ATOM 2746 C CA . PRO B 1 112 ? 33.616 22.070 49.549 1.00 70.90 279 PRO B CA 1
ATOM 2747 C C . PRO B 1 112 ? 32.975 21.665 48.231 1.00 78.33 279 PRO B C 1
ATOM 2748 O O . PRO B 1 112 ? 33.436 20.746 47.550 1.00 79.26 279 PRO B O 1
ATOM 2752 N N . LEU B 1 113 ? 31.886 22.356 47.880 1.00 82.19 280 LEU B N 1
ATOM 2753 C CA . LEU B 1 113 ? 31.159 22.011 46.661 1.00 85.29 280 LEU B CA 1
ATOM 2754 C C . LEU B 1 113 ? 32.048 22.103 45.428 1.00 84.56 280 LEU B C 1
ATOM 2755 O O . LEU B 1 113 ? 31.850 21.359 44.461 1.00 80.71 280 LEU B O 1
ATOM 2760 N N . ASP B 1 114 ? 33.039 22.988 45.451 1.00 80.79 281 ASP B N 1
ATOM 2761 C CA . ASP B 1 114 ? 33.869 23.248 44.284 1.00 86.24 281 ASP B CA 1
ATOM 2762 C C . ASP B 1 114 ? 35.008 22.252 44.109 1.00 80.93 281 ASP B C 1
ATOM 2763 O O . ASP B 1 114 ? 35.749 22.362 43.127 1.00 73.27 281 ASP B O 1
ATOM 2768 N N . LEU B 1 115 ? 35.170 21.287 45.019 1.00 68.73 282 LEU B N 1
ATOM 2769 C CA . LEU B 1 115 ? 36.255 20.319 44.874 1.00 70.45 282 LEU B CA 1
ATOM 2770 C C . LEU B 1 115 ? 36.004 19.391 43.693 1.00 71.42 282 LEU B C 1
ATOM 2771 O O . LEU B 1 115 ? 36.896 19.166 42.866 1.00 70.97 282 LEU B O 1
ATOM 2776 N N . LEU B 1 116 ? 34.800 18.832 43.599 1.00 63.11 283 LEU B N 1
ATOM 2777 C CA . LEU B 1 116 ? 34.375 18.159 42.382 1.00 69.71 283 LEU B CA 1
ATOM 2778 C C . LEU B 1 116 ? 33.476 19.035 41.521 1.00 76.83 283 LEU B C 1
ATOM 2779 O O . LEU B 1 116 ? 33.224 18.689 40.362 1.00 85.37 283 LEU B O 1
ATOM 2784 N N . GLY B 1 117 ? 32.994 20.157 42.054 1.00 74.37 284 GLY B N 1
ATOM 2785 C CA . GLY B 1 117 ? 32.358 21.171 41.238 1.00 76.04 284 GLY B CA 1
ATOM 2786 C C . GLY B 1 117 ? 30.845 21.197 41.272 1.00 83.53 284 GLY B C 1
ATOM 2787 O O . GLY B 1 117 ? 30.245 22.226 41.600 1.00 95.34 284 GLY B O 1
ATOM 2788 N N . SER B 1 118 ? 30.214 20.078 40.929 1.00 79.20 285 SER B N 1
ATOM 2789 C CA . SER B 1 118 ? 28.773 20.025 40.740 1.00 78.58 285 SER B CA 1
ATOM 2790 C C . SER B 1 118 ? 28.173 18.896 41.564 1.00 86.98 285 SER B C 1
ATOM 2791 O O . SER B 1 118 ? 28.877 18.024 42.081 1.00 84.23 285 SER B O 1
ATOM 2794 N N . ASN B 1 119 ? 26.843 18.924 41.675 1.00 86.56 286 ASN B N 1
ATOM 2795 C CA . ASN B 1 119 ? 26.135 17.830 42.325 1.00 72.22 286 ASN B CA 1
ATOM 2796 C C . ASN B 1 119 ? 26.141 16.578 41.459 1.00 86.35 286 ASN B C 1
ATOM 2797 O O . ASN B 1 119 ? 26.129 15.461 41.988 1.00 94.85 286 ASN B O 1
ATOM 2802 N N . SER B 1 120 ? 26.155 16.745 40.133 1.00 73.37 287 SER B N 1
ATOM 2803 C CA . SER B 1 120 ? 26.324 15.601 39.243 1.00 88.66 287 SER B CA 1
ATOM 2804 C C . SER B 1 120 ? 27.611 14.853 39.557 1.00 87.94 287 SER B C 1
ATOM 2805 O O . SER B 1 120 ? 27.634 13.617 39.576 1.00 82.30 287 SER B O 1
ATOM 2808 N N . ASN B 1 121 ? 28.690 15.590 39.821 1.00 79.05 288 ASN B N 1
ATOM 2809 C CA . ASN B 1 121 ? 29.987 14.963 40.040 1.00 85.28 288 ASN B CA 1
ATOM 2810 C C . ASN B 1 121 ? 30.089 14.308 41.411 1.00 81.06 288 ASN B C 1
ATOM 2811 O O . ASN B 1 121 ? 30.865 13.361 41.582 1.00 91.67 288 ASN B O 1
ATOM 2816 N N . TYR B 1 122 ? 29.328 14.788 42.396 1.00 76.84 289 TYR B N 1
ATOM 2817 C CA . TYR B 1 122 ? 29.249 14.073 43.664 1.00 80.66 289 TYR B CA 1
ATOM 2818 C C . TYR B 1 122 ? 28.310 12.879 43.568 1.00 92.31 289 TYR B C 1
ATOM 2819 O O . TYR B 1 122 ? 28.483 11.897 44.299 1.00 80.54 289 TYR B O 1
ATOM 2828 N N . SER B 1 123 ? 27.317 12.948 42.678 1.00 87.16 290 SER B N 1
ATOM 2829 C CA . SER B 1 123 ? 26.522 11.767 42.359 1.00 76.96 290 SER B CA 1
ATOM 2830 C C . SER B 1 123 ? 27.404 10.674 41.771 1.00 84.73 290 SER B C 1
ATOM 2831 O O . SER B 1 123 ? 27.304 9.502 42.155 1.00 83.64 290 SER B O 1
ATOM 2834 N N . VAL B 1 124 ? 28.279 11.047 40.833 1.00 76.49 291 VAL B N 1
ATOM 2835 C CA . VAL B 1 124 ? 29.244 10.098 40.287 1.00 75.56 291 VAL B CA 1
ATOM 2836 C C . VAL B 1 124 ? 30.105 9.522 41.402 1.00 82.95 291 VAL B C 1
ATOM 2837 O O . VAL B 1 124 ? 30.389 8.318 41.433 1.00 88.37 291 VAL B O 1
ATOM 2841 N N . LEU B 1 125 ? 30.527 10.372 42.341 1.00 78.72 292 LEU B N 1
ATOM 2842 C CA . LEU B 1 125 ? 31.279 9.886 43.491 1.00 85.90 292 LEU B CA 1
ATOM 2843 C C . LEU B 1 125 ? 30.437 8.944 44.341 1.00 80.88 292 LEU B C 1
ATOM 2844 O O . LEU B 1 125 ? 30.911 7.880 44.753 1.00 77.81 292 LEU B O 1
ATOM 2849 N N . SER B 1 126 ? 29.184 9.320 44.609 1.00 78.71 293 SER B N 1
ATOM 2850 C CA . SER B 1 126 ? 28.332 8.503 45.467 1.00 69.08 293 SER B CA 1
ATOM 2851 C C . SER B 1 126 ? 28.077 7.133 44.854 1.00 86.39 293 SER B C 1
ATOM 2852 O O . SER B 1 126 ? 28.102 6.115 45.557 1.00 72.09 293 SER B O 1
ATOM 2855 N N . LYS B 1 127 ? 27.819 7.085 43.546 1.00 91.93 294 LYS B N 1
ATOM 2856 C CA . LYS B 1 127 ? 27.703 5.794 42.882 1.00 75.19 294 LYS B CA 1
ATOM 2857 C C . LYS B 1 127 ? 29.026 5.045 42.903 1.00 72.12 294 LYS B C 1
ATOM 2858 O O . LYS B 1 127 ? 29.036 3.815 43.004 1.00 82.55 294 LYS B O 1
ATOM 2864 N N . ALA B 1 128 ? 30.148 5.766 42.831 1.00 79.34 295 ALA B N 1
ATOM 2865 C CA . ALA B 1 128 ? 31.448 5.110 42.910 1.00 83.33 295 ALA B CA 1
ATOM 2866 C C . ALA B 1 128 ? 31.690 4.533 44.299 1.00 83.09 295 ALA B C 1
ATOM 2867 O O . ALA B 1 128 ? 32.310 3.472 44.437 1.00 76.64 295 ALA B O 1
ATOM 2869 N N . ILE B 1 129 ? 31.215 5.217 45.340 1.00 73.70 296 ILE B N 1
ATOM 2870 C CA . ILE B 1 129 ? 31.355 4.687 46.692 1.00 71.36 296 ILE B CA 1
ATOM 2871 C C . ILE B 1 129 ? 30.543 3.407 46.846 1.00 84.72 296 ILE B C 1
ATOM 2872 O O . ILE B 1 129 ? 31.043 2.397 47.354 1.00 85.31 296 ILE B O 1
ATOM 2877 N N . ALA B 1 130 ? 29.287 3.423 46.389 1.00 78.59 297 ALA B N 1
ATOM 2878 C CA . ALA B 1 130 ? 28.415 2.258 46.530 1.00 78.19 297 ALA B CA 1
ATOM 2879 C C . ALA B 1 130 ? 29.044 1.009 45.921 1.00 83.58 297 ALA B C 1
ATOM 2880 O O . ALA B 1 130 ? 29.119 -0.040 46.572 1.00 74.24 297 ALA B O 1
ATOM 2882 N N . ILE B 1 131 ? 29.499 1.103 44.667 1.00 71.48 298 ILE B N 1
ATOM 2883 C CA . ILE B 1 131 ? 30.169 -0.026 44.022 1.00 67.12 298 ILE B CA 1
ATOM 2884 C C . ILE B 1 131 ? 31.351 -0.498 44.857 1.00 81.77 298 ILE B C 1
ATOM 2885 O O . ILE B 1 131 ? 31.618 -1.701 44.966 1.00 95.36 298 ILE B O 1
ATOM 2890 N N . LEU B 1 132 ? 32.069 0.443 45.473 1.00 77.26 299 LEU B N 1
ATOM 2891 C CA . LEU B 1 132 ? 33.298 0.092 46.176 1.00 89.40 299 LEU B CA 1
ATOM 2892 C C . LEU B 1 132 ? 33.009 -0.611 47.498 1.00 84.63 299 LEU B C 1
ATOM 2893 O O . LEU B 1 132 ? 33.687 -1.584 47.848 1.00 91.09 299 LEU B O 1
ATOM 2898 N N . VAL B 1 133 ? 32.011 -0.138 48.248 1.00 84.38 300 VAL B N 1
ATOM 2899 C CA . VAL B 1 133 ? 31.671 -0.795 49.507 1.00 91.63 300 VAL B CA 1
ATOM 2900 C C . VAL B 1 133 ? 31.079 -2.176 49.252 1.00 94.42 300 VAL B C 1
ATOM 2901 O O . VAL B 1 133 ? 31.397 -3.141 49.958 1.00 81.57 300 VAL B O 1
ATOM 2905 N N . LYS B 1 134 ? 30.221 -2.297 48.237 1.00 101.22 301 LYS B N 1
ATOM 2906 C CA . LYS B 1 134 ? 29.573 -3.565 47.914 1.00 86.46 301 LYS B CA 1
ATOM 2907 C C . LYS B 1 134 ? 30.514 -4.568 47.261 1.00 87.80 301 LYS B C 1
ATOM 2908 O O . LYS B 1 134 ? 30.083 -5.686 46.956 1.00 108.40 301 LYS B O 1
ATOM 2914 N N . LYS B 1 135 ? 31.772 -4.203 47.038 1.00 90.40 302 LYS B N 1
ATOM 2915 C CA . LYS B 1 135 ? 32.829 -4.981 46.409 1.00 98.54 302 LYS B CA 1
ATOM 2916 C C . LYS B 1 135 ? 33.561 -5.823 47.451 1.00 95.41 302 LYS B C 1
ATOM 2917 O O . LYS B 1 135 ? 33.773 -5.365 48.578 1.00 100.11 302 LYS B O 1
ATOM 2923 N N . PRO B 1 136 ? 33.958 -7.047 47.103 1.00 99.30 303 PRO B N 1
ATOM 2924 C CA . PRO B 1 136 ? 34.602 -7.920 48.091 1.00 101.95 303 PRO B CA 1
ATOM 2925 C C . PRO B 1 136 ? 35.935 -7.363 48.568 1.00 102.02 303 PRO B C 1
ATOM 2926 O O . PRO B 1 136 ? 36.548 -6.501 47.935 1.00 112.15 303 PRO B O 1
ATOM 2930 N N . LEU B 1 137 ? 36.375 -7.865 49.719 1.00 107.96 304 LEU B N 1
ATOM 2931 C CA . LEU B 1 137 ? 37.743 -7.632 50.155 1.00 107.91 304 LEU B CA 1
ATOM 2932 C C . LEU B 1 137 ? 38.692 -8.430 49.269 1.00 112.00 304 LEU B C 1
ATOM 2933 O O . LEU B 1 137 ? 38.347 -9.502 48.765 1.00 116.62 304 LEU B O 1
ATOM 2938 N N . HIS B 1 138 ? 39.897 -7.895 49.080 1.00 112.42 305 HIS B N 1
ATOM 2939 C CA . HIS B 1 138 ? 40.820 -8.368 48.049 1.00 114.43 305 HIS B CA 1
ATOM 2940 C C . HIS B 1 138 ? 40.128 -8.370 46.682 1.00 110.08 305 HIS B C 1
ATOM 2941 O O . HIS B 1 138 ? 39.785 -9.410 46.121 1.00 113.88 305 HIS B O 1
ATOM 2948 N N . SER B 1 139 ? 39.919 -7.160 46.165 1.00 103.39 306 SER B N 1
ATOM 2949 C CA . SER B 1 139 ? 39.283 -6.974 44.870 1.00 107.06 306 SER B CA 1
ATOM 2950 C C . SER B 1 139 ? 39.978 -5.846 44.125 1.00 113.71 306 SER B C 1
ATOM 2951 O O . SER B 1 139 ? 40.342 -4.828 44.719 1.00 119.87 306 SER B O 1
ATOM 2954 N N . LYS B 1 140 ? 40.153 -6.036 42.824 1.00 111.64 307 LYS B N 1
ATOM 2955 C CA . LYS B 1 140 ? 40.769 -5.056 41.946 1.00 112.54 307 LYS B CA 1
ATOM 2956 C C . LYS B 1 140 ? 39.717 -4.682 40.902 1.00 119.03 307 LYS B C 1
ATOM 2957 O O . LYS B 1 140 ? 39.218 -5.559 40.190 1.00 118.39 307 LYS B O 1
ATOM 2963 N N . ILE B 1 141 ? 39.304 -3.408 40.870 1.00 118.06 308 ILE B N 1
ATOM 2964 C CA . ILE B 1 141 ? 38.381 -2.947 39.833 1.00 118.66 308 ILE B CA 1
ATOM 2965 C C . ILE B 1 141 ? 39.087 -1.937 38.947 1.00 111.15 308 ILE B C 1
ATOM 2966 O O . ILE B 1 141 ? 39.986 -1.211 39.383 1.00 105.07 308 ILE B O 1
ATOM 2971 N N . LEU B 1 142 ? 38.657 -1.889 37.690 1.00 116.73 309 LEU B N 1
ATOM 2972 C CA . LEU B 1 142 ? 39.162 -0.906 36.744 1.00 113.37 309 LEU B CA 1
ATOM 2973 C C . LEU B 1 142 ? 38.690 0.481 37.159 1.00 106.80 309 LEU B C 1
ATOM 2974 O O . LEU B 1 142 ? 37.488 0.711 37.329 1.00 104.83 309 LEU B O 1
ATOM 2979 N N . PHE B 1 143 ? 39.641 1.402 37.335 1.00 103.84 310 PHE B N 1
ATOM 2980 C CA . PHE B 1 143 ? 39.311 2.720 37.866 1.00 104.55 310 PHE B CA 1
ATOM 2981 C C . PHE B 1 143 ? 38.505 3.545 36.871 1.00 96.93 310 PHE B C 1
ATOM 2982 O O . PHE B 1 143 ? 37.519 4.190 37.249 1.00 92.41 310 PHE B O 1
ATOM 2990 N N . ASP B 1 144 ? 38.906 3.538 35.596 1.00 107.73 311 ASP B N 1
ATOM 2991 C CA . ASP B 1 144 ? 38.263 4.387 34.600 1.00 104.76 311 ASP B CA 1
ATOM 2992 C C . ASP B 1 144 ? 36.783 4.074 34.429 1.00 103.29 311 ASP B C 1
ATOM 2993 O O . ASP B 1 144 ? 36.030 4.940 33.972 1.00 110.29 311 ASP B O 1
ATOM 2998 N N . GLU B 1 145 ? 36.357 2.859 34.783 1.00 98.01 312 GLU B N 1
ATOM 2999 C CA . GLU B 1 145 ? 34.933 2.538 34.798 1.00 96.40 312 GLU B CA 1
ATOM 3000 C C . GLU B 1 145 ? 34.157 3.507 35.682 1.00 95.69 312 GLU B C 1
ATOM 3001 O O . GLU B 1 145 ? 33.086 3.990 35.298 1.00 93.34 312 GLU B O 1
ATOM 3007 N N . LEU B 1 146 ? 34.695 3.815 36.863 1.00 93.25 313 LEU B N 1
ATOM 3008 C CA . LEU B 1 146 ? 33.961 4.578 37.864 1.00 91.93 313 LEU B CA 1
ATOM 3009 C C . LEU B 1 146 ? 33.828 6.052 37.505 1.00 85.10 313 LEU B C 1
ATOM 3010 O O . LEU B 1 146 ? 33.020 6.754 38.121 1.00 91.71 313 LEU B O 1
ATOM 3015 N N . CYS B 1 147 ? 34.595 6.537 36.529 1.00 90.25 314 CYS B N 1
ATOM 3016 C CA . CYS B 1 147 ? 34.582 7.955 36.202 1.00 85.81 314 CYS B CA 1
ATOM 3017 C C . CYS B 1 147 ? 33.419 8.361 35.305 1.00 91.55 314 CYS B C 1
ATOM 3018 O O . CYS B 1 147 ? 33.274 9.556 35.024 1.00 91.71 314 CYS B O 1
ATOM 3021 N N . LYS B 1 148 ? 32.596 7.416 34.852 1.00 92.66 315 LYS B N 1
ATOM 3022 C CA . LYS B 1 148 ? 31.544 7.755 33.901 1.00 98.66 315 LYS B CA 1
ATOM 3023 C C . LYS B 1 148 ? 30.536 8.707 34.535 1.00 98.29 315 LYS B C 1
ATOM 3024 O O . LYS B 1 148 ? 30.025 8.460 35.633 1.00 100.83 315 LYS B O 1
ATOM 3030 N N . GLY B 1 149 ? 30.282 9.819 33.848 1.00 90.46 316 GLY B N 1
ATOM 3031 C CA . GLY B 1 149 ? 29.440 10.885 34.343 1.00 103.81 316 GLY B CA 1
ATOM 3032 C C . GLY B 1 149 ? 30.191 12.130 34.767 1.00 94.68 316 GLY B C 1
ATOM 3033 O O . GLY B 1 149 ? 29.581 13.206 34.847 1.00 98.30 316 GLY B O 1
ATOM 3034 N N . LEU B 1 150 ? 31.491 12.023 35.030 1.00 92.46 317 LEU B N 1
ATOM 3035 C CA . LEU B 1 150 ? 32.275 13.171 35.468 1.00 89.68 317 LEU B CA 1
ATOM 3036 C C . LEU B 1 150 ? 32.296 14.254 34.398 1.00 83.55 317 LEU B C 1
ATOM 3037 O O . LEU B 1 150 ? 32.795 14.041 33.288 1.00 85.33 317 LEU B O 1
ATOM 3042 N N . ARG B 1 151 ? 31.750 15.416 34.742 1.00 84.89 318 ARG B N 1
ATOM 3043 C CA . ARG B 1 151 ? 31.734 16.580 33.865 1.00 83.34 318 ARG B CA 1
ATOM 3044 C C . ARG B 1 151 ? 32.813 17.541 34.346 1.00 89.29 318 ARG B C 1
ATOM 3045 O O . ARG B 1 151 ? 32.717 18.084 35.451 1.00 91.72 318 ARG B O 1
ATOM 3053 N N . VAL B 1 152 ? 33.843 17.749 33.525 1.00 78.31 319 VAL B N 1
ATOM 3054 C CA . VAL B 1 152 ? 34.866 18.725 33.888 1.00 79.99 319 VAL B CA 1
ATOM 3055 C C . VAL B 1 152 ? 34.378 20.156 33.697 1.00 91.27 319 VAL B C 1
ATOM 3056 O O . VAL B 1 152 ? 34.969 21.084 34.265 1.00 79.81 319 VAL B O 1
ATOM 3060 N N . LYS B 1 153 ? 33.304 20.357 32.932 1.00 98.69 320 LYS B N 1
ATOM 3061 C CA . LYS B 1 153 ? 32.812 21.697 32.636 1.00 96.34 320 LYS B CA 1
ATOM 3062 C C . LYS B 1 153 ? 32.163 22.371 33.837 1.00 102.24 320 LYS B C 1
ATOM 3063 O O . LYS B 1 153 ? 31.897 23.576 33.776 1.00 104.44 320 LYS B O 1
ATOM 3069 N N . ASP B 1 154 ? 31.904 21.636 34.915 1.00 97.74 321 ASP B N 1
ATOM 3070 C CA . ASP B 1 154 ? 31.344 22.203 36.133 1.00 94.98 321 ASP B CA 1
ATOM 3071 C C . ASP B 1 154 ? 32.402 22.508 37.183 1.00 87.95 321 ASP B C 1
ATOM 3072 O O . ASP B 1 154 ? 32.058 22.964 38.277 1.00 86.83 321 ASP B O 1
ATOM 3077 N N . VAL B 1 155 ? 33.672 22.266 36.882 1.00 89.74 322 VAL B N 1
ATOM 3078 C CA . VAL B 1 155 ? 34.748 22.364 37.860 1.00 75.47 322 VAL B CA 1
ATOM 3079 C C . VAL B 1 155 ? 35.453 23.694 37.619 1.00 70.09 322 VAL B C 1
ATOM 3080 O O . VAL B 1 155 ? 36.284 23.819 36.715 1.00 74.61 322 VAL B O 1
ATOM 3084 N N . LYS B 1 156 ? 35.129 24.691 38.447 1.00 77.41 323 LYS B N 1
ATOM 3085 C CA . LYS B 1 156 ? 35.582 26.055 38.189 1.00 76.38 323 LYS B CA 1
ATOM 3086 C C . LYS B 1 156 ? 37.070 26.229 38.465 1.00 64.57 323 LYS B C 1
ATOM 3087 O O . LYS B 1 156 ? 37.712 27.082 37.841 1.00 87.92 323 LYS B O 1
ATOM 3093 N N . TRP B 1 157 ? 37.640 25.450 39.388 1.00 71.45 324 TRP B N 1
ATOM 3094 C CA . TRP B 1 157 ? 39.070 25.593 39.639 1.00 71.05 324 TRP B CA 1
ATOM 3095 C C . TRP B 1 157 ? 39.918 25.057 38.493 1.00 75.70 324 TRP B C 1
ATOM 3096 O O . TRP B 1 157 ? 41.120 25.341 38.451 1.00 66.56 324 TRP B O 1
ATOM 3107 N N . LEU B 1 158 ? 39.325 24.311 37.562 1.00 71.09 325 LEU B N 1
ATOM 3108 C CA . LEU B 1 158 ? 40.012 23.929 36.338 1.00 76.47 325 LEU B CA 1
ATOM 3109 C C . LEU B 1 158 ? 39.869 24.969 35.236 1.00 71.74 325 LEU B C 1
ATOM 3110 O O . LEU B 1 158 ? 40.647 24.945 34.274 1.00 77.33 325 LEU B O 1
ATOM 3115 N N . GLU B 1 159 ? 38.903 25.875 35.352 1.00 68.01 326 GLU B N 1
ATOM 3116 C CA . GLU B 1 159 ? 38.713 26.946 34.377 1.00 78.19 326 GLU B CA 1
ATOM 3117 C C . GLU B 1 159 ? 39.666 28.081 34.728 1.00 76.25 326 GLU B C 1
ATOM 3118 O O . GLU B 1 159 ? 39.439 28.827 35.682 1.00 78.72 326 GLU B O 1
ATOM 3124 N N . THR B 1 160 ? 40.740 28.219 33.951 1.00 71.09 327 THR B N 1
ATOM 3125 C CA . THR B 1 160 ? 41.775 29.205 34.229 1.00 78.83 327 THR B CA 1
ATOM 3126 C C . THR B 1 160 ? 41.789 30.355 33.227 1.00 86.01 327 THR B C 1
ATOM 3127 O O . THR B 1 160 ? 42.711 31.177 33.258 1.00 84.95 327 THR B O 1
ATOM 3131 N N . ARG B 1 161 ? 40.797 30.439 32.346 1.00 84.73 328 ARG B N 1
ATOM 3132 C CA . ARG B 1 161 ? 40.692 31.554 31.415 1.00 76.93 328 ARG B CA 1
ATOM 3133 C C . ARG B 1 161 ? 39.860 32.673 32.028 1.00 74.57 328 ARG B C 1
ATOM 3134 O O . ARG B 1 161 ? 38.875 32.422 32.728 1.00 69.61 328 ARG B O 1
ATOM 3142 N N . ARG B 1 162 ? 40.276 33.914 31.772 1.00 77.44 329 ARG B N 1
ATOM 3143 C CA . ARG B 1 162 ? 39.552 35.109 32.208 1.00 66.58 329 ARG B CA 1
ATOM 3144 C C . ARG B 1 162 ? 39.470 36.047 31.007 1.00 75.82 329 ARG B C 1
ATOM 3145 O O . ARG B 1 162 ? 40.414 36.793 30.728 1.00 74.45 329 ARG B O 1
ATOM 3153 N N . LEU B 1 163 ? 38.337 36.010 30.302 1.00 71.61 330 LEU B N 1
ATOM 3154 C CA . LEU B 1 163 ? 38.177 36.660 29.011 1.00 82.36 330 LEU B CA 1
ATOM 3155 C C . LEU B 1 163 ? 37.344 37.936 29.128 1.00 86.01 330 LEU B C 1
ATOM 3156 O O . LEU B 1 163 ? 36.526 38.069 30.044 1.00 87.91 330 LEU B O 1
ATOM 3161 N N . PRO B 1 164 ? 37.530 38.892 28.217 1.00 83.09 331 PRO B N 1
ATOM 3162 C CA . PRO B 1 164 ? 36.767 40.146 28.287 1.00 86.83 331 PRO B CA 1
ATOM 3163 C C . PRO B 1 164 ? 35.279 39.919 28.054 1.00 90.17 331 PRO B C 1
ATOM 3164 O O . PRO B 1 164 ? 34.833 38.856 27.617 1.00 88.51 331 PRO B O 1
ATOM 3168 N N . ALA B 1 165 ? 34.507 40.976 28.341 1.00 87.98 332 ALA B N 1
ATOM 3169 C CA . ALA B 1 165 ? 33.053 40.856 28.449 1.00 85.84 332 ALA B CA 1
ATOM 3170 C C . ALA B 1 165 ? 32.426 40.306 27.174 1.00 100.07 332 ALA B C 1
ATOM 3171 O O . ALA B 1 165 ? 31.466 39.527 27.236 1.00 110.21 332 ALA B O 1
ATOM 3173 N N . GLY B 1 166 ? 32.939 40.704 26.013 1.00 103.28 333 GLY B N 1
ATOM 3174 C CA . GLY B 1 166 ? 32.411 40.220 24.752 1.00 101.18 333 GLY B CA 1
ATOM 3175 C C . GLY B 1 166 ? 32.566 38.722 24.603 1.00 106.64 333 GLY B C 1
ATOM 3176 O O . GLY B 1 166 ? 31.618 37.963 24.836 1.00 103.62 333 GLY B O 1
ATOM 3177 N N . GLU B 1 167 ? 33.763 38.285 24.216 1.00 108.97 334 GLU B N 1
ATOM 3178 C CA . GLU B 1 167 ? 34.059 36.861 24.159 1.00 108.90 334 GLU B CA 1
ATOM 3179 C C . GLU B 1 167 ? 33.906 36.228 25.541 1.00 111.36 334 GLU B C 1
ATOM 3180 O O . GLU B 1 167 ? 34.812 36.272 26.379 1.00 115.61 334 GLU B O 1
ATOM 3186 N N . GLN B 1 168 ? 32.725 35.672 25.801 1.00 103.08 335 GLN B N 1
ATOM 3187 C CA . GLN B 1 168 ? 32.483 34.874 26.990 1.00 100.38 335 GLN B CA 1
ATOM 3188 C C . GLN B 1 168 ? 32.021 33.467 26.662 1.00 109.94 335 GLN B C 1
ATOM 3189 O O . GLN B 1 168 ? 32.093 32.590 27.528 1.00 112.53 335 GLN B O 1
ATOM 3195 N N . THR B 1 169 ? 31.567 33.234 25.433 1.00 111.85 336 THR B N 1
ATOM 3196 C CA . THR B 1 169 ? 31.053 31.952 24.982 1.00 106.16 336 THR B CA 1
ATOM 3197 C C . THR B 1 169 ? 32.125 31.073 24.356 1.00 104.54 336 THR B C 1
ATOM 3198 O O . THR B 1 169 ? 31.827 29.932 23.986 1.00 108.73 336 THR B O 1
ATOM 3202 N N . GLN B 1 170 ? 33.351 31.583 24.229 1.00 105.26 337 GLN B N 1
ATOM 3203 C CA . GLN B 1 170 ? 34.455 30.866 23.602 1.00 107.34 337 GLN B CA 1
ATOM 3204 C C . GLN B 1 170 ? 34.563 29.445 24.135 1.00 114.54 337 GLN B C 1
ATOM 3205 O O . GLN B 1 170 ? 34.552 29.219 25.347 1.00 114.00 337 GLN B O 1
ATOM 3211 N N . LYS B 1 171 ? 34.647 28.487 23.218 1.00 104.21 338 LYS B N 1
ATOM 3212 C CA . LYS B 1 171 ? 34.798 27.100 23.616 1.00 109.86 338 LYS B CA 1
ATOM 3213 C C . LYS B 1 171 ? 36.265 26.799 23.917 1.00 111.88 338 LYS B C 1
ATOM 3214 O O . LYS B 1 171 ? 37.163 27.606 23.658 1.00 92.88 338 LYS B O 1
ATOM 3220 N N . ILE B 1 172 ? 36.498 25.625 24.482 1.00 118.29 339 ILE B N 1
ATOM 3221 C CA . ILE B 1 172 ? 37.779 25.280 25.091 1.00 109.90 339 ILE B CA 1
ATOM 3222 C C . ILE B 1 172 ? 38.568 24.415 24.114 1.00 101.19 339 ILE B C 1
ATOM 3223 O O . ILE B 1 172 ? 38.016 23.433 23.596 1.00 103.85 339 ILE B O 1
ATOM 3228 N N . PRO B 1 173 ? 39.847 24.737 23.838 1.00 95.52 340 PRO B N 1
ATOM 3229 C CA . PRO B 1 173 ? 40.600 23.995 22.814 1.00 100.56 340 PRO B CA 1
ATOM 3230 C C . PRO B 1 173 ? 40.782 22.524 23.128 1.00 106.89 340 PRO B C 1
ATOM 3231 O O . PRO B 1 173 ? 40.418 22.063 24.218 1.00 103.21 340 PRO B O 1
ATOM 3235 N N . TYR B 1 174 ? 41.347 21.773 22.186 1.00 116.68 341 TYR B N 1
ATOM 3236 C CA . TYR B 1 174 ? 41.429 20.335 22.391 1.00 117.23 341 TYR B CA 1
ATOM 3237 C C . TYR B 1 174 ? 42.395 20.006 23.526 1.00 110.36 341 TYR B C 1
ATOM 3238 O O . TYR B 1 174 ? 42.004 19.375 24.512 1.00 103.28 341 TYR B O 1
ATOM 3247 N N . TYR B 1 175 ? 43.659 20.436 23.409 1.00 112.42 342 TYR B N 1
ATOM 3248 C CA . TYR B 1 175 ? 44.625 20.254 24.496 1.00 119.81 342 TYR B CA 1
ATOM 3249 C C . TYR B 1 175 ? 44.029 20.613 25.854 1.00 116.36 342 TYR B C 1
ATOM 3250 O O . TYR B 1 175 ? 44.272 19.922 26.851 1.00 108.90 342 TYR B O 1
ATOM 3259 N N . ASP B 1 176 ? 43.211 21.664 25.906 1.00 108.14 343 ASP B N 1
ATOM 3260 C CA . ASP B 1 176 ? 42.739 22.237 27.160 1.00 102.16 343 ASP B CA 1
ATOM 3261 C C . ASP B 1 176 ? 41.790 21.327 27.933 1.00 97.54 343 ASP B C 1
ATOM 3262 O O . ASP B 1 176 ? 42.149 20.844 29.013 1.00 93.45 343 ASP B O 1
ATOM 3267 N N . VAL B 1 177 ? 40.600 21.068 27.387 1.00 100.45 344 VAL B N 1
ATOM 3268 C CA . VAL B 1 177 ? 39.593 20.214 28.028 1.00 97.65 344 VAL B CA 1
ATOM 3269 C C . VAL B 1 177 ? 40.201 18.891 28.506 1.00 100.71 344 VAL B C 1
ATOM 3270 O O . VAL B 1 177 ? 39.635 18.197 29.355 1.00 101.39 344 VAL B O 1
ATOM 3274 N N . LYS B 1 178 ? 41.380 18.568 27.942 1.00 103.00 345 LYS B N 1
ATOM 3275 C CA . LYS B 1 178 ? 42.096 17.308 28.156 1.00 90.16 345 LYS B CA 1
ATOM 3276 C C . LYS B 1 178 ? 42.910 17.349 29.414 1.00 98.89 345 LYS B C 1
ATOM 3277 O O . LYS B 1 178 ? 42.678 16.542 30.318 1.00 100.21 345 LYS B O 1
ATOM 3283 N N . ASN B 1 179 ? 43.913 18.227 29.433 1.00 93.20 346 ASN B N 1
ATOM 3284 C CA . ASN B 1 179 ? 44.688 18.433 30.657 1.00 91.62 346 ASN B CA 1
ATOM 3285 C C . ASN B 1 179 ? 43.773 18.627 31.873 1.00 87.05 346 ASN B C 1
ATOM 3286 O O . ASN B 1 179 ? 44.069 18.136 32.969 1.00 75.49 346 ASN B O 1
ATOM 3291 N N . ARG B 1 180 ? 42.645 19.321 31.687 1.00 83.85 347 ARG B N 1
ATOM 3292 C CA . ARG B 1 180 ? 41.633 19.416 32.737 1.00 85.59 347 ARG B CA 1
ATOM 3293 C C . ARG B 1 180 ? 41.036 18.050 33.068 1.00 84.66 347 ARG B C 1
ATOM 3294 O O . ARG B 1 180 ? 40.853 17.717 34.245 1.00 78.83 347 ARG B O 1
ATOM 3302 N N . GLN B 1 181 ? 40.715 17.248 32.047 1.00 87.31 348 GLN B N 1
ATOM 3303 C CA . GLN B 1 181 ? 40.160 15.918 32.297 1.00 81.86 348 GLN B CA 1
ATOM 3304 C C . GLN B 1 181 ? 41.131 15.063 33.101 1.00 74.55 348 GLN B C 1
ATOM 3305 O O . GLN B 1 181 ? 40.741 14.404 34.073 1.00 65.12 348 GLN B O 1
ATOM 3311 N N . ALA B 1 182 ? 42.406 15.062 32.705 1.00 77.16 349 ALA B N 1
ATOM 3312 C CA . ALA B 1 182 ? 43.418 14.327 33.455 1.00 65.98 349 ALA B CA 1
ATOM 3313 C C . ALA B 1 182 ? 43.475 14.789 34.905 1.00 68.91 349 ALA B C 1
ATOM 3314 O O . ALA B 1 182 ? 43.611 13.972 35.823 1.00 66.36 349 ALA B O 1
ATOM 3316 N N . LEU B 1 183 ? 43.355 16.100 35.131 1.00 72.39 350 LEU B N 1
ATOM 3317 C CA . LEU B 1 183 ? 43.429 16.634 36.487 1.00 69.91 350 LEU B CA 1
ATOM 3318 C C . LEU B 1 183 ? 42.252 16.160 37.332 1.00 72.64 350 LEU B C 1
ATOM 3319 O O . LEU B 1 183 ? 42.435 15.677 38.456 1.00 66.24 350 LEU B O 1
ATOM 3324 N N . LEU B 1 184 ? 41.031 16.296 36.805 1.00 64.43 351 LEU B N 1
ATOM 3325 C CA . LEU B 1 184 ? 39.848 15.866 37.545 1.00 58.76 351 LEU B CA 1
ATOM 3326 C C . LEU B 1 184 ? 39.908 14.384 37.889 1.00 84.62 351 LEU B C 1
ATOM 3327 O O . LEU B 1 184 ? 39.417 13.970 38.946 1.00 75.55 351 LEU B O 1
ATOM 3332 N N . TYR B 1 185 ? 40.516 13.573 37.022 1.00 67.30 352 TYR B N 1
ATOM 3333 C CA . TYR B 1 185 ? 40.561 12.137 37.268 1.00 69.50 352 TYR B CA 1
ATOM 3334 C C . TYR B 1 185 ? 41.648 11.774 38.272 1.00 68.02 352 TYR B C 1
ATOM 3335 O O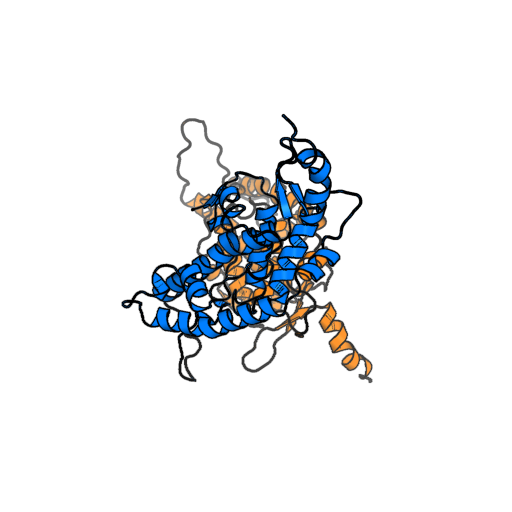 . TYR B 1 185 ? 41.494 10.800 39.017 1.00 77.79 352 TYR B O 1
ATOM 3344 N N . LYS B 1 186 ? 42.741 12.542 38.311 1.00 52.15 353 LYS B N 1
ATOM 3345 C CA . LYS B 1 186 ? 43.743 12.345 39.353 1.00 65.45 353 LYS B CA 1
ATOM 3346 C C . LYS B 1 186 ? 43.173 12.676 40.725 1.00 79.32 353 LYS B C 1
ATOM 3347 O O . LYS B 1 186 ? 43.511 12.026 41.722 1.00 79.45 353 LYS B O 1
ATOM 3353 N N . LEU B 1 187 ? 42.301 13.684 40.795 1.00 60.93 354 LEU B N 1
ATOM 3354 C CA . LEU B 1 187 ? 41.655 14.020 42.059 1.00 76.18 354 LEU B CA 1
ATOM 3355 C C . LEU B 1 187 ? 40.615 12.972 42.434 1.00 68.57 354 LEU B C 1
ATOM 3356 O O . LEU B 1 187 ? 40.589 12.487 43.572 1.00 73.01 354 LEU B O 1
ATOM 3361 N N . PHE B 1 188 ? 39.737 12.624 41.488 1.00 71.12 355 PHE B N 1
ATOM 3362 C CA . PHE B 1 188 ? 38.793 11.528 41.691 1.00 68.81 355 PHE B CA 1
ATOM 3363 C C . PHE B 1 188 ? 39.512 10.267 42.151 1.00 69.71 355 PHE B C 1
ATOM 3364 O O . PHE B 1 188 ? 39.067 9.585 43.082 1.00 70.86 355 PHE B O 1
ATOM 3372 N N . PHE B 1 189 ? 40.636 9.948 41.504 1.00 71.82 356 PHE B N 1
ATOM 3373 C CA . PHE B 1 189 ? 41.422 8.782 41.894 1.00 69.83 356 PHE B CA 1
ATOM 3374 C C . PHE B 1 189 ? 41.859 8.868 43.349 1.00 68.85 356 PHE B C 1
ATOM 3375 O O . PHE B 1 189 ? 41.785 7.878 44.086 1.00 72.57 356 PHE B O 1
ATOM 3383 N N . TRP B 1 190 ? 42.324 10.042 43.781 1.00 73.81 357 TRP B N 1
ATOM 3384 C CA . TRP B 1 190 ? 42.763 10.193 45.163 1.00 65.39 357 TRP B CA 1
ATOM 3385 C C . TRP B 1 190 ? 41.604 10.039 46.139 1.00 66.71 357 TRP B C 1
ATOM 3386 O O . TRP B 1 190 ? 41.802 9.569 47.265 1.00 57.93 357 TRP B O 1
ATOM 3397 N N . ILE B 1 191 ? 40.395 10.429 45.732 1.00 66.74 358 ILE B N 1
ATOM 3398 C CA . ILE B 1 191 ? 39.237 10.274 46.605 1.00 69.75 358 ILE B CA 1
ATOM 3399 C C . ILE B 1 191 ? 38.933 8.798 46.829 1.00 74.80 358 ILE B C 1
ATOM 3400 O O . ILE B 1 191 ? 38.670 8.368 47.959 1.00 69.81 358 ILE B O 1
ATOM 3405 N N . LEU B 1 192 ? 38.983 7.998 45.763 1.00 81.29 359 LEU B N 1
ATOM 3406 C CA . LEU B 1 192 ? 38.528 6.614 45.835 1.00 72.09 359 LEU B CA 1
ATOM 3407 C C . LEU B 1 192 ? 39.568 5.693 46.459 1.00 66.07 359 LEU B C 1
ATOM 3408 O O . LEU B 1 192 ? 39.212 4.760 47.187 1.00 69.93 359 LEU B O 1
ATOM 3413 N N . SER B 1 193 ? 40.851 5.924 46.183 1.00 67.84 360 SER B N 1
ATOM 3414 C CA . SER B 1 193 ? 41.898 5.003 46.603 1.00 75.07 360 SER B CA 1
ATOM 3415 C C . SER B 1 193 ? 42.731 5.507 47.772 1.00 66.92 360 SER B C 1
ATOM 3416 O O . SER B 1 193 ? 43.531 4.736 48.312 1.00 66.43 360 SER B O 1
ATOM 3419 N N . CYS B 1 194 ? 42.573 6.764 48.180 1.00 79.42 361 CYS B N 1
ATOM 3420 C CA . CYS B 1 194 ? 43.300 7.288 49.330 1.00 75.52 361 CYS B CA 1
ATOM 3421 C C . CYS B 1 194 ? 42.378 7.763 50.442 1.00 66.88 361 CYS B C 1
ATOM 3422 O O . CYS B 1 194 ? 42.592 7.409 51.606 1.00 77.30 361 CYS B O 1
ATOM 3425 N N . TYR B 1 195 ? 41.350 8.550 50.123 1.00 73.01 362 TYR B N 1
ATOM 3426 C CA . TYR B 1 195 ? 40.491 9.099 51.168 1.00 82.52 362 TYR B CA 1
ATOM 3427 C C . TYR B 1 195 ? 39.450 8.084 51.630 1.00 80.37 362 TYR B C 1
ATOM 3428 O O . TYR B 1 195 ? 39.352 7.779 52.824 1.00 67.73 362 TYR B O 1
ATOM 3437 N N . VAL B 1 196 ? 38.649 7.569 50.693 1.00 80.02 363 VAL B N 1
ATOM 3438 C CA . VAL B 1 196 ? 37.597 6.615 51.053 1.00 82.72 363 VAL B CA 1
ATOM 3439 C C . VAL B 1 196 ? 38.145 5.387 51.777 1.00 80.57 363 VAL B C 1
ATOM 3440 O O . VAL B 1 196 ? 37.574 5.006 52.812 1.00 72.15 363 VAL B O 1
ATOM 3444 N N . PRO B 1 197 ? 39.220 4.731 51.315 1.00 76.71 364 PRO B N 1
ATOM 3445 C CA . PRO B 1 197 ? 39.730 3.588 52.091 1.00 72.96 364 PRO B CA 1
ATOM 3446 C C . PRO B 1 197 ? 40.211 3.994 53.470 1.00 76.59 364 PRO B C 1
ATOM 3447 O O . PRO B 1 197 ? 40.029 3.245 54.438 1.00 77.28 364 PRO B O 1
ATOM 3451 N N . LYS B 1 198 ? 40.821 5.176 53.583 1.00 74.67 365 LYS B N 1
ATOM 3452 C CA . LYS B 1 198 ? 41.271 5.658 54.884 1.00 84.93 365 LYS B CA 1
ATOM 3453 C C . LYS B 1 198 ? 40.093 5.908 55.816 1.00 84.77 365 LYS B C 1
ATOM 3454 O O . LYS B 1 198 ? 40.158 5.589 57.008 1.00 72.51 365 LYS B O 1
ATOM 3460 N N . LEU B 1 199 ? 39.008 6.482 55.290 1.00 84.76 366 LEU B N 1
ATOM 3461 C CA . LEU B 1 199 ? 37.841 6.761 56.121 1.00 74.00 366 LEU B CA 1
ATOM 3462 C C . LEU B 1 199 ? 37.195 5.474 56.620 1.00 82.61 366 LEU B C 1
ATOM 3463 O O . LEU B 1 199 ? 36.762 5.400 57.776 1.00 75.24 366 LEU B O 1
ATOM 3468 N N . LEU B 1 200 ? 37.122 4.453 55.765 1.00 79.31 367 LEU B N 1
ATOM 3469 C CA . LEU B 1 200 ? 36.526 3.183 56.165 1.00 73.50 367 LEU B CA 1
ATOM 3470 C C . LEU B 1 200 ? 37.314 2.539 57.297 1.00 76.77 367 LEU B C 1
ATOM 3471 O O . LEU B 1 200 ? 36.769 2.252 58.370 1.00 80.38 367 LEU B O 1
ATOM 3476 N N . SER B 1 201 ? 38.609 2.308 57.072 1.00 70.40 368 SER B N 1
ATOM 3477 C CA . SER B 1 201 ? 39.429 1.627 58.067 1.00 68.11 368 SER B CA 1
ATOM 3478 C C . SER B 1 201 ? 39.540 2.425 59.357 1.00 71.01 368 SER B C 1
ATOM 3479 O O . SER B 1 201 ? 39.801 1.851 60.419 1.00 78.00 368 SER B O 1
ATOM 3482 N N . THR B 1 202 ? 39.373 3.746 59.287 1.00 80.10 369 THR B N 1
ATOM 3483 C CA . THR B 1 202 ? 39.299 4.532 60.513 1.00 85.75 369 THR B CA 1
ATOM 3484 C C . THR B 1 202 ? 38.039 4.189 61.296 1.00 71.33 369 THR B C 1
ATOM 3485 O O . THR B 1 202 ? 38.066 4.114 62.531 1.00 68.63 369 THR B O 1
ATOM 3489 N N . PHE B 1 203 ? 36.933 3.955 60.592 1.00 77.68 370 PHE B N 1
ATOM 3490 C CA . PHE B 1 203 ? 35.660 3.593 61.198 1.00 74.61 370 PHE B CA 1
ATOM 3491 C C . PHE B 1 203 ? 35.544 2.095 61.460 1.00 90.29 370 PHE B C 1
ATOM 3492 O O . PHE B 1 203 ? 35.161 1.682 62.558 1.00 74.49 370 PHE B O 1
ATOM 3500 N N . PHE B 1 204 ? 35.871 1.276 60.464 1.00 80.63 371 PHE B N 1
ATOM 3501 C CA . PHE B 1 204 ? 35.463 -0.122 60.431 1.00 73.08 371 PHE B CA 1
ATOM 3502 C C . PHE B 1 204 ? 36.663 -1.049 60.344 1.00 83.19 371 PHE B C 1
ATOM 3503 O O . PHE B 1 204 ? 37.556 -0.842 59.516 1.00 81.27 371 PHE B O 1
ATOM 3511 N N . TYR B 1 205 ? 36.684 -2.060 61.208 1.00 87.17 372 TYR B N 1
ATOM 3512 C CA . TYR B 1 205 ? 37.467 -3.251 60.923 1.00 89.31 372 TYR B CA 1
ATOM 3513 C C . TYR B 1 205 ? 36.852 -3.950 59.721 1.00 84.70 372 TYR B C 1
ATOM 3514 O O . TYR B 1 205 ? 35.662 -4.282 59.729 1.00 75.33 372 TYR B O 1
ATOM 3523 N N . VAL B 1 206 ? 37.647 -4.142 58.676 1.00 96.51 373 VAL B N 1
ATOM 3524 C CA . VAL B 1 206 ? 37.157 -4.637 57.394 1.00 90.40 373 VAL B CA 1
ATOM 3525 C C . VAL B 1 206 ? 37.692 -6.047 57.208 1.00 93.60 373 VAL B C 1
ATOM 3526 O O . VAL B 1 206 ? 38.891 -6.243 56.974 1.00 102.29 373 VAL B O 1
ATOM 3530 N N . THR B 1 207 ? 36.806 -7.033 57.311 1.00 94.45 374 THR B N 1
ATOM 3531 C CA . THR B 1 207 ? 37.186 -8.430 57.194 1.00 95.71 374 THR B CA 1
ATOM 3532 C C . THR B 1 207 ? 36.301 -9.123 56.170 1.00 92.89 374 THR B C 1
ATOM 3533 O O . THR B 1 207 ? 35.349 -8.546 55.636 1.00 96.66 374 THR B O 1
ATOM 3537 N N . GLU B 1 208 ? 36.635 -10.381 55.905 1.00 102.64 375 GLU B N 1
ATOM 3538 C CA . GLU B 1 208 ? 35.914 -11.214 54.954 1.00 111.02 375 GLU B CA 1
ATOM 3539 C C . GLU B 1 208 ? 35.494 -12.496 55.652 1.00 109.87 375 GLU B C 1
ATOM 3540 O O . GLU B 1 208 ? 36.339 -13.213 56.195 1.00 115.58 375 GLU B O 1
ATOM 3546 N N . LEU B 1 209 ? 34.194 -12.766 55.663 1.00 118.25 376 LEU B N 1
ATOM 3547 C CA . LEU B 1 209 ? 33.701 -14.099 55.961 1.00 127.88 376 LEU B CA 1
ATOM 3548 C C . LEU B 1 209 ? 33.788 -14.953 54.700 1.00 132.94 376 LEU B C 1
ATOM 3549 O O . LEU B 1 209 ? 34.035 -14.452 53.602 1.00 137.22 376 LEU B O 1
ATOM 3554 N N . SER B 1 210 ? 33.590 -16.255 54.850 1.00 123.17 377 SER B N 1
ATOM 3555 C CA . SER B 1 210 ? 33.659 -17.125 53.688 1.00 135.98 377 SER B CA 1
ATOM 3556 C C . SER B 1 210 ? 32.270 -17.266 53.069 1.00 140.30 377 SER B C 1
ATOM 3557 O O . SER B 1 210 ? 31.335 -16.536 53.409 1.00 132.72 377 SER B O 1
ATOM 3560 N N . SER B 1 211 ? 32.132 -18.211 52.142 1.00 146.85 378 SER B N 1
ATOM 3561 C CA . SER B 1 211 ? 30.878 -18.494 51.422 1.00 146.61 378 SER B CA 1
ATOM 3562 C C . SER B 1 211 ? 30.492 -17.239 50.642 1.00 143.41 378 SER B C 1
ATOM 3563 O O . SER B 1 211 ? 31.349 -16.668 49.947 1.00 142.27 378 SER B O 1
ATOM 3566 N N . THR B 1 212 ? 29.249 -16.768 50.737 1.00 142.40 379 THR B N 1
ATOM 3567 C CA . THR B 1 212 ? 28.726 -15.738 49.845 1.00 149.89 379 THR B CA 1
ATOM 3568 C C . THR B 1 212 ? 28.625 -14.364 50.505 1.00 156.52 379 THR B C 1
ATOM 3569 O O . THR B 1 212 ? 27.861 -13.515 50.043 1.00 164.14 379 THR B O 1
ATOM 3573 N N . VAL B 1 213 ? 29.370 -14.127 51.582 1.00 150.36 380 VAL B N 1
ATOM 3574 C CA . VAL B 1 213 ? 29.469 -12.804 52.194 1.00 139.35 380 VAL B CA 1
ATOM 3575 C C . VAL B 1 213 ? 30.957 -12.453 52.237 1.00 131.34 380 VAL B C 1
ATOM 3576 O O . VAL B 1 213 ? 31.704 -12.898 53.114 1.00 126.18 380 VAL B O 1
ATOM 3580 N N . ASP B 1 214 ? 31.415 -11.707 51.225 1.00 131.99 381 ASP B N 1
ATOM 3581 C CA . ASP B 1 214 ? 32.834 -11.463 50.989 1.00 130.26 381 ASP B CA 1
ATOM 3582 C C . ASP B 1 214 ? 33.321 -10.134 51.545 1.00 118.70 381 ASP B C 1
ATOM 3583 O O . ASP B 1 214 ? 34.509 -9.815 51.405 1.00 114.74 381 ASP B O 1
ATOM 3588 N N . ILE B 1 215 ? 32.447 -9.350 52.170 1.00 103.67 382 ILE B N 1
ATOM 3589 C CA . ILE B 1 215 ? 32.857 -8.084 52.760 1.00 107.25 382 ILE B CA 1
ATOM 3590 C C . ILE B 1 215 ? 32.051 -7.845 54.036 1.00 95.37 382 ILE B C 1
ATOM 3591 O O . ILE B 1 215 ? 30.815 -7.875 54.016 1.00 92.08 382 ILE B O 1
ATOM 3596 N N . VAL B 1 216 ? 32.754 -7.658 55.151 1.00 86.43 383 VAL B N 1
ATOM 3597 C CA . VAL B 1 216 ? 32.147 -7.443 56.456 1.00 94.39 383 VAL B CA 1
ATOM 3598 C C . VAL B 1 216 ? 32.753 -6.184 57.052 1.00 86.13 383 VAL B C 1
ATOM 3599 O O . VAL B 1 216 ? 33.980 -6.036 57.078 1.00 77.99 383 VAL B O 1
ATOM 3603 N N . TYR B 1 217 ? 31.900 -5.278 57.520 1.00 80.70 384 TYR B N 1
ATOM 3604 C CA . TYR B 1 217 ? 32.326 -4.033 58.144 1.00 91.28 384 TYR B CA 1
ATOM 3605 C C . TYR B 1 217 ? 31.924 -4.064 59.612 1.00 84.74 384 TYR B C 1
ATOM 3606 O O . TYR B 1 217 ? 30.730 -4.091 59.932 1.00 89.52 384 TYR B O 1
ATOM 3615 N N . ILE B 1 218 ? 32.918 -4.071 60.495 1.00 76.31 385 ILE B N 1
ATOM 3616 C CA . ILE B 1 218 ? 32.707 -4.201 61.932 1.00 81.63 385 ILE B CA 1
ATOM 3617 C C . ILE B 1 218 ? 33.357 -3.007 62.615 1.00 74.63 385 ILE B C 1
ATOM 3618 O O . ILE B 1 218 ? 34.573 -2.807 62.503 1.00 79.57 385 ILE B O 1
ATOM 3623 N N . ARG B 1 219 ? 32.544 -2.219 63.316 1.00 75.36 386 ARG B N 1
ATOM 3624 C CA . ARG B 1 219 ? 33.037 -1.061 64.047 1.00 77.61 386 ARG B CA 1
ATOM 3625 C C . ARG B 1 219 ? 34.142 -1.466 65.015 1.00 83.52 386 ARG B C 1
ATOM 3626 O O . ARG B 1 219 ? 34.070 -2.517 65.658 1.00 89.67 386 ARG B O 1
ATOM 3634 N N . HIS B 1 220 ? 35.175 -0.623 65.111 1.00 78.45 387 HIS B N 1
ATOM 3635 C CA . HIS B 1 220 ? 36.303 -0.937 65.987 1.00 82.81 387 HIS B CA 1
ATOM 3636 C C . HIS B 1 220 ? 35.861 -1.075 67.438 1.00 92.17 387 HIS B C 1
ATOM 3637 O O . HIS B 1 220 ? 36.417 -1.890 68.185 1.00 85.35 387 HIS B O 1
ATOM 3644 N N . ASP B 1 221 ? 34.882 -0.271 67.862 1.00 91.99 388 ASP B N 1
ATOM 3645 C CA . ASP B 1 221 ? 34.333 -0.415 69.206 1.00 86.49 388 ASP B CA 1
ATOM 3646 C C . ASP B 1 221 ? 33.897 -1.852 69.447 1.00 97.45 388 ASP B C 1
ATOM 3647 O O . ASP B 1 221 ? 34.379 -2.518 70.365 1.00 90.35 388 ASP B O 1
ATOM 3652 N N . THR B 1 222 ? 32.996 -2.354 68.605 1.00 88.65 389 THR B N 1
ATOM 3653 C CA . THR B 1 222 ? 32.493 -3.709 68.789 1.00 78.37 389 THR B CA 1
ATOM 3654 C C . THR B 1 222 ? 33.599 -4.740 68.604 1.00 85.37 389 THR B C 1
ATOM 3655 O O . THR B 1 222 ? 33.728 -5.674 69.403 1.00 79.82 389 THR B O 1
ATOM 3659 N N . TRP B 1 223 ? 34.419 -4.581 67.559 1.00 90.58 390 TRP B N 1
ATOM 3660 C CA . TRP B 1 223 ? 35.427 -5.597 67.270 1.00 83.11 390 TRP B CA 1
ATOM 3661 C C . TRP B 1 223 ? 36.405 -5.761 68.426 1.00 88.55 390 TRP B C 1
ATOM 3662 O O . TRP B 1 223 ? 36.839 -6.879 68.723 1.00 93.54 390 TRP B O 1
ATOM 3673 N N . LYS B 1 224 ? 36.769 -4.660 69.089 1.00 89.92 391 LYS B N 1
ATOM 3674 C CA . LYS B 1 224 ? 37.666 -4.771 70.235 1.00 85.10 391 LYS B CA 1
ATOM 3675 C C . LYS B 1 224 ? 37.042 -5.624 71.335 1.00 90.57 391 LYS B C 1
ATOM 3676 O O . LYS B 1 224 ? 37.734 -6.424 71.977 1.00 92.19 391 LYS B O 1
ATOM 3682 N N . THR B 1 225 ? 35.729 -5.491 71.551 1.00 89.20 392 THR B N 1
ATOM 3683 C CA . THR B 1 225 ? 35.072 -6.268 72.595 1.00 93.20 392 THR B CA 1
ATOM 3684 C C . THR B 1 225 ? 34.993 -7.736 72.210 1.00 90.79 392 THR B C 1
ATOM 3685 O O . THR B 1 225 ? 35.503 -8.606 72.922 1.00 90.79 392 THR B O 1
ATOM 3689 N N . MET B 1 226 ? 34.349 -8.036 71.082 1.00 97.35 393 MET B N 1
ATOM 3690 C CA . MET B 1 226 ? 34.154 -9.433 70.719 1.00 92.31 393 MET B CA 1
ATOM 3691 C C . MET B 1 226 ? 35.465 -10.157 70.441 1.00 86.69 393 MET B C 1
ATOM 3692 O O . MET B 1 226 ? 35.461 -11.389 70.346 1.00 95.35 393 MET B O 1
ATOM 3697 N N . SER B 1 227 ? 36.581 -9.439 70.326 1.00 89.04 394 SER B N 1
ATOM 3698 C CA . SER B 1 227 ? 37.874 -10.090 70.175 1.00 87.38 394 SER B CA 1
ATOM 3699 C C . SER B 1 227 ? 38.600 -10.298 71.497 1.00 85.42 394 SER B C 1
ATOM 3700 O O . SER B 1 227 ? 39.436 -11.204 71.584 1.00 101.40 394 SER B O 1
ATOM 3703 N N . GLN B 1 228 ? 38.288 -9.511 72.528 1.00 90.80 395 GLN B N 1
ATOM 3704 C CA . GLN B 1 228 ? 39.116 -9.520 73.734 1.00 102.21 395 GLN B CA 1
ATOM 3705 C C . GLN B 1 228 ? 39.184 -10.867 74.460 1.00 96.29 395 GLN B C 1
ATOM 3706 O O . GLN B 1 228 ? 40.271 -11.190 74.970 1.00 97.47 395 GLN B O 1
ATOM 3712 N N . PRO B 1 229 ? 38.128 -11.691 74.551 1.00 95.15 396 PRO B N 1
ATOM 3713 C CA . PRO B 1 229 ? 38.329 -12.999 75.199 1.00 86.21 396 PRO B CA 1
ATOM 3714 C C . PRO B 1 229 ? 39.298 -13.890 74.444 1.00 100.07 396 PRO B C 1
ATOM 3715 O O . PRO B 1 229 ? 40.034 -14.662 75.074 1.00 110.72 396 PRO B O 1
ATOM 3719 N N . PHE B 1 230 ? 39.331 -13.800 73.113 1.00 96.81 397 PHE B N 1
ATOM 3720 C CA . PHE B 1 230 ? 40.289 -14.587 72.344 1.00 101.87 397 PHE B CA 1
ATOM 3721 C C . PHE B 1 230 ? 41.721 -14.157 72.628 1.00 107.51 397 PHE B C 1
ATOM 3722 O O . PHE B 1 230 ? 42.635 -14.988 72.591 1.00 116.34 397 PHE B O 1
ATOM 3730 N N . LEU B 1 231 ? 41.936 -12.871 72.910 1.00 104.30 398 LEU B N 1
ATOM 3731 C CA . LEU B 1 231 ? 43.282 -12.404 73.223 1.00 113.36 398 LEU B CA 1
ATOM 3732 C C . LEU B 1 231 ? 43.720 -12.867 74.607 1.00 118.21 398 LEU B C 1
ATOM 3733 O O . LEU B 1 231 ? 44.893 -13.198 74.816 1.00 118.08 398 LEU B O 1
ATOM 3738 N N . LYS B 1 232 ? 42.788 -12.912 75.563 1.00 114.37 399 LYS B N 1
ATOM 3739 C CA . LYS B 1 232 ? 43.138 -13.148 76.958 1.00 113.29 399 LYS B CA 1
ATOM 3740 C C . LYS B 1 232 ? 43.528 -14.592 77.250 1.00 123.54 399 LYS B C 1
ATOM 3741 O O . LYS B 1 232 ? 43.985 -14.875 78.362 1.00 147.85 399 LYS B O 1
ATOM 3747 N N . SER B 1 233 ? 43.367 -15.506 76.295 1.00 122.32 400 SER B N 1
ATOM 3748 C CA . SER B 1 233 ? 43.609 -16.923 76.536 1.00 122.91 400 SER B CA 1
ATOM 3749 C C . SER B 1 233 ? 44.855 -17.441 75.830 1.00 130.34 400 SER B C 1
ATOM 3750 O O . SER B 1 233 ? 45.121 -18.647 75.871 1.00 130.93 400 SER B O 1
ATOM 3753 N N . TYR B 1 234 ? 45.628 -16.568 75.194 1.00 134.41 401 TYR B N 1
ATOM 3754 C CA . TYR B 1 234 ? 46.692 -16.985 74.284 1.00 130.74 401 TYR B CA 1
ATOM 3755 C C . TYR B 1 234 ? 48.046 -16.841 74.974 1.00 137.29 401 TYR B C 1
ATOM 3756 O O . TYR B 1 234 ? 48.570 -15.734 75.116 1.00 130.52 401 TYR B O 1
ATOM 3765 N N . PHE B 1 235 ? 48.620 -17.969 75.388 1.00 134.38 402 PHE B N 1
ATOM 3766 C CA . PHE B 1 235 ? 49.900 -18.005 76.078 1.00 131.73 402 PHE B CA 1
ATOM 3767 C C . PHE B 1 235 ? 50.975 -18.614 75.186 1.00 132.53 402 PHE B C 1
ATOM 3768 O O . PHE B 1 235 ? 50.687 -19.249 74.167 1.00 137.33 402 PHE B O 1
ATOM 3776 N N . ARG B 1 236 ? 52.226 -18.414 75.598 1.00 126.60 403 ARG B N 1
ATOM 3777 C CA . ARG B 1 236 ? 53.395 -18.979 74.923 1.00 123.90 403 ARG B CA 1
ATOM 3778 C C . ARG B 1 236 ? 53.482 -18.519 73.472 1.00 123.51 403 ARG B C 1
ATOM 3779 O O . ARG B 1 236 ? 54.058 -19.204 72.626 1.00 123.36 403 ARG B O 1
#

Nearest PDB structures (foldseek):
  7sbe-assembly2_B  TM=1.000E+00  e=7.610E-34  Kluyveromyces lactis
  7qxs-assembly1_A  TM=8.019E-01  e=1.189E-09  Homo sapiens
  7trd-assembly1_A  TM=7.914E-01  e=1.519E-09  Homo sapiens
  6zdp-assembly1_A  TM=8.172E-01  e=4.925E-09  Candida tropicalis MYA-3404
  6zdu-assembly1_A  TM=8.067E-01  e=1.378E-08  Candida albicans SC5314

Organism: Kluyveromyces lactis (strain ATCC 8585 / CBS 2359 / DSM 70799 / NBRC 1267 / NRRL Y-1140 / WM37) (NCBI:txid284590)